Protein AF-0000000080328719 (afdb_homodimer)

Foldseek 3Di:
DPPPPPPPPPPPPPPPPPPPPPPPPPPPPDPPPPPPPDDDQQDDDPDQQPFALAPVADQVLAPDDFDKDADFDKKKDQALDDCVPCLVRPFAAQDRDPADRYLVCCVQPVTGHQKDKIAPDQLVCLVVLVSFKMWIFGDHMFTQSCVRPNQPDPCSVRRIGIRGNGGGSQGTQWMFTADSVVSHTPVVRIDGRPNHDDPD/DPPPPPPPPPPPPPPPPPPPPPPPPPPPPDPPPPDPPDDDQQDDDPDQQPFALAPVADQVLAPDDFDKDADFDKKKDQALDDCVPCLVRPFAAQDRDPADRYLVCCVQPVTGHQKDKIAPDQLVCLVVLVSFKMWIFGDHMFTQSCVRPNQPDPCSVRRIGIRGNGGGSQGTQWMFTADSVVSHTPVVRIDGRPNHDDPD

Structure (mmCIF, N/CA/C/O backbone):
data_AF-0000000080328719-model_v1
#
loop_
_entity.id
_entity.type
_entity.pdbx_description
1 polymer 'Pierisin-like domain-containing protein'
#
loop_
_atom_site.group_PDB
_atom_site.id
_atom_site.type_symbol
_atom_site.label_atom_id
_atom_site.label_alt_id
_atom_site.label_comp_id
_atom_site.label_asym_id
_atom_site.label_entity_id
_atom_site.label_seq_id
_atom_site.pdbx_PDB_ins_code
_atom_site.Cartn_x
_atom_site.Cartn_y
_atom_site.Cartn_z
_atom_site.occupancy
_atom_site.B_iso_or_equiv
_atom_site.auth_seq_id
_atom_site.auth_comp_id
_atom_site.auth_asym_id
_atom_site.auth_atom_id
_atom_site.pdbx_PDB_model_num
ATOM 1 N N . MET A 1 1 ? -5.559 103.562 -15.305 1 29.72 1 MET A N 1
ATOM 2 C CA . MET A 1 1 ? -4.992 102.688 -14.32 1 29.72 1 MET A CA 1
ATOM 3 C C . MET A 1 1 ? -5.652 101.312 -14.414 1 29.72 1 MET A C 1
ATOM 5 O O . MET A 1 1 ? -6.824 101.125 -14.078 1 29.72 1 MET A O 1
ATOM 9 N N . ILE A 1 2 ? -5.293 100.5 -15.5 1 38.38 2 ILE A N 1
ATOM 10 C CA . ILE A 1 2 ? -5.758 99.188 -15.977 1 38.38 2 ILE A CA 1
ATOM 11 C C . ILE A 1 2 ? -5.441 98.125 -14.938 1 38.38 2 ILE A C 1
ATOM 13 O O . ILE A 1 2 ? -4.273 97.875 -14.641 1 38.38 2 ILE A O 1
ATOM 17 N N . THR A 1 3 ? -6.273 98 -13.883 1 35.16 3 THR A N 1
ATOM 18 C CA . THR A 1 3 ? -6.141 97 -12.789 1 35.16 3 THR A CA 1
ATOM 19 C C . THR A 1 3 ? -6.219 95.625 -13.312 1 35.16 3 THR A C 1
ATOM 21 O O . THR A 1 3 ? -7.203 95.188 -13.953 1 35.16 3 THR A O 1
ATOM 24 N N . THR A 1 4 ? -5.074 95 -13.688 1 40.16 4 THR A N 1
ATOM 25 C CA . THR A 1 4 ? -4.906 93.625 -14.117 1 40.16 4 THR A CA 1
ATOM 26 C C . THR A 1 4 ? -5.312 92.625 -13 1 40.16 4 THR A C 1
ATOM 28 O O . THR A 1 4 ? -4.73 92.688 -11.914 1 40.16 4 THR A O 1
ATOM 31 N N . ARG A 1 5 ? -6.605 92.312 -12.883 1 33.25 5 ARG A N 1
ATOM 32 C CA . ARG A 1 5 ? -7.125 91.375 -11.914 1 33.25 5 ARG A CA 1
ATOM 33 C C . ARG A 1 5 ? -6.504 89.938 -12.125 1 33.25 5 ARG A C 1
ATOM 35 O O . ARG A 1 5 ? -6.574 89.438 -13.219 1 33.25 5 ARG A O 1
ATOM 42 N N . LEU A 1 6 ? -5.395 89.688 -11.492 1 35.66 6 LEU A N 1
ATOM 43 C CA . LEU A 1 6 ? -4.73 88.375 -11.445 1 35.66 6 LEU A CA 1
ATOM 44 C C . LEU A 1 6 ? -5.668 87.312 -10.906 1 35.66 6 LEU A C 1
ATOM 46 O O . LEU A 1 6 ? -6.156 87.438 -9.781 1 35.66 6 LEU A O 1
ATOM 50 N N . ARG A 1 7 ? -6.492 86.688 -11.789 1 34.19 7 ARG A N 1
ATOM 51 C CA . ARG A 1 7 ? -7.355 85.562 -11.422 1 34.19 7 ARG A CA 1
ATOM 52 C C . ARG A 1 7 ? -6.539 84.375 -10.922 1 34.19 7 ARG A C 1
ATOM 54 O O . ARG A 1 7 ? -5.641 83.875 -11.617 1 34.19 7 ARG A O 1
ATOM 61 N N . ARG A 1 8 ? -6.25 84.312 -9.633 1 33.56 8 ARG A N 1
ATOM 62 C CA . ARG A 1 8 ? -5.598 83.188 -8.938 1 33.56 8 ARG A CA 1
ATOM 63 C C . ARG A 1 8 ? -6.363 81.875 -9.133 1 33.56 8 ARG A C 1
ATOM 65 O O . ARG A 1 8 ? -7.551 81.812 -8.82 1 33.56 8 ARG A O 1
ATOM 72 N N . ARG A 1 9 ? -6.148 81.125 -10.242 1 33 9 ARG A N 1
ATOM 73 C CA . ARG A 1 9 ? -6.719 79.812 -10.492 1 33 9 ARG A CA 1
ATOM 74 C C . ARG A 1 9 ? -6.281 78.812 -9.422 1 33 9 ARG A C 1
ATOM 76 O O . ARG A 1 9 ? -5.086 78.688 -9.172 1 33 9 ARG A O 1
ATOM 83 N N . ALA A 1 10 ? -6.984 78.688 -8.312 1 34.84 10 ALA A N 1
ATOM 84 C CA . ALA A 1 10 ? -6.75 77.688 -7.266 1 34.84 10 ALA A CA 1
ATOM 85 C C . ALA A 1 10 ? -6.824 76.25 -7.828 1 34.84 10 ALA A C 1
ATOM 87 O O . ALA A 1 10 ? -7.785 75.938 -8.516 1 34.84 10 ALA A O 1
ATOM 88 N N . ALA A 1 11 ? -5.73 75.688 -8.312 1 35.22 11 ALA A N 1
ATOM 89 C CA . ALA A 1 11 ? -5.637 74.312 -8.766 1 35.22 11 ALA A CA 1
ATOM 90 C C . ALA A 1 11 ? -6.02 73.375 -7.652 1 35.22 11 ALA A C 1
ATOM 92 O O . ALA A 1 11 ? -5.473 73.438 -6.551 1 35.22 11 ALA A O 1
ATOM 93 N N . VAL A 1 12 ? -7.316 73 -7.5 1 37.88 12 VAL A N 1
ATOM 94 C CA . VAL A 1 12 ? -7.766 72 -6.531 1 37.88 12 VAL A CA 1
ATOM 95 C C . VAL A 1 12 ? -7.09 70.625 -6.816 1 37.88 12 VAL A C 1
ATOM 97 O O . VAL A 1 12 ? -7.156 70.125 -7.938 1 37.88 12 VAL A O 1
ATOM 100 N N . LEU A 1 13 ? -5.953 70.375 -6.176 1 35.75 13 LEU A N 1
ATOM 101 C CA . LEU A 1 13 ? -5.309 69.062 -6.207 1 35.75 13 LEU A CA 1
ATOM 102 C C . LEU A 1 13 ? -6.254 67.938 -5.707 1 35.75 13 LEU A C 1
ATOM 104 O O . LEU A 1 13 ? -6.781 68.062 -4.598 1 35.75 13 LEU A O 1
ATOM 108 N N . VAL A 1 14 ? -7.066 67.312 -6.598 1 38.84 14 VAL A N 1
ATOM 109 C CA . VAL A 1 14 ? -7.914 66.188 -6.254 1 38.84 14 VAL A CA 1
ATOM 110 C C . VAL A 1 14 ? -7.043 65 -5.832 1 38.84 14 VAL A C 1
ATOM 112 O O . VAL A 1 14 ? -6.125 64.625 -6.559 1 38.84 14 VAL A O 1
ATOM 115 N N . VAL A 1 15 ? -6.762 64.875 -4.535 1 39 15 VAL A N 1
ATOM 116 C CA . VAL A 1 15 ? -6.125 63.688 -3.973 1 39 15 VAL A CA 1
ATOM 117 C C . VAL A 1 15 ? -6.977 62.438 -4.266 1 39 15 VAL A C 1
ATOM 119 O O . VAL A 1 15 ? -8.156 62.406 -3.908 1 39 15 VAL A O 1
ATOM 122 N N . SER A 1 16 ? -6.73 61.75 -5.414 1 38.91 16 SER A N 1
ATOM 123 C CA . SER A 1 16 ? -7.348 60.469 -5.699 1 38.91 16 SER A CA 1
ATOM 124 C C . SER A 1 16 ? -7.027 59.438 -4.613 1 38.91 16 SER A C 1
ATOM 126 O O . SER A 1 16 ? -5.859 59.188 -4.328 1 38.91 16 SER A O 1
ATOM 128 N N . LEU A 1 17 ? -7.809 59.344 -3.523 1 38.78 17 LEU A N 1
ATOM 129 C CA . LEU A 1 17 ? -7.715 58.25 -2.559 1 38.78 17 LEU A CA 1
ATOM 130 C C . LEU A 1 17 ? -7.895 56.906 -3.242 1 38.78 17 LEU A C 1
ATOM 132 O O . LEU A 1 17 ? -8.945 56.625 -3.822 1 38.78 17 LEU A O 1
ATOM 136 N N . SER A 1 18 ? -6.848 56.344 -3.826 1 36.16 18 SER A N 1
ATOM 137 C CA . SER A 1 18 ? -6.883 54.969 -4.309 1 36.16 18 SER A CA 1
ATOM 138 C C . SER A 1 18 ? -7.27 54 -3.195 1 36.16 18 SER A C 1
ATOM 140 O O . SER A 1 18 ? -6.57 53.906 -2.188 1 36.16 18 SER A O 1
ATOM 142 N N . ALA A 1 19 ? -8.562 53.812 -2.93 1 40.66 19 ALA A N 1
ATOM 143 C CA . ALA A 1 19 ? -8.992 52.75 -2.047 1 40.66 19 ALA A CA 1
ATOM 144 C C . ALA A 1 19 ? -8.414 51.406 -2.5 1 40.66 19 ALA A C 1
ATOM 146 O O . ALA A 1 19 ? -8.617 50.969 -3.643 1 40.66 19 ALA A O 1
ATOM 147 N N . VAL A 1 20 ? -7.223 51.031 -1.985 1 39.91 20 VAL A N 1
ATOM 148 C CA . VAL A 1 20 ? -6.75 49.688 -2.141 1 39.91 20 VAL A CA 1
ATOM 149 C C . VAL A 1 20 ? -7.812 48.688 -1.641 1 39.91 20 VAL A C 1
ATOM 151 O O . VAL A 1 20 ? -8.18 48.719 -0.463 1 39.91 20 VAL A O 1
ATOM 154 N N . LEU A 1 21 ? -8.734 48.25 -2.492 1 42 21 LEU A N 1
ATOM 155 C CA . LEU A 1 21 ? -9.578 47.125 -2.205 1 42 21 LEU A CA 1
ATOM 156 C C . LEU A 1 21 ? -8.734 45.906 -1.809 1 42 21 LEU A C 1
ATOM 158 O O . LEU A 1 21 ? -7.891 45.438 -2.584 1 42 21 LEU A O 1
ATOM 162 N N . THR A 1 22 ? -8.508 45.75 -0.503 1 38.97 22 THR A N 1
ATOM 163 C CA . THR A 1 22 ? -8.008 44.469 -0.017 1 38.97 22 THR A CA 1
ATOM 164 C C . THR A 1 22 ? -8.938 43.344 -0.426 1 38.97 22 THR A C 1
ATOM 166 O O . THR A 1 22 ? -10.125 43.375 -0.092 1 38.97 22 THR A O 1
ATOM 169 N N . THR A 1 23 ? -8.812 42.812 -1.647 1 42.78 23 THR A N 1
ATOM 170 C CA . THR A 1 23 ? -9.469 41.531 -1.956 1 42.78 23 THR A CA 1
ATOM 171 C C . THR A 1 23 ? -9.203 40.531 -0.86 1 42.78 23 THR A C 1
ATOM 173 O O . THR A 1 23 ? -8.055 40.125 -0.635 1 42.78 23 THR A O 1
ATOM 176 N N . THR A 1 24 ? -10.016 40.531 0.175 1 41.34 24 THR A N 1
ATOM 177 C CA . THR A 1 24 ? -10 39.375 1.037 1 41.34 24 THR A CA 1
ATOM 178 C C . THR A 1 24 ? -10.125 38.094 0.211 1 41.34 24 THR A C 1
ATOM 180 O O . THR A 1 24 ? -11.062 37.938 -0.57 1 41.34 24 THR A O 1
ATOM 183 N N . ALA A 1 25 ? -9 37.531 -0.122 1 40.19 25 ALA A N 1
ATOM 184 C CA . ALA A 1 25 ? -9.086 36.156 -0.625 1 40.19 25 ALA A CA 1
ATOM 185 C C . ALA A 1 25 ? -9.961 35.281 0.276 1 40.19 25 ALA A C 1
ATOM 187 O O . ALA A 1 25 ? -9.625 35.062 1.438 1 40.19 25 ALA A O 1
ATOM 188 N N . ALA A 1 26 ? -11.305 35.344 0.063 1 39.25 26 ALA A N 1
ATOM 189 C CA . ALA A 1 26 ? -12.195 34.375 0.697 1 39.25 26 ALA A CA 1
ATOM 190 C C . ALA A 1 26 ? -11.602 32.969 0.672 1 39.25 26 ALA A C 1
ATOM 192 O O . ALA A 1 26 ? -11.281 32.438 -0.396 1 39.25 26 ALA A O 1
ATOM 193 N N . THR A 1 27 ? -10.977 32.531 1.721 1 39.94 27 THR A N 1
ATOM 194 C CA . THR A 1 27 ? -10.586 31.141 1.919 1 39.94 27 THR A CA 1
ATOM 195 C C . THR A 1 27 ? -11.742 30.203 1.588 1 39.94 27 THR A C 1
ATOM 197 O O . THR A 1 27 ? -12.844 30.375 2.107 1 39.94 27 THR A O 1
ATOM 200 N N . ALA A 1 28 ? -11.789 29.688 0.405 1 41.09 28 ALA A N 1
ATOM 201 C CA . ALA A 1 28 ? -12.773 28.656 0.058 1 41.09 28 ALA A CA 1
ATOM 202 C C . ALA A 1 28 ? -12.977 27.672 1.209 1 41.09 28 ALA A C 1
ATOM 204 O O . ALA A 1 28 ? -12.008 27.25 1.846 1 41.09 28 ALA A O 1
ATOM 205 N N . PRO A 1 29 ? -14.258 27.688 1.734 1 37.5 29 PRO A N 1
ATOM 206 C CA . PRO A 1 29 ? -14.586 26.75 2.807 1 37.5 29 PRO A CA 1
ATOM 207 C C . PRO A 1 29 ? -14.062 25.344 2.533 1 37.5 29 PRO A C 1
ATOM 209 O O . PRO A 1 29 ? -13.961 24.938 1.373 1 37.5 29 PRO A O 1
ATOM 212 N N . ALA A 1 30 ? -13.25 24.859 3.424 1 38.34 30 ALA A N 1
ATOM 213 C CA . ALA A 1 30 ? -12.758 23.484 3.41 1 38.34 30 ALA A CA 1
ATOM 214 C C . ALA A 1 30 ? -13.906 22.484 3.287 1 38.34 30 ALA A C 1
ATOM 216 O O . ALA A 1 30 ? -14.914 22.609 3.986 1 38.34 30 ALA A O 1
ATOM 217 N N . SER A 1 31 ? -14.203 21.891 2.082 1 38.28 31 SER A N 1
ATOM 218 C CA . SER A 1 31 ? -15.219 20.875 1.857 1 38.28 31 SER A CA 1
ATOM 219 C C . SER A 1 31 ? -15.234 19.859 2.99 1 38.28 31 SER A C 1
ATOM 221 O O . SER A 1 31 ? -14.188 19.375 3.416 1 38.28 31 SER A O 1
ATOM 223 N N . PRO A 1 32 ? -16.328 19.781 3.75 1 36.41 32 PRO A N 1
ATOM 224 C CA . PRO A 1 32 ? -16.484 18.797 4.832 1 36.41 32 PRO A CA 1
ATOM 225 C C . PRO A 1 32 ? -16.031 17.406 4.441 1 36.41 32 PRO A C 1
ATOM 227 O O . PRO A 1 32 ? -16.094 17.031 3.266 1 36.41 32 PRO A O 1
ATOM 230 N N . ALA A 1 33 ? -15.18 16.844 5.312 1 38.06 33 ALA A N 1
ATOM 231 C CA . ALA A 1 33 ? -14.781 15.461 5.082 1 38.06 33 ALA A CA 1
ATOM 232 C C . ALA A 1 33 ? -16 14.547 4.945 1 38.06 33 ALA A C 1
ATOM 234 O O . ALA A 1 33 ? -16.891 14.562 5.797 1 38.06 33 ALA A O 1
ATOM 235 N N . ALA A 1 34 ? -16.5 14.203 3.793 1 42 34 ALA A N 1
ATOM 236 C CA . ALA A 1 34 ? -17.609 13.297 3.52 1 42 34 ALA A CA 1
ATOM 237 C C . ALA A 1 34 ? -17.516 12.039 4.379 1 42 34 ALA A C 1
ATOM 239 O O . ALA A 1 34 ? -16.422 11.602 4.734 1 42 34 ALA A O 1
ATOM 240 N N . PRO A 1 35 ? -18.703 11.656 4.973 1 41.75 35 PRO A N 1
ATOM 241 C CA . PRO A 1 35 ? -18.734 10.43 5.773 1 41.75 35 PRO A CA 1
ATOM 242 C C . PRO A 1 35 ? -18.016 9.266 5.102 1 41.75 35 PRO A C 1
ATOM 244 O O . PRO A 1 35 ? -18.125 9.078 3.887 1 41.75 35 PRO A O 1
ATOM 247 N N . VAL A 1 36 ? -17.031 8.82 5.777 1 46.38 36 VAL A N 1
ATOM 248 C CA . VAL A 1 36 ? -16.172 7.738 5.273 1 46.38 36 VAL A CA 1
ATOM 249 C C . VAL A 1 36 ? -17.016 6.477 5.082 1 46.38 36 VAL A C 1
ATOM 251 O O . VAL A 1 36 ? -17.594 5.949 6.039 1 46.38 36 VAL A O 1
ATOM 254 N N . LYS A 1 37 ? -17.859 6.285 4.059 1 48.31 37 LYS A N 1
ATOM 255 C CA . LYS A 1 37 ? -18.531 5.023 3.768 1 48.31 37 LYS A CA 1
ATOM 256 C C . LYS A 1 37 ? -17.547 3.855 3.812 1 48.31 37 LYS A C 1
ATOM 258 O O . LYS A 1 37 ? -16.438 3.959 3.305 1 48.31 37 LYS A O 1
ATOM 263 N N . ALA A 1 38 ? -17.922 2.822 4.676 1 51 38 ALA A N 1
ATOM 264 C CA . ALA A 1 38 ? -17.188 1.56 4.73 1 51 38 ALA A CA 1
ATOM 265 C C . ALA A 1 38 ? -16.891 1.038 3.326 1 51 38 ALA A C 1
ATOM 267 O O . ALA A 1 38 ? -17.672 1.26 2.396 1 51 38 ALA A O 1
ATOM 268 N N . ALA A 1 39 ? -15.648 0.521 3.172 1 58.94 39 ALA A N 1
ATOM 269 C CA . ALA A 1 39 ? -15.305 -0.098 1.893 1 58.94 39 ALA A CA 1
ATOM 270 C C . ALA A 1 39 ? -16.312 -1.191 1.53 1 58.94 39 ALA A C 1
ATOM 272 O O . ALA A 1 39 ? -16.766 -1.931 2.402 1 58.94 39 ALA A O 1
ATOM 273 N N . PRO A 1 40 ? -16.859 -1.137 0.355 1 61.81 40 PRO A N 1
ATOM 274 C CA . PRO A 1 40 ? -17.828 -2.154 -0.082 1 61.81 40 PRO A CA 1
ATOM 275 C C . PRO A 1 40 ? -17.328 -3.578 0.169 1 61.81 40 PRO A C 1
ATOM 277 O O . PRO A 1 40 ? -16.125 -3.834 0.113 1 61.81 40 PRO A O 1
ATOM 280 N N . ALA A 1 41 ? -18.219 -4.449 0.538 1 81.62 41 ALA A N 1
ATOM 281 C CA . ALA A 1 41 ? -17.938 -5.863 0.785 1 81.62 41 ALA A CA 1
ATOM 282 C C . ALA A 1 41 ? -17.359 -6.535 -0.456 1 81.62 41 ALA A C 1
ATOM 284 O O . ALA A 1 41 ? -17.797 -6.262 -1.578 1 81.62 41 ALA A O 1
ATOM 285 N N . CYS A 1 42 ? -16.266 -7.312 -0.313 1 92.69 42 CYS A N 1
ATOM 286 C CA . CYS A 1 42 ? -15.633 -8.07 -1.382 1 92.69 42 CYS A CA 1
ATOM 287 C C . CYS A 1 42 ? -16.562 -9.172 -1.889 1 92.69 42 CYS A C 1
ATOM 289 O O . CYS A 1 42 ? -17.141 -9.914 -1.096 1 92.69 42 CYS A O 1
ATOM 291 N N . PRO A 1 43 ? -16.75 -9.273 -3.213 1 93.88 43 PRO A N 1
ATOM 292 C CA . PRO A 1 43 ? -17.531 -10.391 -3.744 1 93.88 43 PRO A CA 1
ATOM 293 C C . PRO A 1 43 ? -16.953 -11.758 -3.367 1 93.88 43 PRO A C 1
ATOM 295 O O . PRO A 1 43 ? -15.727 -11.914 -3.316 1 93.88 43 PRO A O 1
ATOM 298 N N . ARG A 1 44 ? -17.844 -12.703 -3.129 1 91.94 44 ARG A N 1
ATOM 299 C CA . ARG A 1 44 ? -17.422 -14.086 -2.902 1 91.94 44 ARG A CA 1
ATOM 300 C C . ARG A 1 44 ? -17.516 -14.906 -4.188 1 91.94 44 ARG A C 1
ATOM 302 O O . ARG A 1 44 ? -18.594 -15 -4.797 1 91.94 44 ARG A O 1
ATOM 309 N N . LEU A 1 45 ? -16.406 -15.406 -4.566 1 92.81 45 LEU A N 1
ATOM 310 C CA . LEU A 1 45 ? -16.391 -16.219 -5.777 1 92.81 45 LEU A CA 1
ATOM 311 C C . LEU A 1 45 ? -16.344 -17.703 -5.434 1 92.81 45 LEU A C 1
ATOM 313 O O . LEU A 1 45 ? -15.711 -18.094 -4.453 1 92.81 45 LEU A O 1
ATOM 317 N N . ASP A 1 46 ? -16.969 -18.531 -6.297 1 93.38 46 ASP A N 1
ATOM 318 C CA . ASP A 1 46 ? -17.062 -19.969 -6.062 1 93.38 46 ASP A CA 1
ATOM 319 C C . ASP A 1 46 ? -15.734 -20.672 -6.336 1 93.38 46 ASP A C 1
ATOM 321 O O . ASP A 1 46 ? -15.336 -21.562 -5.59 1 93.38 46 ASP A O 1
ATOM 325 N N . ASP A 1 47 ? -15.047 -20.266 -7.367 1 96.88 47 ASP A N 1
ATOM 326 C CA . ASP A 1 47 ? -13.781 -20.891 -7.754 1 96.88 47 ASP A CA 1
ATOM 327 C C . ASP A 1 47 ? -12.609 -20.266 -6.988 1 96.88 47 ASP A C 1
ATOM 329 O O . ASP A 1 47 ? -12.25 -19.109 -7.215 1 96.88 47 ASP A O 1
ATOM 333 N N . PRO A 1 48 ? -11.953 -21.047 -6.184 1 97.06 48 PRO A N 1
ATOM 334 C CA . PRO A 1 48 ? -10.867 -20.484 -5.387 1 97.06 48 PRO A CA 1
ATOM 335 C C . PRO A 1 48 ? -9.664 -20.078 -6.234 1 97.06 48 PRO A C 1
ATOM 337 O O . PRO A 1 48 ? -8.805 -19.328 -5.773 1 97.06 48 PRO A O 1
ATOM 340 N N . ILE A 1 49 ? -9.562 -20.656 -7.402 1 98.38 49 ILE A N 1
ATOM 341 C CA . ILE A 1 49 ? -8.43 -20.297 -8.25 1 98.38 49 ILE A CA 1
ATOM 342 C C . ILE A 1 49 ? -8.922 -19.5 -9.453 1 98.38 49 ILE A C 1
ATOM 344 O O . ILE A 1 49 ? -8.383 -19.625 -10.555 1 98.38 49 ILE A O 1
ATOM 348 N N . GLU A 1 50 ? -9.953 -18.688 -9.266 1 98.44 50 GLU A N 1
ATOM 349 C CA . GLU A 1 50 ? -10.453 -17.797 -10.312 1 98.44 50 GLU A CA 1
ATOM 350 C C . GLU A 1 50 ? -9.32 -16.953 -10.906 1 98.44 50 GLU A C 1
ATOM 352 O O . GLU A 1 50 ? -9.305 -16.688 -12.109 1 98.44 50 GLU A O 1
ATOM 357 N N . ALA A 1 51 ? -8.336 -16.625 -10.141 1 98.81 51 ALA A N 1
ATOM 358 C CA . ALA A 1 51 ? -7.277 -15.711 -10.539 1 98.81 51 ALA A CA 1
ATOM 359 C C . ALA A 1 51 ? -6.164 -16.438 -11.281 1 98.81 51 ALA A C 1
ATOM 361 O O . ALA A 1 51 ? -5.238 -15.812 -11.805 1 98.81 51 ALA A O 1
ATOM 362 N N . ALA A 1 52 ? -6.199 -17.719 -11.414 1 98.94 52 ALA A N 1
ATOM 363 C CA . ALA A 1 52 ? -5.062 -18.516 -11.875 1 98.94 52 ALA A CA 1
ATOM 364 C C . ALA A 1 52 ? -4.754 -18.234 -13.344 1 98.94 52 ALA A C 1
ATOM 366 O O . ALA A 1 52 ? -5.668 -18.094 -14.164 1 98.94 52 ALA A O 1
ATOM 367 N N . ALA A 1 53 ? -3.508 -18.141 -13.617 1 98.88 53 ALA A N 1
ATOM 368 C CA . ALA A 1 53 ? -3.029 -18.109 -15 1 98.88 53 ALA A CA 1
ATOM 369 C C . ALA A 1 53 ? -3.051 -19.516 -15.609 1 98.88 53 ALA A C 1
ATOM 371 O O . ALA A 1 53 ? -3.227 -19.656 -16.812 1 98.88 53 ALA A O 1
ATOM 372 N N . ASP A 1 54 ? -2.768 -20.469 -14.805 1 98.81 54 ASP A N 1
ATOM 373 C CA . ASP A 1 54 ? -2.789 -21.875 -15.18 1 98.81 54 ASP A CA 1
ATOM 374 C C . ASP A 1 54 ? -3.771 -22.672 -14.312 1 98.81 54 ASP A C 1
ATOM 376 O O . ASP A 1 54 ? -3.445 -23.047 -13.188 1 98.81 54 ASP A O 1
ATOM 380 N N . HIS A 1 55 ? -4.902 -23.078 -14.875 1 98.56 55 HIS A N 1
ATOM 381 C CA . HIS A 1 55 ? -5.992 -23.688 -14.117 1 98.56 55 HIS A CA 1
ATOM 382 C C . HIS A 1 55 ? -5.797 -25.188 -13.977 1 98.56 55 HIS A C 1
ATOM 384 O O . HIS A 1 55 ? -6.621 -25.875 -13.367 1 98.56 55 HIS A O 1
ATOM 390 N N . ARG A 1 56 ? -4.738 -25.734 -14.477 1 98.69 56 ARG A N 1
ATOM 391 C CA . ARG A 1 56 ? -4.473 -27.156 -14.383 1 98.69 56 ARG A CA 1
ATOM 392 C C . ARG A 1 56 ? -3.932 -27.531 -13.008 1 98.69 56 ARG A C 1
ATOM 394 O O . ARG A 1 56 ? -3.775 -28.719 -12.695 1 98.69 56 ARG A O 1
ATOM 401 N N . VAL A 1 57 ? -3.668 -26.484 -12.18 1 98.81 57 VAL A N 1
ATOM 402 C CA . VAL A 1 57 ? -3.15 -26.734 -10.836 1 98.81 57 VAL A CA 1
ATOM 403 C C . VAL A 1 57 ? -4.066 -27.703 -10.102 1 98.81 57 VAL A C 1
ATOM 405 O O . VAL A 1 57 ? -5.293 -27.625 -10.203 1 98.81 57 VAL A O 1
ATOM 408 N N . ASP A 1 58 ? -3.473 -28.641 -9.398 1 98.56 58 ASP A N 1
ATOM 409 C CA . ASP A 1 58 ? -4.219 -29.672 -8.68 1 98.56 58 ASP A CA 1
ATOM 410 C C . ASP A 1 58 ? -4.438 -29.281 -7.219 1 98.56 58 ASP A C 1
ATOM 412 O O . ASP A 1 58 ? -3.57 -29.516 -6.375 1 98.56 58 ASP A O 1
ATOM 416 N N . LEU A 1 59 ? -5.605 -28.844 -6.91 1 98.44 59 LEU A N 1
ATOM 417 C CA . LEU A 1 59 ? -5.895 -28.312 -5.582 1 98.44 59 LEU A CA 1
ATOM 418 C C . LEU A 1 59 ? -5.871 -29.422 -4.531 1 98.44 59 LEU A C 1
ATOM 420 O O . LEU A 1 59 ? -5.617 -29.156 -3.355 1 98.44 59 LEU A O 1
ATOM 424 N N . ASP A 1 60 ? -6.113 -30.672 -4.953 1 98.31 60 ASP A N 1
ATOM 425 C CA . ASP A 1 60 ? -6.176 -31.781 -4.016 1 98.31 60 ASP A CA 1
ATOM 426 C C . ASP A 1 60 ? -4.789 -32.125 -3.459 1 98.31 60 ASP A C 1
ATOM 428 O O . ASP A 1 60 ? -4.668 -32.781 -2.441 1 98.31 60 ASP A O 1
ATOM 432 N N . ARG A 1 61 ? -3.725 -31.562 -4.086 1 98.75 61 ARG A N 1
ATOM 433 C CA . ARG A 1 61 ? -2.355 -31.844 -3.668 1 98.75 61 ARG A CA 1
ATOM 434 C C . ARG A 1 61 ? -1.877 -30.828 -2.639 1 98.75 61 ARG A C 1
ATOM 436 O O . ARG A 1 61 ? -0.817 -31 -2.033 1 98.75 61 ARG A O 1
ATOM 443 N N . ILE A 1 62 ? -2.641 -29.766 -2.361 1 98.88 62 ILE A N 1
ATOM 444 C CA . ILE A 1 62 ? -2.213 -28.688 -1.478 1 98.88 62 ILE A CA 1
ATOM 445 C C . ILE A 1 62 ? -2.328 -29.141 -0.022 1 98.88 62 ILE A C 1
ATOM 447 O O . ILE A 1 62 ? -3.385 -29.609 0.408 1 98.88 62 ILE A O 1
ATOM 451 N N . THR A 1 63 ? -1.262 -29.062 0.764 1 98.75 63 THR A N 1
ATOM 452 C CA . THR A 1 63 ? -1.229 -29.312 2.201 1 98.75 63 THR A CA 1
ATOM 453 C C . THR A 1 63 ? -0.466 -28.203 2.922 1 98.75 63 THR A C 1
ATOM 455 O O . THR A 1 63 ? 0.478 -27.641 2.371 1 98.75 63 THR A O 1
ATOM 458 N N . PRO A 1 64 ? -0.765 -28 4.141 1 98.75 64 PRO A N 1
ATOM 459 C CA . PRO A 1 64 ? -2.018 -28.406 4.785 1 98.75 64 PRO A CA 1
ATOM 460 C C . PRO A 1 64 ? -3.246 -27.781 4.137 1 98.75 64 PRO A C 1
ATOM 462 O O . PRO A 1 64 ? -3.127 -27.094 3.115 1 98.75 64 PRO A O 1
ATOM 465 N N . GLU A 1 65 ? -4.473 -28.094 4.656 1 98.69 65 GLU A N 1
ATOM 466 C CA . GLU A 1 65 ? -5.668 -27.438 4.133 1 98.69 65 GLU A CA 1
ATOM 467 C C . GLU A 1 65 ? -5.508 -25.922 4.137 1 98.69 65 GLU A C 1
ATOM 469 O O . GLU A 1 65 ? -5.227 -25.328 5.176 1 98.69 65 GLU A O 1
ATOM 474 N N . PRO A 1 66 ? -5.68 -25.328 3.047 1 98.81 66 PRO A N 1
ATOM 475 C CA . PRO A 1 66 ? -5.406 -23.906 2.951 1 98.81 66 PRO A CA 1
ATOM 476 C C . PRO A 1 66 ? -6.516 -23.047 3.562 1 98.81 66 PRO A C 1
ATOM 478 O O . PRO A 1 66 ? -7.688 -23.422 3.514 1 98.81 66 PRO A O 1
ATOM 481 N N . VAL A 1 67 ? -6.117 -21.922 4.094 1 98.75 67 VAL A N 1
ATOM 482 C CA . VAL A 1 67 ? -7.059 -20.844 4.387 1 98.75 67 VAL A CA 1
ATOM 483 C C . VAL A 1 67 ? -7.082 -19.844 3.227 1 98.75 67 VAL A C 1
ATOM 485 O O . VAL A 1 67 ? -6.105 -19.141 2.992 1 98.75 67 VAL A O 1
ATOM 488 N N . TRP A 1 68 ? -8.188 -19.812 2.551 1 98.56 68 TRP A N 1
ATOM 489 C CA . TRP A 1 68 ? -8.336 -18.953 1.384 1 98.56 68 TRP A CA 1
ATOM 490 C C . TRP A 1 68 ? -8.672 -17.516 1.803 1 98.56 68 TRP A C 1
ATOM 492 O O . TRP A 1 68 ? -9.484 -17.312 2.709 1 98.56 68 TRP A O 1
ATOM 502 N N . ARG A 1 69 ? -8.016 -16.672 1.146 1 97.94 69 ARG A N 1
ATOM 503 C CA . ARG A 1 69 ? -8.32 -15.25 1.351 1 97.94 69 ARG A CA 1
ATOM 504 C C . ARG A 1 69 ? -9.719 -14.914 0.855 1 97.94 69 ARG A C 1
ATOM 506 O O . ARG A 1 69 ? -10.148 -15.391 -0.2 1 97.94 69 ARG A O 1
ATOM 513 N N . THR A 1 70 ? -10.445 -14.062 1.595 1 96.06 70 THR A N 1
ATOM 514 C CA . THR A 1 70 ? -11.797 -13.664 1.218 1 96.06 70 THR A CA 1
ATOM 515 C C . THR A 1 70 ? -11.867 -12.172 0.935 1 96.06 70 THR A C 1
ATOM 517 O O . THR A 1 70 ? -12.891 -11.664 0.466 1 96.06 70 THR A O 1
ATOM 520 N N . GLY A 1 71 ? -10.781 -11.469 1.228 1 95.44 71 GLY A N 1
ATOM 521 C CA . GLY A 1 71 ? -10.758 -10.039 0.975 1 95.44 71 GLY A CA 1
ATOM 522 C C . GLY A 1 71 ? -10.398 -9.695 -0.458 1 95.44 71 GLY A C 1
ATOM 523 O O . GLY A 1 71 ? -10.141 -10.586 -1.272 1 95.44 71 GLY A O 1
ATOM 524 N N . CYS A 1 72 ? -10.414 -8.453 -0.771 1 96.38 72 CYS A N 1
ATOM 525 C CA . CYS A 1 72 ? -10.156 -7.98 -2.129 1 96.38 72 CYS A CA 1
ATOM 526 C C . CYS A 1 72 ? -9.203 -6.797 -2.125 1 96.38 72 CYS A C 1
ATOM 528 O O . CYS A 1 72 ? -9.188 -6 -3.064 1 96.38 72 CYS A O 1
ATOM 530 N N . GLY A 1 73 ? -8.422 -6.641 -1.072 1 96.31 73 GLY A N 1
ATOM 531 C CA . GLY A 1 73 ? -7.406 -5.602 -1.032 1 96.31 73 GLY A CA 1
ATOM 532 C C . GLY A 1 73 ? -6.301 -5.812 -2.047 1 96.31 73 GLY A C 1
ATOM 533 O O . GLY A 1 73 ? -6.035 -6.945 -2.461 1 96.31 73 GLY A O 1
ATOM 534 N N . THR A 1 74 ? -5.672 -4.727 -2.383 1 98.06 74 THR A N 1
ATOM 535 C CA . THR A 1 74 ? -4.551 -4.789 -3.314 1 98.06 74 THR A CA 1
ATOM 536 C C . THR A 1 74 ? -3.402 -5.602 -2.723 1 98.06 74 THR A C 1
ATOM 538 O O . THR A 1 74 ? -3.086 -5.469 -1.539 1 98.06 74 THR A O 1
ATOM 541 N N . LEU A 1 75 ? -2.82 -6.438 -3.539 1 98.88 75 LEU A N 1
ATOM 542 C CA . LEU A 1 75 ? -1.611 -7.184 -3.205 1 98.88 75 LEU A CA 1
ATOM 543 C C . LEU A 1 75 ? -0.425 -6.695 -4.027 1 98.88 75 LEU A C 1
ATOM 545 O O . LEU A 1 75 ? -0.603 -5.988 -5.023 1 98.88 75 LEU A O 1
ATOM 549 N N . TYR A 1 76 ? 0.759 -7.117 -3.523 1 98.94 76 TYR A N 1
ATOM 550 C CA . TYR A 1 76 ? 1.982 -6.625 -4.148 1 98.94 76 TYR A CA 1
ATOM 551 C C . TYR A 1 76 ? 2.961 -7.766 -4.406 1 98.94 76 TYR A C 1
ATOM 553 O O . TYR A 1 76 ? 2.951 -8.773 -3.691 1 98.94 76 TYR A O 1
ATOM 561 N N . ARG A 1 77 ? 3.781 -7.586 -5.422 1 98.81 77 ARG A N 1
ATOM 562 C CA . ARG A 1 77 ? 4.836 -8.547 -5.727 1 98.81 77 ARG A CA 1
ATOM 563 C C . ARG A 1 77 ? 6.066 -7.848 -6.297 1 98.81 77 ARG A C 1
ATOM 565 O O . ARG A 1 77 ? 5.984 -7.184 -7.332 1 98.81 77 ARG A O 1
ATOM 572 N N . SER A 1 78 ? 7.105 -8.031 -5.613 1 98.44 78 SER A N 1
ATOM 573 C CA . SER A 1 78 ? 8.406 -7.656 -6.164 1 98.44 78 SER A CA 1
ATOM 574 C C . SER A 1 78 ? 8.914 -8.703 -7.145 1 98.44 78 SER A C 1
ATOM 576 O O . SER A 1 78 ? 8.867 -9.898 -6.863 1 98.44 78 SER A O 1
ATOM 578 N N . ASP A 1 79 ? 9.344 -8.25 -8.312 1 98.44 79 ASP A N 1
ATOM 579 C CA . ASP A 1 79 ? 9.742 -9.164 -9.375 1 98.44 79 ASP A CA 1
ATOM 580 C C . ASP A 1 79 ? 10.805 -8.539 -10.273 1 98.44 79 ASP A C 1
ATOM 582 O O . ASP A 1 79 ? 10.805 -7.324 -10.484 1 98.44 79 ASP A O 1
ATOM 586 N N . SER A 1 80 ? 11.672 -9.391 -10.789 1 98.31 80 SER A N 1
ATOM 587 C CA . SER A 1 80 ? 12.727 -8.867 -11.656 1 98.31 80 SER A CA 1
ATOM 588 C C . SER A 1 80 ? 12.266 -8.797 -13.109 1 98.31 80 SER A C 1
ATOM 590 O O . SER A 1 80 ? 12.898 -8.125 -13.93 1 98.31 80 SER A O 1
ATOM 592 N N . ARG A 1 81 ? 11.281 -9.555 -13.469 1 98.5 81 ARG A N 1
ATOM 593 C CA . ARG A 1 81 ? 10.789 -9.531 -14.844 1 98.5 81 ARG A CA 1
ATOM 594 C C . ARG A 1 81 ? 10.141 -8.188 -15.172 1 98.5 81 ARG A C 1
ATOM 596 O O . ARG A 1 81 ? 9.414 -7.625 -14.344 1 98.5 81 ARG A O 1
ATOM 603 N N . PRO A 1 82 ? 10.344 -7.707 -16.359 1 98.44 82 PRO A N 1
ATOM 604 C CA . PRO A 1 82 ? 9.781 -6.414 -16.75 1 98.44 82 PRO A CA 1
ATOM 605 C C . PRO A 1 82 ? 8.297 -6.504 -17.125 1 98.44 82 PRO A C 1
ATOM 607 O O . PRO A 1 82 ? 7.781 -7.598 -17.359 1 98.44 82 PRO A O 1
ATOM 610 N N . PRO A 1 83 ? 7.652 -5.352 -17.156 1 98.75 83 PRO A N 1
ATOM 611 C CA . PRO A 1 83 ? 6.223 -5.348 -17.469 1 98.75 83 PRO A CA 1
ATOM 612 C C . PRO A 1 83 ? 5.918 -5.949 -18.828 1 98.75 83 PRO A C 1
ATOM 614 O O . PRO A 1 83 ? 4.852 -6.543 -19.031 1 98.75 83 PRO A O 1
ATOM 617 N N . THR A 1 84 ? 6.844 -5.809 -19.797 1 98.56 84 THR A N 1
ATOM 618 C CA . THR A 1 84 ? 6.598 -6.383 -21.109 1 98.56 84 THR A CA 1
ATOM 619 C C . THR A 1 84 ? 6.348 -7.887 -21.016 1 98.56 84 THR A C 1
ATOM 621 O O . THR A 1 84 ? 5.531 -8.438 -21.75 1 98.56 84 THR A O 1
ATOM 624 N N . THR A 1 85 ? 6.949 -8.531 -20.094 1 98.69 85 THR A N 1
ATOM 625 C CA . THR A 1 85 ? 6.766 -9.969 -19.875 1 98.69 85 THR A CA 1
ATOM 626 C C . THR A 1 85 ? 5.531 -10.234 -19.031 1 98.69 85 THR A C 1
ATOM 628 O O . THR A 1 85 ? 4.648 -11 -19.422 1 98.69 85 THR A O 1
ATOM 631 N N . VAL A 1 86 ? 5.453 -9.586 -17.906 1 98.88 86 VAL A N 1
ATOM 632 C CA . VAL A 1 86 ? 4.438 -9.898 -16.906 1 98.88 86 VAL A CA 1
ATOM 633 C C . VAL A 1 86 ? 3.062 -9.484 -17.406 1 98.88 86 VAL A C 1
ATOM 635 O O . VAL A 1 86 ? 2.074 -10.195 -17.203 1 98.88 86 VAL A O 1
ATOM 638 N N . PHE A 1 87 ? 2.98 -8.359 -18.141 1 98.88 87 PHE A N 1
ATOM 639 C CA . PHE A 1 87 ? 1.688 -7.93 -18.656 1 98.88 87 PHE A CA 1
ATOM 640 C C . PHE A 1 87 ? 1.214 -8.859 -19.766 1 98.88 87 PHE A C 1
ATOM 642 O O . PHE A 1 87 ? 0.011 -9 -20 1 98.88 87 PHE A O 1
ATOM 649 N N . ALA A 1 88 ? 2.115 -9.469 -20.438 1 98.75 88 ALA A N 1
ATOM 650 C CA . ALA A 1 88 ? 1.745 -10.367 -21.516 1 98.75 88 ALA A CA 1
ATOM 651 C C . ALA A 1 88 ? 1.271 -11.711 -20.984 1 98.75 88 ALA A C 1
ATOM 653 O O . ALA A 1 88 ? 0.26 -12.25 -21.438 1 98.75 88 ALA A O 1
ATOM 654 N N . GLU A 1 89 ? 1.896 -12.242 -19.953 1 98.56 89 GLU A N 1
ATOM 655 C CA . GLU A 1 89 ? 1.708 -13.648 -19.609 1 98.56 89 GLU A CA 1
ATOM 656 C C . GLU A 1 89 ? 1.075 -13.812 -18.234 1 98.56 89 GLU A C 1
ATOM 658 O O . GLU A 1 89 ? 0.639 -14.906 -17.875 1 98.56 89 GLU A O 1
ATOM 663 N N . GLY A 1 90 ? 0.932 -12.703 -17.5 1 98.88 90 GLY A N 1
ATOM 664 C CA . GLY A 1 90 ? 0.652 -12.852 -16.078 1 98.88 90 GLY A CA 1
ATOM 665 C C . GLY A 1 90 ? 1.82 -13.414 -15.289 1 98.88 90 GLY A C 1
ATOM 666 O O . GLY A 1 90 ? 2.957 -13.414 -15.766 1 98.88 90 GLY A O 1
ATOM 667 N N . PHE A 1 91 ? 1.535 -13.797 -14.07 1 98.94 91 PHE A N 1
ATOM 668 C CA . PHE A 1 91 ? 2.527 -14.5 -13.266 1 98.94 91 PHE A CA 1
ATOM 669 C C . PHE A 1 91 ? 2.305 -16.016 -13.336 1 98.94 91 PHE A C 1
ATOM 671 O O . PHE A 1 91 ? 1.4 -16.547 -12.695 1 98.94 91 PHE A O 1
ATOM 678 N N . GLN A 1 92 ? 3.211 -16.625 -14.078 1 98.81 92 GLN A N 1
ATOM 679 C CA . GLN A 1 92 ? 3.123 -18.078 -14.227 1 98.81 92 GLN A CA 1
ATOM 680 C C . GLN A 1 92 ? 3.818 -18.797 -13.078 1 98.81 92 GLN A C 1
ATOM 682 O O . GLN A 1 92 ? 4.883 -18.359 -12.625 1 98.81 92 GLN A O 1
ATOM 687 N N . PRO A 1 93 ? 3.135 -19.875 -12.586 1 98.75 93 PRO A N 1
ATOM 688 C CA . PRO A 1 93 ? 3.865 -20.672 -11.609 1 98.75 93 PRO A CA 1
ATOM 689 C C . PRO A 1 93 ? 5.062 -21.406 -12.227 1 98.75 93 PRO A C 1
ATOM 691 O O . PRO A 1 93 ? 5.066 -21.688 -13.422 1 98.75 93 PRO A O 1
ATOM 694 N N . ARG A 1 94 ? 5.996 -21.719 -11.375 1 98.5 94 ARG A N 1
ATOM 695 C CA . ARG A 1 94 ? 7.215 -22.344 -11.875 1 98.5 94 ARG A CA 1
ATOM 696 C C . ARG A 1 94 ? 6.973 -23.812 -12.188 1 98.5 94 ARG A C 1
ATOM 698 O O . ARG A 1 94 ? 7.609 -24.375 -13.086 1 98.5 94 ARG A O 1
ATOM 705 N N . ASP A 1 95 ? 6.105 -24.469 -11.383 1 98.75 95 ASP A N 1
ATOM 706 C CA . ASP A 1 95 ? 5.906 -25.891 -11.609 1 98.75 95 ASP A CA 1
ATOM 707 C C . ASP A 1 95 ? 4.578 -26.359 -11.031 1 98.75 95 ASP A C 1
ATOM 709 O O . ASP A 1 95 ? 4.477 -26.609 -9.828 1 98.75 95 ASP A O 1
ATOM 713 N N . ILE A 1 96 ? 3.613 -26.641 -11.906 1 98.38 96 ILE A N 1
ATOM 714 C CA . ILE A 1 96 ? 2.316 -27.094 -11.422 1 98.38 96 ILE A CA 1
ATOM 715 C C . ILE A 1 96 ? 2.27 -28.625 -11.445 1 98.38 96 ILE A C 1
ATOM 717 O O . ILE A 1 96 ? 1.372 -29.234 -10.852 1 98.38 96 ILE A O 1
ATOM 721 N N . THR A 1 97 ? 3.172 -29.234 -12.141 1 98.31 97 THR A N 1
ATOM 722 C CA . THR A 1 97 ? 3.107 -30.672 -12.375 1 98.31 97 THR A CA 1
ATOM 723 C C . THR A 1 97 ? 3.855 -31.438 -11.281 1 98.31 97 THR A C 1
ATOM 725 O O . THR A 1 97 ? 3.268 -32.25 -10.578 1 98.31 97 THR A O 1
ATOM 728 N N . THR A 1 98 ? 5.145 -31.125 -11.016 1 98.19 98 THR A N 1
ATOM 729 C CA . THR A 1 98 ? 5.961 -31.875 -10.062 1 98.19 98 THR A CA 1
ATOM 730 C C . THR A 1 98 ? 6.402 -30.969 -8.914 1 98.19 98 THR A C 1
ATOM 732 O O . THR A 1 98 ? 7.195 -31.391 -8.062 1 98.19 98 THR A O 1
ATOM 735 N N . GLY A 1 99 ? 5.855 -29.781 -8.875 1 98.62 99 GLY A N 1
ATOM 736 C CA . GLY A 1 99 ? 6.301 -28.812 -7.891 1 98.62 99 GLY A CA 1
ATOM 737 C C . GLY A 1 99 ? 5.863 -29.141 -6.477 1 98.62 99 GLY A C 1
ATOM 738 O O . GLY A 1 99 ? 5.148 -30.125 -6.254 1 98.62 99 GLY A O 1
ATOM 739 N N . GLN A 1 100 ? 6.406 -28.328 -5.484 1 98.81 100 GLN A N 1
ATOM 740 C CA . GLN A 1 100 ? 6.129 -28.469 -4.059 1 98.81 100 GLN A CA 1
ATOM 741 C C . GLN A 1 100 ? 4.766 -27.891 -3.699 1 98.81 100 GLN A C 1
ATOM 743 O O . GLN A 1 100 ? 4.59 -26.672 -3.672 1 98.81 100 GLN A O 1
ATOM 748 N N . TYR A 1 101 ? 3.84 -28.781 -3.342 1 98.88 101 TYR A N 1
ATOM 749 C CA . TYR A 1 101 ? 2.473 -28.344 -3.072 1 98.88 101 TYR A CA 1
ATOM 750 C C . TYR A 1 101 ? 2.266 -28.094 -1.584 1 98.88 101 TYR A C 1
ATOM 752 O O . TYR A 1 101 ? 1.272 -27.484 -1.187 1 98.88 101 TYR A O 1
ATOM 760 N N . ASP A 1 102 ? 3.164 -28.625 -0.734 1 98.94 102 ASP A N 1
ATOM 761 C CA . ASP A 1 102 ? 3.09 -28.312 0.688 1 98.94 102 ASP A CA 1
ATOM 762 C C . ASP A 1 102 ? 3.451 -26.844 0.942 1 98.94 102 ASP A C 1
ATOM 764 O O . ASP A 1 102 ? 4.57 -26.422 0.654 1 98.94 102 ASP A O 1
ATOM 768 N N . ILE A 1 103 ? 2.574 -26.141 1.499 1 98.88 103 ILE A N 1
ATOM 769 C CA . ILE A 1 103 ? 2.697 -24.688 1.62 1 98.88 103 ILE A CA 1
ATOM 770 C C . ILE A 1 103 ? 3.865 -24.344 2.541 1 98.88 103 ILE A C 1
ATOM 772 O O . ILE A 1 103 ? 4.637 -23.422 2.258 1 98.88 103 ILE A O 1
ATOM 776 N N . GLU A 1 104 ? 3.988 -25.016 3.631 1 98.62 104 GLU A N 1
ATOM 777 C CA . GLU A 1 104 ? 5.078 -24.703 4.551 1 98.62 104 GLU A CA 1
ATOM 778 C C . GLU A 1 104 ? 6.438 -24.938 3.895 1 98.62 104 GLU A C 1
ATOM 780 O O . GLU A 1 104 ? 7.336 -24.109 3.998 1 98.62 104 GLU A O 1
ATOM 785 N N . LYS A 1 105 ? 6.602 -26.062 3.203 1 98.44 105 LYS A N 1
ATOM 786 C CA . LYS A 1 105 ? 7.867 -26.359 2.539 1 98.44 105 LYS A CA 1
ATOM 787 C C . LYS A 1 105 ? 8.156 -25.359 1.426 1 98.44 105 LYS A C 1
ATOM 789 O O . LYS A 1 105 ? 9.297 -24.906 1.277 1 98.44 105 LYS A O 1
ATOM 794 N N . TYR A 1 106 ? 7.145 -25.047 0.704 1 98.19 106 TYR A N 1
ATOM 795 C CA . TYR A 1 106 ? 7.285 -24.031 -0.324 1 98.19 106 TYR A CA 1
ATOM 796 C C . TYR A 1 106 ? 7.758 -22.703 0.279 1 98.19 106 TYR A C 1
ATOM 798 O O . TYR A 1 106 ? 8.688 -22.078 -0.238 1 98.19 106 TYR A O 1
ATOM 806 N N . VAL A 1 107 ? 7.176 -22.297 1.333 1 98.31 107 VAL A N 1
ATOM 807 C CA . VAL A 1 107 ? 7.465 -21 1.95 1 98.31 107 VAL A CA 1
ATOM 808 C C . VAL A 1 107 ? 8.883 -21 2.514 1 98.31 107 VAL A C 1
ATOM 810 O O . VAL A 1 107 ? 9.625 -20.031 2.342 1 98.31 107 VAL A O 1
ATOM 813 N N . LEU A 1 108 ? 9.281 -22.047 3.072 1 97.31 108 LEU A N 1
ATOM 814 C CA . LEU A 1 108 ? 10.555 -22.109 3.785 1 97.31 108 LEU A CA 1
ATOM 815 C C . LEU A 1 108 ? 11.719 -22.281 2.812 1 97.31 108 LEU A C 1
ATOM 817 O O . LEU A 1 108 ? 12.812 -21.766 3.053 1 97.31 108 LEU A O 1
ATOM 821 N N . VAL A 1 109 ? 11.523 -22.906 1.651 1 94.88 109 VAL A N 1
ATOM 822 C CA . VAL A 1 109 ? 12.625 -23.281 0.777 1 94.88 109 VAL A CA 1
ATOM 823 C C . VAL A 1 109 ? 12.531 -22.516 -0.538 1 94.88 109 VAL A C 1
ATOM 825 O O . VAL A 1 109 ? 13.555 -22.203 -1.156 1 94.88 109 VAL A O 1
ATOM 828 N N . ASN A 1 110 ? 11.312 -22.188 -0.913 1 93.06 110 ASN A N 1
ATOM 829 C CA . ASN A 1 110 ? 11.016 -21.484 -2.162 1 93.06 110 ASN A CA 1
ATOM 830 C C . ASN A 1 110 ? 11.508 -22.281 -3.371 1 93.06 110 ASN A C 1
ATOM 832 O O . ASN A 1 110 ? 12.078 -21.703 -4.301 1 93.06 110 ASN A O 1
ATOM 836 N N . GLN A 1 111 ? 11.367 -23.594 -3.283 1 96.62 111 GLN A N 1
ATOM 837 C CA . GLN A 1 111 ? 11.609 -24.453 -4.441 1 96.62 111 GLN A CA 1
ATOM 838 C C . GLN A 1 111 ? 10.492 -24.328 -5.465 1 96.62 111 GLN A C 1
ATOM 840 O O . GLN A 1 111 ? 9.422 -23.781 -5.164 1 96.62 111 GLN A O 1
ATOM 845 N N . PRO A 1 112 ? 10.773 -24.734 -6.758 1 98.44 112 PRO A N 1
ATOM 846 C CA . PRO A 1 112 ? 9.695 -24.656 -7.754 1 98.44 112 PRO A CA 1
ATOM 847 C C . PRO A 1 112 ? 8.375 -25.234 -7.242 1 98.44 112 PRO A C 1
ATOM 849 O O . PRO A 1 112 ? 8.367 -26.297 -6.605 1 98.44 112 PRO A O 1
ATOM 852 N N . SER A 1 113 ? 7.305 -24.594 -7.504 1 98.88 113 SER A N 1
ATOM 853 C CA . SER A 1 113 ? 5.992 -24.891 -6.941 1 98.88 113 SER A CA 1
ATOM 854 C C . SER A 1 113 ? 4.875 -24.328 -7.816 1 98.88 113 SER A C 1
ATOM 856 O O . SER A 1 113 ? 5.137 -23.641 -8.805 1 98.88 113 SER A O 1
ATOM 858 N N . PRO A 1 114 ? 3.613 -24.703 -7.48 1 98.88 114 PRO A N 1
ATOM 859 C CA . PRO A 1 114 ? 2.482 -24.156 -8.227 1 98.88 114 PRO A CA 1
ATOM 860 C C . PRO A 1 114 ? 2.094 -22.75 -7.762 1 98.88 114 PRO A C 1
ATOM 862 O O . PRO A 1 114 ? 1.161 -22.156 -8.305 1 98.88 114 PRO A O 1
ATOM 865 N N . TYR A 1 115 ? 2.867 -22.156 -6.77 1 98.94 115 TYR A N 1
ATOM 866 C CA . TYR A 1 115 ? 2.436 -20.922 -6.117 1 98.94 115 TYR A CA 1
ATOM 867 C C . TYR A 1 115 ? 3.191 -19.719 -6.672 1 98.94 115 TYR A C 1
ATOM 869 O O . TYR A 1 115 ? 4.398 -19.797 -6.914 1 98.94 115 TYR A O 1
ATOM 877 N N . VAL A 1 116 ? 2.486 -18.688 -6.949 1 98.88 116 VAL A N 1
ATOM 878 C CA . VAL A 1 116 ? 3.057 -17.344 -7.09 1 98.88 116 VAL A CA 1
ATOM 879 C C . VAL A 1 116 ? 2.793 -16.531 -5.828 1 98.88 116 VAL A C 1
ATOM 881 O O . VAL A 1 116 ? 1.656 -16.453 -5.355 1 98.88 116 VAL A O 1
ATOM 884 N N . SER A 1 117 ? 3.869 -15.984 -5.309 1 98.75 117 SER A N 1
ATOM 885 C CA . SER A 1 117 ? 3.801 -15.258 -4.043 1 98.75 117 SER A CA 1
ATOM 886 C C . SER A 1 117 ? 3.412 -13.797 -4.266 1 98.75 117 SER A C 1
ATOM 888 O O . SER A 1 117 ? 3.891 -13.156 -5.203 1 98.75 117 SER A O 1
ATOM 890 N N . THR A 1 118 ? 2.527 -13.273 -3.453 1 98.88 118 THR A N 1
ATOM 891 C CA . THR A 1 118 ? 2.248 -11.859 -3.244 1 98.88 118 THR A CA 1
ATOM 892 C C . THR A 1 118 ? 2.252 -11.516 -1.756 1 98.88 118 THR A C 1
ATOM 894 O O . THR A 1 118 ? 2.574 -12.367 -0.921 1 98.88 118 THR A O 1
ATOM 897 N N . THR A 1 119 ? 1.981 -10.242 -1.431 1 98.88 119 THR A N 1
ATOM 898 C CA . THR A 1 119 ? 1.996 -9.797 -0.042 1 98.88 119 THR A CA 1
ATOM 899 C C . THR A 1 119 ? 0.967 -8.695 0.18 1 98.88 119 THR A C 1
ATOM 901 O O . THR A 1 119 ? 0.667 -7.922 -0.735 1 98.88 119 THR A O 1
ATOM 904 N N . TYR A 1 120 ? 0.469 -8.648 1.382 1 98.25 120 TYR A N 1
ATOM 905 C CA . TYR A 1 120 ? -0.371 -7.535 1.8 1 98.25 120 TYR A CA 1
ATOM 906 C C . TYR A 1 120 ? 0.457 -6.266 1.979 1 98.25 120 TYR A C 1
ATOM 908 O O . TYR A 1 120 ? -0.088 -5.16 2.016 1 98.25 120 TYR A O 1
ATOM 916 N N . ASP A 1 121 ? 1.763 -6.406 2.115 1 97.38 121 ASP A N 1
ATOM 917 C CA . ASP A 1 121 ? 2.645 -5.309 2.494 1 97.38 121 ASP A CA 1
ATOM 918 C C . ASP A 1 121 ? 3.186 -4.59 1.261 1 97.38 121 ASP A C 1
ATOM 920 O O . ASP A 1 121 ? 4.07 -5.102 0.575 1 97.38 121 ASP A O 1
ATOM 924 N N . HIS A 1 122 ? 2.721 -3.373 1.055 1 97.94 122 HIS A N 1
ATOM 925 C CA . HIS A 1 122 ? 3.229 -2.576 -0.056 1 97.94 122 HIS A CA 1
ATOM 926 C C . HIS A 1 122 ? 4.738 -2.383 0.049 1 97.94 122 HIS A C 1
ATOM 928 O O . HIS A 1 122 ? 5.441 -2.373 -0.965 1 97.94 122 HIS A O 1
ATOM 934 N N . ASP A 1 123 ? 5.277 -2.258 1.177 1 96.94 123 ASP A N 1
ATOM 935 C CA . ASP A 1 123 ? 6.66 -1.83 1.37 1 96.94 123 ASP A CA 1
ATOM 936 C C . ASP A 1 123 ? 7.609 -3.025 1.354 1 96.94 123 ASP A C 1
ATOM 938 O O . ASP A 1 123 ? 8.828 -2.857 1.452 1 96.94 123 ASP A O 1
ATOM 942 N N . LEU A 1 124 ? 7.09 -4.223 1.192 1 97 124 LEU A N 1
ATOM 943 C CA . LEU A 1 124 ? 7.98 -5.375 1.186 1 97 124 LEU A CA 1
ATOM 944 C C . LEU A 1 124 ? 9.016 -5.258 0.071 1 97 124 LEU A C 1
ATOM 946 O O . LEU A 1 124 ? 10.148 -5.73 0.214 1 97 124 LEU A O 1
ATOM 950 N N . TYR A 1 125 ? 8.688 -4.586 -1.028 1 97.44 125 TYR A N 1
ATOM 951 C CA . TYR A 1 125 ? 9.617 -4.438 -2.141 1 97.44 125 TYR A CA 1
ATOM 952 C C . TYR A 1 125 ? 10.906 -3.756 -1.691 1 97.44 125 TYR A C 1
ATOM 954 O O . TYR A 1 125 ? 11.961 -3.934 -2.305 1 97.44 125 TYR A O 1
ATOM 962 N N . LYS A 1 126 ? 10.844 -3.004 -0.658 1 95.5 126 LYS A N 1
ATOM 963 C CA . LYS A 1 126 ? 12.016 -2.291 -0.166 1 95.5 126 LYS A CA 1
ATOM 964 C C . LYS A 1 126 ? 13.094 -3.266 0.303 1 95.5 126 LYS A C 1
ATOM 966 O O . LYS A 1 126 ? 14.281 -2.93 0.315 1 95.5 126 LYS A O 1
ATOM 971 N N . THR A 1 127 ? 12.695 -4.434 0.787 1 92.75 127 THR A N 1
ATOM 972 C CA . THR A 1 127 ? 13.625 -5.496 1.145 1 92.75 127 THR A CA 1
ATOM 973 C C . THR A 1 127 ? 14.227 -6.137 -0.106 1 92.75 127 THR A C 1
ATOM 975 O O . THR A 1 127 ? 15.375 -6.586 -0.094 1 92.75 127 THR A O 1
ATOM 978 N N . TRP A 1 128 ? 13.453 -6.105 -1.182 1 92.62 128 TRP A N 1
ATOM 979 C CA . TRP A 1 128 ? 13.836 -6.754 -2.432 1 92.62 128 TRP A CA 1
ATOM 980 C C . TRP A 1 128 ? 14.078 -5.723 -3.527 1 92.62 128 TRP A C 1
ATOM 982 O O . TRP A 1 128 ? 13.758 -5.953 -4.695 1 92.62 128 TRP A O 1
ATOM 992 N N . TYR A 1 129 ? 14.578 -4.629 -3.125 1 91.75 129 TYR A N 1
ATOM 993 C CA . TYR A 1 129 ? 14.68 -3.488 -4.027 1 91.75 129 TYR A CA 1
ATOM 994 C C . TYR A 1 129 ? 15.516 -3.834 -5.254 1 91.75 129 TYR A C 1
ATOM 996 O O . TYR A 1 129 ? 15.328 -3.26 -6.328 1 91.75 129 TYR A O 1
ATOM 1004 N N . LYS A 1 130 ? 16.359 -4.777 -5.23 1 94.62 130 LYS A N 1
ATOM 1005 C CA . LYS A 1 130 ? 17.234 -5.145 -6.348 1 94.62 130 LYS A CA 1
ATOM 1006 C C . LYS A 1 130 ? 16.438 -5.828 -7.457 1 94.62 130 LYS A C 1
ATOM 1008 O O . LYS A 1 130 ? 16.906 -5.91 -8.602 1 94.62 130 LYS A O 1
ATOM 1013 N N . SER A 1 131 ? 15.219 -6.367 -7.129 1 95.19 131 SER A N 1
ATOM 1014 C CA . SER A 1 131 ? 14.375 -6.977 -8.148 1 95.19 131 SER A CA 1
ATOM 1015 C C . SER A 1 131 ? 13.953 -5.961 -9.203 1 95.19 131 SER A C 1
ATOM 1017 O O . SER A 1 131 ? 13.766 -6.312 -10.367 1 95.19 131 SER A O 1
ATOM 1019 N N . GLY A 1 132 ? 13.695 -4.77 -8.789 1 97.44 132 GLY A N 1
ATOM 1020 C CA . GLY A 1 132 ? 13.602 -3.668 -9.734 1 97.44 132 GLY A CA 1
ATOM 1021 C C . GLY A 1 132 ? 12.164 -3.26 -10.023 1 97.44 132 GLY A C 1
ATOM 1022 O O . GLY A 1 132 ? 11.914 -2.146 -10.484 1 97.44 132 GLY A O 1
ATOM 1023 N N . TRP A 1 133 ? 11.203 -4.234 -9.766 1 98.69 133 TRP A N 1
ATOM 1024 C CA . TRP A 1 133 ? 9.812 -3.898 -10.07 1 98.69 133 TRP A CA 1
ATOM 1025 C C . TRP A 1 133 ? 8.898 -4.258 -8.906 1 98.69 133 TRP A C 1
ATOM 1027 O O . TRP A 1 133 ? 9.047 -5.32 -8.297 1 98.69 133 TRP A O 1
ATOM 1037 N N . ASN A 1 134 ? 8.008 -3.363 -8.555 1 98.88 134 ASN A N 1
ATOM 1038 C CA . ASN A 1 134 ? 6.918 -3.646 -7.625 1 98.88 134 ASN A CA 1
ATOM 1039 C C . ASN A 1 134 ? 5.57 -3.67 -8.336 1 98.88 134 ASN A C 1
ATOM 1041 O O . ASN A 1 134 ? 5.086 -2.633 -8.797 1 98.88 134 ASN A O 1
ATOM 1045 N N . TYR A 1 135 ? 4.977 -4.867 -8.422 1 98.94 135 TYR A N 1
ATOM 1046 C CA . TYR A 1 135 ? 3.707 -5.055 -9.117 1 98.94 135 TYR A CA 1
ATOM 1047 C C . TYR A 1 135 ? 2.533 -4.93 -8.156 1 98.94 135 TYR A C 1
ATOM 1049 O O . TYR A 1 135 ? 2.617 -5.367 -7.004 1 98.94 135 TYR A O 1
ATOM 1057 N N . TYR A 1 136 ? 1.513 -4.324 -8.641 1 98.94 136 TYR A N 1
ATOM 1058 C CA . TYR A 1 136 ? 0.228 -4.195 -7.965 1 98.94 136 TYR A CA 1
ATOM 1059 C C . TYR A 1 136 ? -0.785 -5.188 -8.516 1 98.94 136 TYR A C 1
ATOM 1061 O O . TYR A 1 136 ? -0.999 -5.258 -9.734 1 98.94 136 TYR A O 1
ATOM 1069 N N . VAL A 1 137 ? -1.414 -5.941 -7.633 1 98.94 137 VAL A N 1
ATOM 1070 C CA . VAL A 1 137 ? -2.281 -7.047 -8.023 1 98.94 137 VAL A CA 1
ATOM 1071 C C . VAL A 1 137 ? -3.641 -6.906 -7.348 1 98.94 137 VAL A C 1
ATOM 1073 O O . VAL A 1 137 ? -3.717 -6.719 -6.129 1 98.94 137 VAL A O 1
ATOM 1076 N N . ASP A 1 138 ? -4.676 -6.91 -8.125 1 98.31 138 ASP A N 1
ATOM 1077 C CA . ASP A 1 138 ? -6.055 -6.98 -7.656 1 98.31 138 ASP A CA 1
ATOM 1078 C C . ASP A 1 138 ? -6.727 -8.273 -8.102 1 98.31 138 ASP A C 1
ATOM 1080 O O . ASP A 1 138 ? -7.41 -8.305 -9.125 1 98.31 138 ASP A O 1
ATOM 1084 N N . ALA A 1 139 ? -6.527 -9.297 -7.289 1 98.56 139 ALA A N 1
ATOM 1085 C CA . ALA A 1 139 ? -7 -10.633 -7.637 1 98.56 139 ALA A CA 1
ATOM 1086 C C . ALA A 1 139 ? -7.863 -11.227 -6.523 1 98.56 139 ALA A C 1
ATOM 1088 O O . ALA A 1 139 ? -7.582 -11.023 -5.34 1 98.56 139 ALA A O 1
ATOM 1089 N N . PRO A 1 140 ? -8.93 -11.938 -6.922 1 98.38 140 PRO A N 1
ATOM 1090 C CA . PRO A 1 140 ? -9.68 -12.68 -5.902 1 98.38 140 PRO A CA 1
ATOM 1091 C C . PRO A 1 140 ? -8.914 -13.891 -5.383 1 98.38 140 PRO A C 1
ATOM 1093 O O . PRO A 1 140 ? -8.078 -14.453 -6.098 1 98.38 140 PRO A O 1
ATOM 1096 N N . GLY A 1 141 ? -9.211 -14.234 -4.195 1 98.06 141 GLY A N 1
ATOM 1097 C CA . GLY A 1 141 ? -8.672 -15.453 -3.617 1 98.06 141 GLY A CA 1
ATOM 1098 C C . GLY A 1 141 ? -7.203 -15.352 -3.26 1 98.06 141 GLY A C 1
ATOM 1099 O O . GLY A 1 141 ? -6.746 -14.297 -2.805 1 98.06 141 GLY A O 1
ATOM 1100 N N . GLY A 1 142 ? -6.52 -16.531 -3.381 1 98.81 142 GLY A N 1
ATOM 1101 C CA . GLY A 1 142 ? -5.184 -16.734 -2.84 1 98.81 142 GLY A CA 1
ATOM 1102 C C . GLY A 1 142 ? -5.184 -17.359 -1.458 1 98.81 142 GLY A C 1
ATOM 1103 O O . GLY A 1 142 ? -6.199 -17.312 -0.756 1 98.81 142 GLY A O 1
ATOM 1104 N N . ILE A 1 143 ? -4.105 -17.922 -1.164 1 98.94 143 ILE A N 1
ATOM 1105 C CA . ILE A 1 143 ? -3.949 -18.578 0.128 1 98.94 143 ILE A CA 1
ATOM 1106 C C . ILE A 1 143 ? -3.258 -17.641 1.11 1 98.94 143 ILE A C 1
ATOM 1108 O O . ILE A 1 143 ? -2.162 -17.141 0.838 1 98.94 143 ILE A O 1
ATOM 1112 N N . ASP A 1 144 ? -3.949 -17.391 2.234 1 98.88 144 ASP A N 1
ATOM 1113 C CA . ASP A 1 144 ? -3.307 -16.672 3.338 1 98.88 144 ASP A CA 1
ATOM 1114 C C . ASP A 1 144 ? -2.293 -17.578 4.047 1 98.88 144 ASP A C 1
ATOM 1116 O O . ASP A 1 144 ? -2.672 -18.469 4.812 1 98.88 144 ASP A O 1
ATOM 1120 N N . VAL A 1 145 ? -1.021 -17.297 3.865 1 98.94 145 VAL A N 1
ATOM 1121 C CA . VAL A 1 145 ? 0.021 -18.234 4.281 1 98.94 145 VAL A CA 1
ATOM 1122 C C . VAL A 1 145 ? 0.079 -18.297 5.805 1 98.94 145 VAL A C 1
ATOM 1124 O O . VAL A 1 145 ? 0.101 -19.391 6.383 1 98.94 145 VAL A O 1
ATOM 1127 N N . ASN A 1 146 ? 0.128 -17.141 6.512 1 98.88 146 ASN A N 1
ATOM 1128 C CA . ASN A 1 146 ? 0.207 -17.156 7.969 1 98.88 146 ASN A CA 1
ATOM 1129 C C . ASN A 1 146 ? -1.013 -17.828 8.594 1 98.88 146 ASN A C 1
ATOM 1131 O O . ASN A 1 146 ? -0.893 -18.516 9.602 1 98.88 146 ASN A O 1
ATOM 1135 N N . ARG A 1 147 ? -2.189 -17.641 7.988 1 98.88 147 ARG A N 1
ATOM 1136 C CA . ARG A 1 147 ? -3.381 -18.281 8.531 1 98.88 147 ARG A CA 1
ATOM 1137 C C . ARG A 1 147 ? -3.365 -19.781 8.25 1 98.88 147 ARG A C 1
ATOM 1139 O O . ARG A 1 147 ? -4.078 -20.547 8.906 1 98.88 147 ARG A O 1
ATOM 1146 N N . THR A 1 148 ? -2.654 -20.219 7.297 1 98.88 148 THR A N 1
ATOM 1147 C CA . THR A 1 148 ? -2.611 -21.625 6.906 1 98.88 148 THR A CA 1
ATOM 1148 C C . THR A 1 148 ? -1.562 -22.375 7.715 1 98.88 148 THR A C 1
ATOM 1150 O O . THR A 1 148 ? -1.83 -23.469 8.219 1 98.88 148 THR A O 1
ATOM 1153 N N . ILE A 1 149 ? -0.376 -21.812 7.914 1 98.81 149 ILE A N 1
ATOM 1154 C CA . ILE A 1 149 ? 0.71 -22.594 8.5 1 98.81 149 ILE A CA 1
ATOM 1155 C C . ILE A 1 149 ? 1.166 -21.953 9.805 1 98.81 149 ILE A C 1
ATOM 1157 O O . ILE A 1 149 ? 2.137 -22.406 10.422 1 98.81 149 ILE A O 1
ATOM 1161 N N . GLY A 1 150 ? 0.532 -20.875 10.227 1 98.56 150 GLY A N 1
ATOM 1162 C CA . GLY A 1 150 ? 0.938 -20.156 11.414 1 98.56 150 GLY A CA 1
ATOM 1163 C C . GLY A 1 150 ? 1.847 -18.984 11.117 1 98.56 150 GLY A C 1
ATOM 1164 O O . GLY A 1 150 ? 2.318 -18.828 9.992 1 98.56 150 GLY A O 1
ATOM 1165 N N . ASP A 1 151 ? 2.057 -18.156 12.125 1 98.25 151 ASP A N 1
ATOM 1166 C CA . ASP A 1 151 ? 2.812 -16.922 11.938 1 98.25 151 ASP A CA 1
ATOM 1167 C C . ASP A 1 151 ? 4.102 -16.938 12.758 1 98.25 151 ASP A C 1
ATOM 1169 O O . ASP A 1 151 ? 4.602 -15.883 13.156 1 98.25 151 ASP A O 1
ATOM 1173 N N . THR A 1 152 ? 4.648 -18.062 13.016 1 98 152 THR A N 1
ATOM 1174 C CA . THR A 1 152 ? 5.867 -18.172 13.805 1 98 152 THR A CA 1
ATOM 1175 C C . THR A 1 152 ? 7.043 -18.594 12.93 1 98 152 THR A C 1
ATOM 1177 O O . THR A 1 152 ? 8.172 -18.703 13.414 1 98 152 THR A O 1
ATOM 1180 N N . HIS A 1 153 ? 6.863 -18.797 11.719 1 97.25 153 HIS A N 1
ATOM 1181 C CA . HIS A 1 153 ? 7.934 -19.234 10.836 1 97.25 153 HIS A CA 1
ATOM 1182 C C . HIS A 1 153 ? 8.781 -18.047 10.383 1 97.25 153 HIS A C 1
ATOM 1184 O O . HIS A 1 153 ? 8.375 -16.891 10.531 1 97.25 153 HIS A O 1
ATOM 1190 N N . ARG A 1 154 ? 9.906 -18.344 9.82 1 96.44 154 ARG A N 1
ATOM 1191 C CA . ARG A 1 154 ? 10.969 -17.391 9.492 1 96.44 154 ARG A CA 1
ATOM 1192 C C . ARG A 1 154 ? 10.445 -16.266 8.625 1 96.44 154 ARG A C 1
ATOM 1194 O O . ARG A 1 154 ? 10.914 -15.125 8.719 1 96.44 154 ARG A O 1
ATOM 1201 N N . TRP A 1 155 ? 9.438 -16.5 7.797 1 97.12 155 TRP A N 1
ATOM 1202 C CA . TRP A 1 155 ? 9.023 -15.531 6.789 1 97.12 155 TRP A CA 1
ATOM 1203 C C . TRP A 1 155 ? 7.629 -14.992 7.098 1 97.12 155 TRP A C 1
ATOM 1205 O O . TRP A 1 155 ? 6.941 -14.484 6.211 1 97.12 155 TRP A O 1
ATOM 1215 N N . ALA A 1 156 ? 7.234 -15.086 8.375 1 98.19 156 ALA A N 1
ATOM 1216 C CA . ALA A 1 156 ? 5.875 -14.703 8.75 1 98.19 156 ALA A CA 1
ATOM 1217 C C . ALA A 1 156 ? 5.652 -13.211 8.531 1 98.19 156 ALA A C 1
ATOM 1219 O O . ALA A 1 156 ? 4.539 -12.781 8.211 1 98.19 156 ALA A O 1
ATOM 1220 N N . ASP A 1 157 ? 6.75 -12.438 8.602 1 96.25 157 ASP A N 1
ATOM 1221 C CA . ASP A 1 157 ? 6.629 -10.992 8.508 1 96.25 157 ASP A CA 1
ATOM 1222 C C . ASP A 1 157 ? 6.32 -10.562 7.074 1 96.25 157 ASP A C 1
ATOM 1224 O O . ASP A 1 157 ? 5.93 -9.414 6.832 1 96.25 157 ASP A O 1
ATOM 1228 N N . GLN A 1 158 ? 6.422 -11.406 6.105 1 97.38 158 GLN A N 1
ATOM 1229 C CA . GLN A 1 158 ? 6.156 -11.062 4.711 1 97.38 158 GLN A CA 1
ATOM 1230 C C . GLN A 1 158 ? 4.656 -11.016 4.438 1 97.38 158 GLN A C 1
ATOM 1232 O O . GLN A 1 158 ? 4.227 -10.508 3.396 1 97.38 158 GLN A O 1
ATOM 1237 N N . VAL A 1 159 ? 3.877 -11.547 5.34 1 98.31 159 VAL A N 1
ATOM 1238 C CA . VAL A 1 159 ? 2.422 -11.578 5.246 1 98.31 159 VAL A CA 1
ATOM 1239 C C . VAL A 1 159 ? 2.004 -11.969 3.832 1 98.31 159 VAL A C 1
ATOM 1241 O O . VAL A 1 159 ? 1.211 -11.273 3.193 1 98.31 159 VAL A O 1
ATOM 1244 N N . GLU A 1 160 ? 2.385 -13.156 3.467 1 98.69 160 GLU A N 1
ATOM 1245 C CA . GLU A 1 160 ? 2.307 -13.648 2.096 1 98.69 160 GLU A CA 1
ATOM 1246 C C . GLU A 1 160 ? 0.905 -14.164 1.774 1 98.69 160 GLU A C 1
ATOM 1248 O O . GLU A 1 160 ? 0.26 -14.789 2.615 1 98.69 160 GLU A O 1
ATOM 1253 N N . VAL A 1 161 ? 0.476 -13.859 0.613 1 98.94 161 VAL A N 1
ATOM 1254 C CA . VAL A 1 161 ? -0.631 -14.531 -0.063 1 98.94 161 VAL A CA 1
ATOM 1255 C C . VAL A 1 161 ? -0.107 -15.305 -1.271 1 98.94 161 VAL A C 1
ATOM 1257 O O . VAL A 1 161 ? 0.518 -14.727 -2.164 1 98.94 161 VAL A O 1
ATOM 1260 N N . ALA A 1 162 ? -0.341 -16.578 -1.298 1 98.94 162 ALA A N 1
ATOM 1261 C CA . ALA A 1 162 ? 0.16 -17.438 -2.361 1 98.94 162 ALA A CA 1
ATOM 1262 C C . ALA A 1 162 ? -0.961 -17.844 -3.316 1 98.94 162 ALA A C 1
ATOM 1264 O O . ALA A 1 162 ? -2.043 -18.234 -2.879 1 98.94 162 ALA A O 1
ATOM 1265 N N . PHE A 1 163 ? -0.695 -17.797 -4.566 1 98.94 163 PHE A N 1
ATOM 1266 C CA . PHE A 1 163 ? -1.708 -18.094 -5.57 1 98.94 163 PHE A CA 1
ATOM 1267 C C . PHE A 1 163 ? -1.373 -19.391 -6.301 1 98.94 163 PHE A C 1
ATOM 1269 O O . PHE A 1 163 ? -0.51 -19.406 -7.18 1 98.94 163 PHE A O 1
ATOM 1276 N N . PRO A 1 164 ? -2.045 -20.5 -5.945 1 98.94 164 PRO A N 1
ATOM 1277 C CA . PRO A 1 164 ? -1.863 -21.703 -6.773 1 98.94 164 PRO A CA 1
ATOM 1278 C C . PRO A 1 164 ? -2.322 -21.484 -8.219 1 98.94 164 PRO A C 1
ATOM 1280 O O . PRO A 1 164 ? -3.398 -20.938 -8.453 1 98.94 164 PRO A O 1
ATOM 1283 N N . GLY A 1 165 ? -1.474 -21.906 -9.117 1 98.88 165 GLY A N 1
ATOM 1284 C CA . GLY A 1 165 ? -1.775 -21.703 -10.523 1 98.88 165 GLY A CA 1
ATOM 1285 C C . GLY A 1 165 ? -1.354 -20.344 -11.039 1 98.88 165 GLY A C 1
ATOM 1286 O O . GLY A 1 165 ? -1.558 -20.016 -12.211 1 98.88 165 GLY A O 1
ATOM 1287 N N . GLY A 1 166 ? -0.762 -19.531 -10.195 1 98.94 166 GLY A N 1
ATOM 1288 C CA . GLY A 1 166 ? -0.319 -18.219 -10.609 1 98.94 166 GLY A CA 1
ATOM 1289 C C . GLY A 1 166 ? -1.447 -17.203 -10.68 1 98.94 166 GLY A C 1
ATOM 1290 O O . GLY A 1 166 ? -2.459 -17.344 -9.992 1 98.94 166 GLY A O 1
ATOM 1291 N N . ILE A 1 167 ? -1.133 -16.125 -11.422 1 99 167 ILE A N 1
ATOM 1292 C CA . ILE A 1 167 ? -2.066 -15 -11.531 1 99 167 ILE A CA 1
ATOM 1293 C C . ILE A 1 167 ? -2.223 -14.594 -12.992 1 99 167 ILE A C 1
ATOM 1295 O O . ILE A 1 167 ? -1.246 -14.227 -13.648 1 99 167 ILE A O 1
ATOM 1299 N N . ALA A 1 168 ? -3.451 -14.617 -13.453 1 98.94 168 ALA A N 1
ATOM 1300 C CA . ALA A 1 168 ? -3.734 -14.18 -14.812 1 98.94 168 ALA A CA 1
ATOM 1301 C C . ALA A 1 168 ? -3.459 -12.688 -14.984 1 98.94 168 ALA A C 1
ATOM 1303 O O . ALA A 1 168 ? -3.635 -11.906 -14.039 1 98.94 168 ALA A O 1
ATOM 1304 N N . ARG A 1 169 ? -3.064 -12.281 -16.188 1 98.88 169 ARG A N 1
ATOM 1305 C CA . ARG A 1 169 ? -2.615 -10.922 -16.469 1 98.88 169 ARG A CA 1
ATOM 1306 C C . ARG A 1 169 ? -3.719 -9.906 -16.188 1 98.88 169 ARG A C 1
ATOM 1308 O O . ARG A 1 169 ? -3.443 -8.773 -15.797 1 98.88 169 ARG A O 1
ATOM 1315 N N . ARG A 1 170 ? -5 -10.281 -16.312 1 98.81 170 ARG A N 1
ATOM 1316 C CA . ARG A 1 170 ? -6.098 -9.336 -16.156 1 98.81 170 ARG A CA 1
ATOM 1317 C C . ARG A 1 170 ? -6.203 -8.836 -14.727 1 98.81 170 ARG A C 1
ATOM 1319 O O . ARG A 1 170 ? -6.879 -7.844 -14.453 1 98.81 170 ARG A O 1
ATOM 1326 N N . TYR A 1 171 ? -5.547 -9.531 -13.766 1 98.81 171 TYR A N 1
ATOM 1327 C CA . TYR A 1 171 ? -5.66 -9.172 -12.352 1 98.81 171 TYR A CA 1
ATOM 1328 C C . TYR A 1 171 ? -4.469 -8.32 -11.914 1 98.81 171 TYR A C 1
ATOM 1330 O O . TYR A 1 171 ? -4.355 -7.965 -10.734 1 98.81 171 TYR A O 1
ATOM 1338 N N . ILE A 1 172 ? -3.557 -8.031 -12.805 1 98.94 172 ILE A N 1
ATOM 1339 C CA . ILE A 1 172 ? -2.42 -7.156 -12.531 1 98.94 172 ILE A CA 1
ATOM 1340 C C . ILE A 1 172 ? -2.771 -5.719 -12.906 1 98.94 172 ILE A C 1
ATOM 1342 O O . ILE A 1 172 ? -3.014 -5.422 -14.078 1 98.94 172 ILE A O 1
ATOM 1346 N N . ILE A 1 173 ? -2.773 -4.895 -11.938 1 98.75 173 ILE A N 1
ATOM 1347 C CA . ILE A 1 173 ? -3.158 -3.504 -12.156 1 98.75 173 ILE A CA 1
ATOM 1348 C C . ILE A 1 173 ? -2.068 -2.785 -12.953 1 98.75 173 ILE A C 1
ATOM 1350 O O . ILE A 1 173 ? -2.359 -2.086 -13.93 1 98.75 173 ILE A O 1
ATOM 1354 N N . GLY A 1 174 ? -0.894 -2.949 -12.531 1 98.88 174 GLY A N 1
ATOM 1355 C CA . GLY A 1 174 ? 0.264 -2.27 -13.094 1 98.88 174 GLY A CA 1
ATOM 1356 C C . GLY A 1 174 ? 1.53 -2.486 -12.281 1 98.88 174 GLY A C 1
ATOM 1357 O O . GLY A 1 174 ? 1.651 -3.479 -11.562 1 98.88 174 GLY A O 1
ATOM 1358 N N . VAL A 1 175 ? 2.479 -1.524 -12.492 1 98.94 175 VAL A N 1
ATOM 1359 C CA . VAL A 1 175 ? 3.793 -1.734 -11.891 1 98.94 175 VAL A CA 1
ATOM 1360 C C . VAL A 1 175 ? 4.512 -0.396 -11.742 1 98.94 175 VAL A C 1
ATOM 1362 O O . VAL A 1 175 ? 4.266 0.539 -12.508 1 98.94 175 VAL A O 1
ATOM 1365 N N . CYS A 1 176 ? 5.336 -0.332 -10.719 1 98.88 176 CYS A N 1
ATOM 1366 C CA . CYS A 1 176 ? 6.293 0.763 -10.586 1 98.88 176 CYS A CA 1
ATOM 1367 C C . CYS A 1 176 ? 7.723 0.238 -10.547 1 98.88 176 CYS A C 1
ATOM 1369 O O . CYS A 1 176 ? 8.008 -0.754 -9.875 1 98.88 176 CYS A O 1
ATOM 1371 N N . PRO A 1 177 ? 8.602 0.878 -11.367 1 98.88 177 PRO A N 1
ATOM 1372 C CA . PRO A 1 177 ? 10.016 0.587 -11.141 1 98.88 177 PRO A CA 1
ATOM 1373 C C . PRO A 1 177 ? 10.508 1.088 -9.781 1 98.88 177 PRO A C 1
ATOM 1375 O O . PRO A 1 177 ? 9.922 2.014 -9.211 1 98.88 177 PRO A O 1
ATOM 1378 N N . VAL A 1 178 ? 11.516 0.45 -9.258 1 98.25 178 VAL A N 1
ATOM 1379 C CA . VAL A 1 178 ? 12.062 0.787 -7.949 1 98.25 178 VAL A CA 1
ATOM 1380 C C . VAL A 1 178 ? 13.422 1.459 -8.117 1 98.25 178 VAL A C 1
ATOM 1382 O O . VAL A 1 178 ? 14.273 0.978 -8.867 1 98.25 178 VAL A O 1
ATOM 1385 N N . ASP A 1 179 ? 13.594 2.555 -7.465 1 96.94 179 ASP A N 1
ATOM 1386 C CA . ASP A 1 179 ? 14.891 3.209 -7.414 1 96.94 179 ASP A CA 1
ATOM 1387 C C . ASP A 1 179 ? 15.859 2.441 -6.516 1 96.94 179 ASP A C 1
ATOM 1389 O O . ASP A 1 179 ? 15.648 2.355 -5.305 1 96.94 179 ASP A O 1
ATOM 1393 N N . LYS A 1 180 ? 16.906 1.979 -7.07 1 94.38 180 LYS A N 1
ATOM 1394 C CA . LYS A 1 180 ? 17.797 1.104 -6.324 1 94.38 180 LYS A CA 1
ATOM 1395 C C . LYS A 1 180 ? 18.656 1.903 -5.348 1 94.38 180 LYS A C 1
ATOM 1397 O O . LYS A 1 180 ? 19.266 1.337 -4.434 1 94.38 180 LYS A O 1
ATOM 1402 N N . THR A 1 181 ? 18.734 3.205 -5.52 1 92.75 181 THR A N 1
ATOM 1403 C CA . THR A 1 181 ? 19.5 4.062 -4.625 1 92.75 181 THR A CA 1
ATOM 1404 C C . THR A 1 181 ? 18.672 4.48 -3.422 1 92.75 181 THR A C 1
ATOM 1406 O O . THR A 1 181 ? 19.078 4.289 -2.275 1 92.75 181 THR A O 1
ATOM 1409 N N . THR A 1 182 ? 17.438 4.945 -3.684 1 91.69 182 THR A N 1
ATOM 1410 C CA . THR A 1 182 ? 16.609 5.48 -2.611 1 91.69 182 THR A CA 1
ATOM 1411 C C . THR A 1 182 ? 15.68 4.406 -2.055 1 91.69 182 THR A C 1
ATOM 1413 O O . THR A 1 182 ? 15.078 4.586 -0.996 1 91.69 182 THR A O 1
ATOM 1416 N N . LYS A 1 183 ? 15.477 3.324 -2.82 1 93.31 183 LYS A N 1
ATOM 1417 C CA . LYS A 1 183 ? 14.664 2.174 -2.434 1 93.31 183 LYS A CA 1
ATOM 1418 C C . LYS A 1 183 ? 13.188 2.551 -2.34 1 93.31 183 LYS A C 1
ATOM 1420 O O . LYS A 1 183 ? 12.469 2.053 -1.474 1 93.31 183 LYS A O 1
ATOM 1425 N N . VAL A 1 184 ? 12.797 3.518 -3.062 1 96.19 184 VAL A N 1
ATOM 1426 C CA . VAL A 1 184 ? 11.375 3.822 -3.223 1 96.19 184 VAL A CA 1
ATOM 1427 C C . VAL A 1 184 ? 10.977 3.66 -4.688 1 96.19 184 VAL A C 1
ATOM 1429 O O . VAL A 1 184 ? 11.836 3.584 -5.566 1 96.19 184 VAL A O 1
ATOM 1432 N N . GLU A 1 185 ? 9.703 3.623 -4.887 1 98.38 185 GLU A N 1
ATOM 1433 C CA . GLU A 1 185 ? 9.188 3.531 -6.25 1 98.38 185 GLU A CA 1
ATOM 1434 C C . GLU A 1 185 ? 9.453 4.816 -7.027 1 98.38 185 GLU A C 1
ATOM 1436 O O . GLU A 1 185 ? 9.336 5.914 -6.48 1 98.38 185 GLU A O 1
ATOM 1441 N N . ILE A 1 186 ? 9.891 4.641 -8.266 1 98.62 186 ILE A N 1
ATOM 1442 C CA . ILE A 1 186 ? 9.906 5.746 -9.211 1 98.62 186 ILE A CA 1
ATOM 1443 C C . ILE A 1 186 ? 8.508 5.945 -9.797 1 98.62 186 ILE A C 1
ATOM 1445 O O . ILE A 1 186 ? 8.172 5.352 -10.828 1 98.62 186 ILE A O 1
ATOM 1449 N N . MET A 1 187 ? 7.754 6.801 -9.164 1 98.81 187 MET A N 1
ATOM 1450 C CA . MET A 1 187 ? 6.32 6.84 -9.445 1 98.81 187 MET A CA 1
ATOM 1451 C C . MET A 1 187 ? 6.059 7.332 -10.859 1 98.81 187 MET A C 1
ATOM 1453 O O . MET A 1 187 ? 5.129 6.863 -11.523 1 98.81 187 MET A O 1
ATOM 1457 N N . SER A 1 188 ? 6.883 8.289 -11.336 1 98.81 188 SER A N 1
ATOM 1458 C CA . SER A 1 188 ? 6.703 8.789 -12.695 1 98.81 188 SER A CA 1
ATOM 1459 C C . SER A 1 188 ? 6.98 7.695 -13.719 1 98.81 188 SER A C 1
ATOM 1461 O O . SER A 1 188 ? 6.652 7.848 -14.898 1 98.81 188 SER A O 1
ATOM 1463 N N . GLY A 1 189 ? 7.578 6.609 -13.312 1 98.88 189 GLY A N 1
ATOM 1464 C CA . GLY A 1 189 ? 7.887 5.496 -14.195 1 98.88 189 GLY A CA 1
ATOM 1465 C C . GLY A 1 189 ? 6.875 4.371 -14.117 1 98.88 189 GLY A C 1
ATOM 1466 O O . GLY A 1 189 ? 7 3.365 -14.82 1 98.88 189 GLY A O 1
ATOM 1467 N N . CYS A 1 190 ? 5.855 4.5 -13.344 1 98.94 190 CYS A N 1
ATOM 1468 C CA . CYS A 1 190 ? 4.855 3.449 -13.211 1 98.94 190 CYS A CA 1
ATOM 1469 C C . CYS A 1 190 ? 4.102 3.244 -14.516 1 98.94 190 CYS A C 1
ATOM 1471 O O . CYS A 1 190 ? 3.994 4.164 -15.328 1 98.94 190 CYS A O 1
ATOM 1473 N N . GLU A 1 191 ? 3.607 2.014 -14.688 1 98.94 191 GLU A N 1
ATOM 1474 C CA . GLU A 1 191 ? 2.893 1.633 -15.906 1 98.94 191 GLU A CA 1
ATOM 1475 C C . GLU A 1 191 ? 1.586 0.917 -15.57 1 98.94 191 GLU A C 1
ATOM 1477 O O . GLU A 1 191 ? 1.544 0.077 -14.672 1 98.94 191 GLU A O 1
ATOM 1482 N N . SER A 1 192 ? 0.613 1.339 -16.328 1 98.81 192 SER A N 1
ATOM 1483 C CA . SER A 1 192 ? -0.641 0.596 -16.25 1 98.81 192 SER A CA 1
ATOM 1484 C C . SER A 1 192 ? -0.604 -0.638 -17.156 1 98.81 192 SER A C 1
ATOM 1486 O O . SER A 1 192 ? -0.075 -0.587 -18.266 1 98.81 192 SER A O 1
ATOM 1488 N N . ASN A 1 193 ? -1.16 -1.727 -16.625 1 98.88 193 ASN A N 1
ATOM 1489 C CA . ASN A 1 193 ? -1.375 -2.9 -17.469 1 98.88 193 ASN A CA 1
ATOM 1490 C C . ASN A 1 193 ? -2.574 -2.715 -18.391 1 98.88 193 ASN A C 1
ATOM 1492 O O . ASN A 1 193 ? -3.711 -2.617 -17.938 1 98.88 193 ASN A O 1
ATOM 1496 N N . PRO A 1 194 ? -2.342 -2.723 -19.672 1 98.44 194 PRO A N 1
ATOM 1497 C CA . PRO A 1 194 ? -3.471 -2.498 -20.578 1 98.44 194 PRO A CA 1
ATOM 1498 C C . PRO A 1 194 ? -4.465 -3.656 -20.578 1 98.44 194 PRO A C 1
ATOM 1500 O O . PRO A 1 194 ? -5.57 -3.523 -21.109 1 98.44 194 PRO A O 1
ATOM 1503 N N . HIS A 1 195 ? -4.141 -4.758 -19.984 1 98.62 195 HIS A N 1
ATOM 1504 C CA . HIS A 1 195 ? -4.992 -5.941 -20 1 98.62 195 HIS A CA 1
ATOM 1505 C C . HIS A 1 195 ? -5.773 -6.078 -18.688 1 98.62 195 HIS A C 1
ATOM 1507 O O . HIS A 1 195 ? -6.535 -7.031 -18.516 1 98.62 195 HIS A O 1
ATOM 1513 N N . PHE A 1 196 ? -5.566 -5.148 -17.797 1 98.5 196 PHE A N 1
ATOM 1514 C CA . PHE A 1 196 ? -6.258 -5.195 -16.516 1 98.5 196 PHE A CA 1
ATOM 1515 C C . PHE A 1 196 ? -7.766 -5.109 -16.703 1 98.5 196 PHE A C 1
ATOM 1517 O O . PHE A 1 196 ? -8.25 -4.258 -17.453 1 98.5 196 PHE A O 1
ATOM 1524 N N . VAL A 1 197 ? -8.477 -5.945 -16.016 1 97.75 197 VAL A N 1
ATOM 1525 C CA . VAL A 1 197 ? -9.938 -5.926 -15.977 1 97.75 197 VAL A CA 1
ATOM 1526 C C . VAL A 1 197 ? -10.414 -6.043 -14.531 1 97.75 197 VAL A C 1
ATOM 1528 O O . VAL A 1 197 ? -10.203 -7.074 -13.883 1 97.75 197 VAL A O 1
ATOM 1531 N N . PRO A 1 198 ? -11.07 -4.984 -14.039 1 95.75 198 PRO A N 1
ATOM 1532 C CA . PRO A 1 198 ? -11.555 -5.062 -12.656 1 95.75 198 PRO A CA 1
ATOM 1533 C C . PRO A 1 198 ? -12.531 -6.215 -12.445 1 95.75 198 PRO A C 1
ATOM 1535 O O . PRO A 1 198 ? -13.352 -6.512 -13.32 1 95.75 198 PRO A O 1
ATOM 1538 N N . TRP A 1 199 ? -12.492 -6.832 -11.281 1 95.44 199 TRP A N 1
ATOM 1539 C CA . TRP A 1 199 ? -13.398 -7.938 -10.992 1 95.44 199 TRP A CA 1
ATOM 1540 C C . TRP A 1 199 ? -14.398 -7.551 -9.906 1 95.44 199 TRP A C 1
ATOM 1542 O O . TRP A 1 199 ? -15.312 -8.32 -9.602 1 95.44 199 TRP A O 1
ATOM 1552 N N . HIS A 1 200 ? -14.258 -6.418 -9.438 1 90.75 200 HIS A N 1
ATOM 1553 C CA . HIS A 1 200 ? -15.18 -5.863 -8.453 1 90.75 200 HIS A CA 1
ATOM 1554 C C . HIS A 1 200 ? -15.18 -4.34 -8.5 1 90.75 200 HIS A C 1
ATOM 1556 O O . HIS A 1 200 ? -14.281 -3.73 -9.078 1 90.75 200 HIS A O 1
ATOM 1562 N N . MET B 1 1 ? 29.719 -48.75 -87.438 1 30.3 1 MET B N 1
ATOM 1563 C CA . MET B 1 1 ? 28.578 -48.625 -86.5 1 30.3 1 MET B CA 1
ATOM 1564 C C . MET B 1 1 ? 29.016 -48.125 -85.125 1 30.3 1 MET B C 1
ATOM 1566 O O . MET B 1 1 ? 29.719 -48.875 -84.438 1 30.3 1 MET B O 1
ATOM 1570 N N . ILE B 1 2 ? 29.297 -46.781 -85 1 37.81 2 ILE B N 1
ATOM 1571 C CA . ILE B 1 2 ? 29.859 -45.969 -83.938 1 37.81 2 ILE B CA 1
ATOM 1572 C C . ILE B 1 2 ? 28.922 -46 -82.75 1 37.81 2 ILE B C 1
ATOM 1574 O O . ILE B 1 2 ? 27.766 -45.562 -82.812 1 37.81 2 ILE B O 1
ATOM 1578 N N . THR B 1 3 ? 28.984 -47.062 -81.875 1 36.31 3 THR B N 1
ATOM 1579 C CA . THR B 1 3 ? 28.156 -47.281 -80.688 1 36.31 3 THR B CA 1
ATOM 1580 C C . THR B 1 3 ? 28.406 -46.188 -79.688 1 36.31 3 THR B C 1
ATOM 1582 O O . THR B 1 3 ? 29.531 -46.031 -79.188 1 36.31 3 THR B O 1
ATOM 1585 N N . THR B 1 4 ? 27.734 -45.031 -79.812 1 40.12 4 THR B N 1
ATOM 1586 C CA . THR B 1 4 ? 27.812 -43.938 -78.875 1 40.12 4 THR B CA 1
ATOM 1587 C C . THR B 1 4 ? 27.344 -44.375 -77.438 1 40.12 4 THR B C 1
ATOM 1589 O O . THR B 1 4 ? 26.234 -44.844 -77.312 1 40.12 4 THR B O 1
ATOM 1592 N N . ARG B 1 5 ? 28.25 -44.844 -76.625 1 34 5 ARG B N 1
ATOM 1593 C CA . ARG B 1 5 ? 28.047 -45.25 -75.25 1 34 5 ARG B CA 1
ATOM 1594 C C . ARG B 1 5 ? 27.516 -44.094 -74.375 1 34 5 ARG B C 1
ATOM 1596 O O . ARG B 1 5 ? 28.125 -43.031 -74.312 1 34 5 ARG B O 1
ATOM 1603 N N . LEU B 1 6 ? 26.219 -43.875 -74.375 1 35.75 6 LEU B N 1
ATOM 1604 C CA . LEU B 1 6 ? 25.547 -42.875 -73.5 1 35.75 6 LEU B CA 1
ATOM 1605 C C . LEU B 1 6 ? 25.859 -43.125 -72.062 1 35.75 6 LEU B C 1
ATOM 1607 O O . LEU B 1 6 ? 25.625 -44.188 -71.5 1 35.75 6 LEU B O 1
ATOM 1611 N N . ARG B 1 7 ? 26.922 -42.438 -71.5 1 34.78 7 ARG B N 1
ATOM 1612 C CA . ARG B 1 7 ? 27.328 -42.469 -70.125 1 34.78 7 ARG B CA 1
ATOM 1613 C C . ARG B 1 7 ? 26.234 -41.906 -69.188 1 34.78 7 ARG B C 1
ATOM 1615 O O . ARG B 1 7 ? 25.766 -40.781 -69.375 1 34.78 7 ARG B O 1
ATOM 1622 N N . ARG B 1 8 ? 25.266 -42.719 -68.688 1 33.06 8 ARG B N 1
ATOM 1623 C CA . ARG B 1 8 ? 24.203 -42.406 -67.75 1 33.06 8 ARG B CA 1
ATOM 1624 C C . ARG B 1 8 ? 24.797 -41.875 -66.438 1 33.06 8 ARG B C 1
ATOM 1626 O O . ARG B 1 8 ? 25.578 -42.594 -65.812 1 33.06 8 ARG B O 1
ATOM 1633 N N . ARG B 1 9 ? 25.141 -40.562 -66.312 1 32.91 9 ARG B N 1
ATOM 1634 C CA . ARG B 1 9 ? 25.609 -39.938 -65.125 1 32.91 9 ARG B CA 1
ATOM 1635 C C . ARG B 1 9 ? 24.562 -40.062 -64 1 32.91 9 ARG B C 1
ATOM 1637 O O . ARG B 1 9 ? 23.406 -39.688 -64.188 1 32.91 9 ARG B O 1
ATOM 1644 N N . ALA B 1 10 ? 24.578 -41.062 -63.156 1 35.97 10 ALA B N 1
ATOM 1645 C CA . ALA B 1 10 ? 23.734 -41.281 -61.969 1 35.97 10 ALA B CA 1
ATOM 1646 C C . ALA B 1 10 ? 23.875 -40.125 -60.969 1 35.97 10 ALA B C 1
ATOM 1648 O O . ALA B 1 10 ? 24.984 -39.75 -60.562 1 35.97 10 ALA B O 1
ATOM 1649 N N . ALA B 1 11 ? 23.094 -39.031 -61.094 1 35.44 11 ALA B N 1
ATOM 1650 C CA . ALA B 1 11 ? 23.094 -37.906 -60.125 1 35.44 11 ALA B CA 1
ATOM 1651 C C . ALA B 1 11 ? 22.703 -38.406 -58.719 1 35.44 11 ALA B C 1
ATOM 1653 O O . ALA B 1 11 ? 21.672 -39.031 -58.562 1 35.44 11 ALA B O 1
ATOM 1654 N N . VAL B 1 12 ? 23.656 -38.75 -57.844 1 37.22 12 VAL B N 1
ATOM 1655 C CA . VAL B 1 12 ? 23.422 -39.125 -56.438 1 37.22 12 VAL B CA 1
ATOM 1656 C C . VAL B 1 12 ? 22.766 -37.969 -55.688 1 37.22 12 VAL B C 1
ATOM 1658 O O . VAL B 1 12 ? 23.281 -36.844 -55.688 1 37.22 12 VAL B O 1
ATOM 1661 N N . LEU B 1 13 ? 21.406 -37.938 -55.625 1 35.53 13 LEU B N 1
ATOM 1662 C CA . LEU B 1 13 ? 20.672 -36.969 -54.781 1 35.53 13 LEU B CA 1
ATOM 1663 C C . LEU B 1 13 ? 21.078 -37.125 -53.312 1 35.53 13 LEU B C 1
ATOM 1665 O O . LEU B 1 13 ? 20.969 -38.219 -52.75 1 35.53 13 LEU B O 1
ATOM 1669 N N . VAL B 1 14 ? 22.125 -36.406 -52.844 1 38.97 14 VAL B N 1
ATOM 1670 C CA . VAL B 1 14 ? 22.5 -36.344 -51.438 1 38.97 14 VAL B CA 1
ATOM 1671 C C . VAL B 1 14 ? 21.375 -35.75 -50.625 1 38.97 14 VAL B C 1
ATOM 1673 O O . VAL B 1 14 ? 20.875 -34.656 -50.938 1 38.97 14 VAL B O 1
ATOM 1676 N N . VAL B 1 15 ? 20.469 -36.562 -50.062 1 38.69 15 VAL B N 1
ATOM 1677 C CA . VAL B 1 15 ? 19.469 -36.156 -49.125 1 38.69 15 VAL B CA 1
ATOM 1678 C C . VAL B 1 15 ? 20.141 -35.531 -47.906 1 38.69 15 VAL B C 1
ATOM 1680 O O . VAL B 1 15 ? 20.969 -36.156 -47.25 1 38.69 15 VAL B O 1
ATOM 1683 N N . SER B 1 16 ? 20.375 -34.156 -47.906 1 39.44 16 SER B N 1
ATOM 1684 C CA . SER B 1 16 ? 20.859 -33.438 -46.719 1 39.44 16 SER B CA 1
ATOM 1685 C C . SER B 1 16 ? 19.906 -33.594 -45.562 1 39.44 16 SER B C 1
ATOM 1687 O O . SER B 1 16 ? 18.719 -33.312 -45.656 1 39.44 16 SER B O 1
ATOM 1689 N N . LEU B 1 17 ? 20.078 -34.625 -44.688 1 39.38 17 LEU B N 1
ATOM 1690 C CA . LEU B 1 17 ? 19.375 -34.75 -43.406 1 39.38 17 LEU B CA 1
ATOM 1691 C C . LEU B 1 17 ? 19.594 -33.5 -42.562 1 39.38 17 LEU B C 1
ATOM 1693 O O . LEU B 1 17 ? 20.734 -33.219 -42.156 1 39.38 17 LEU B O 1
ATOM 1697 N N . SER B 1 18 ? 18.844 -32.438 -42.781 1 37.06 18 SER B N 1
ATOM 1698 C CA . SER B 1 18 ? 18.875 -31.297 -41.875 1 37.06 18 SER B CA 1
ATOM 1699 C C . SER B 1 18 ? 18.547 -31.703 -40.438 1 37.06 18 SER B C 1
ATOM 1701 O O . SER B 1 18 ? 17.469 -32.25 -40.188 1 37.06 18 SER B O 1
ATOM 1703 N N . ALA B 1 19 ? 19.562 -32.125 -39.656 1 40.75 19 ALA B N 1
ATOM 1704 C CA . ALA B 1 19 ? 19.375 -32.344 -38.219 1 40.75 19 ALA B CA 1
ATOM 1705 C C . ALA B 1 19 ? 18.781 -31.078 -37.562 1 40.75 19 ALA B C 1
ATOM 1707 O O . ALA B 1 19 ? 19.328 -29.984 -37.688 1 40.75 19 ALA B O 1
ATOM 1708 N N . VAL B 1 20 ? 17.438 -31.047 -37.438 1 40.22 20 VAL B N 1
ATOM 1709 C CA . VAL B 1 20 ? 16.781 -30.047 -36.625 1 40.22 20 VAL B CA 1
ATOM 1710 C C . VAL B 1 20 ? 17.375 -30.078 -35.188 1 40.22 20 VAL B C 1
ATOM 1712 O O . VAL B 1 20 ? 17.25 -31.078 -34.5 1 40.22 20 VAL B O 1
ATOM 1715 N N . LEU B 1 21 ? 18.484 -29.375 -34.969 1 42.34 21 LEU B N 1
ATOM 1716 C CA . LEU B 1 21 ? 18.922 -29.109 -33.594 1 42.34 21 LEU B CA 1
ATOM 1717 C C . LEU B 1 21 ? 17.781 -28.484 -32.781 1 42.34 21 LEU B C 1
ATOM 17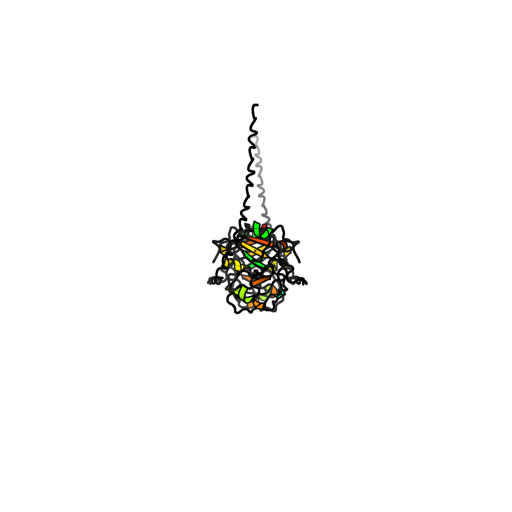19 O O . LEU B 1 21 ? 17.281 -27.422 -33.125 1 42.34 21 LEU B O 1
ATOM 1723 N N . THR B 1 22 ? 17.016 -29.359 -32.125 1 38.88 22 THR B N 1
ATOM 1724 C CA . THR B 1 22 ? 16.125 -28.859 -31.094 1 38.88 22 THR B CA 1
ATOM 1725 C C . THR B 1 22 ? 16.906 -28.078 -30.031 1 38.88 22 THR B C 1
ATOM 1727 O O . THR B 1 22 ? 17.828 -28.609 -29.422 1 38.88 22 THR B O 1
ATOM 1730 N N . THR B 1 23 ? 17.188 -26.781 -30.281 1 43.28 23 THR B N 1
ATOM 1731 C CA . THR B 1 23 ? 17.672 -25.938 -29.188 1 43.28 23 THR B CA 1
ATOM 1732 C C . THR B 1 23 ? 16.797 -26.094 -27.953 1 43.28 23 THR B C 1
ATOM 1734 O O . THR B 1 23 ? 15.602 -25.781 -27.984 1 43.28 23 THR B O 1
ATOM 1737 N N . THR B 1 24 ? 17.109 -27.078 -27.125 1 41.25 24 THR B N 1
ATOM 1738 C CA . THR B 1 24 ? 16.531 -27.031 -25.797 1 41.25 24 THR B CA 1
ATOM 1739 C C . THR B 1 24 ? 16.703 -25.656 -25.172 1 41.25 24 THR B C 1
ATOM 1741 O O . THR B 1 24 ? 17.812 -25.141 -25.078 1 41.25 24 THR B O 1
ATOM 1744 N N . ALA B 1 25 ? 15.703 -24.859 -25.328 1 40.25 25 ALA B N 1
ATOM 1745 C CA . ALA B 1 25 ? 15.703 -23.656 -24.5 1 40.25 25 ALA B CA 1
ATOM 1746 C C . ALA B 1 25 ? 15.984 -24 -23.047 1 40.25 25 ALA B C 1
ATOM 1748 O O . ALA B 1 25 ? 15.195 -24.688 -22.391 1 40.25 25 ALA B O 1
ATOM 1749 N N . ALA B 1 26 ? 17.297 -24.125 -22.672 1 39.03 26 ALA B N 1
ATOM 1750 C CA . ALA B 1 26 ? 17.672 -24.188 -21.266 1 39.03 26 ALA B CA 1
ATOM 1751 C C . ALA B 1 26 ? 16.875 -23.188 -20.422 1 39.03 26 ALA B C 1
ATOM 1753 O O . ALA B 1 26 ? 16.906 -21.984 -20.672 1 39.03 26 ALA B O 1
ATOM 1754 N N . THR B 1 27 ? 15.812 -23.609 -19.812 1 39.88 27 THR B N 1
ATOM 1755 C CA . THR B 1 27 ? 15.117 -22.828 -18.797 1 39.88 27 THR B CA 1
ATOM 1756 C C . THR B 1 27 ? 16.109 -22.25 -17.797 1 39.88 27 THR B C 1
ATOM 1758 O O . THR B 1 27 ? 16.938 -22.984 -17.219 1 39.88 27 THR B O 1
ATOM 1761 N N . ALA B 1 28 ? 16.516 -21.047 -17.953 1 41.34 28 ALA B N 1
ATOM 1762 C CA . ALA B 1 28 ? 17.359 -20.359 -16.969 1 41.34 28 ALA B CA 1
ATOM 1763 C C . ALA B 1 28 ? 16.891 -20.688 -15.547 1 41.34 28 ALA B C 1
ATOM 1765 O O . ALA B 1 28 ? 15.695 -20.719 -15.266 1 41.34 28 ALA B O 1
ATOM 1766 N N . PRO B 1 29 ? 17.844 -21.344 -14.789 1 37.75 29 PRO B N 1
ATOM 1767 C CA . PRO B 1 29 ? 17.547 -21.672 -13.398 1 37.75 29 PRO B CA 1
ATOM 1768 C C . PRO B 1 29 ? 16.922 -20.516 -12.641 1 37.75 29 PRO B C 1
ATOM 1770 O O . PRO B 1 29 ? 17.203 -19.344 -12.945 1 37.75 29 PRO B O 1
ATOM 1773 N N . ALA B 1 30 ? 15.742 -20.734 -12.102 1 38.16 30 ALA B N 1
ATOM 1774 C CA . ALA B 1 30 ? 15.039 -19.797 -11.234 1 38.16 30 ALA B CA 1
ATOM 1775 C C . ALA B 1 30 ? 15.938 -19.328 -10.086 1 38.16 30 ALA B C 1
ATOM 1777 O O . ALA B 1 30 ? 16.594 -20.156 -9.438 1 38.16 30 ALA B O 1
ATOM 1778 N N . SER B 1 31 ? 16.562 -18.109 -10.164 1 38.56 31 SER B N 1
ATOM 1779 C CA . SER B 1 31 ? 17.391 -17.531 -9.102 1 38.56 31 SER B CA 1
ATOM 1780 C C . SER B 1 31 ? 16.766 -17.781 -7.727 1 38.56 31 SER B C 1
ATOM 1782 O O . SER B 1 31 ? 15.57 -17.594 -7.539 1 38.56 31 SER B O 1
ATOM 1784 N N . PRO B 1 32 ? 17.453 -18.516 -6.863 1 37.38 32 PRO B N 1
ATOM 1785 C CA . PRO B 1 32 ? 16.984 -18.781 -5.5 1 37.38 32 PRO B CA 1
ATOM 1786 C C . PRO B 1 32 ? 16.469 -17.531 -4.801 1 37.38 32 PRO B C 1
ATOM 1788 O O . PRO B 1 32 ? 16.922 -16.422 -5.09 1 37.38 32 PRO B O 1
ATOM 1791 N N . ALA B 1 33 ? 15.266 -17.703 -4.219 1 38 33 ALA B N 1
ATOM 1792 C CA . ALA B 1 33 ? 14.727 -16.594 -3.438 1 38 33 ALA B CA 1
ATOM 1793 C C . ALA B 1 33 ? 15.719 -16.141 -2.369 1 38 33 ALA B C 1
ATOM 1795 O O . ALA B 1 33 ? 16.234 -16.953 -1.599 1 38 33 ALA B O 1
ATOM 1796 N N . ALA B 1 34 ? 16.531 -15.133 -2.514 1 41.78 34 ALA B N 1
ATOM 1797 C CA . ALA B 1 34 ? 17.469 -14.562 -1.555 1 41.78 34 ALA B CA 1
ATOM 1798 C C . ALA B 1 34 ? 16.828 -14.406 -0.18 1 41.78 34 ALA B C 1
ATOM 1800 O O . ALA B 1 34 ? 15.625 -14.188 -0.075 1 41.78 34 ALA B O 1
ATOM 1801 N N . PRO B 1 35 ? 17.609 -14.844 0.872 1 41.19 35 PRO B N 1
ATOM 1802 C CA . PRO B 1 35 ? 17.125 -14.695 2.242 1 41.19 35 PRO B CA 1
ATOM 1803 C C . PRO B 1 35 ? 16.531 -13.312 2.508 1 41.19 35 PRO B C 1
ATOM 1805 O O . PRO B 1 35 ? 17.047 -12.305 2.021 1 41.19 35 PRO B O 1
ATOM 1808 N N . VAL B 1 36 ? 15.273 -13.328 2.846 1 45.19 36 VAL B N 1
ATOM 1809 C CA . VAL B 1 36 ? 14.5 -12.109 3.086 1 45.19 36 VAL B CA 1
ATOM 1810 C C . VAL B 1 36 ? 15.117 -11.328 4.242 1 45.19 36 VAL B C 1
ATOM 1812 O O . VAL B 1 36 ? 15.188 -11.828 5.371 1 45.19 36 VAL B O 1
ATOM 1815 N N . LYS B 1 37 ? 16.188 -10.57 4.191 1 48.06 37 LYS B N 1
ATOM 1816 C CA . LYS B 1 37 ? 16.703 -9.68 5.23 1 48.06 37 LYS B CA 1
ATOM 1817 C C . LYS B 1 37 ? 15.594 -8.781 5.777 1 48.06 37 LYS B C 1
ATOM 1819 O O . LYS B 1 37 ? 14.773 -8.266 5.02 1 48.06 37 LYS B O 1
ATOM 1824 N N . ALA B 1 38 ? 15.547 -8.828 7.195 1 51.53 38 ALA B N 1
ATOM 1825 C CA . ALA B 1 38 ? 14.617 -7.953 7.902 1 51.53 38 ALA B CA 1
ATOM 1826 C C . ALA B 1 38 ? 14.734 -6.512 7.41 1 51.53 38 ALA B C 1
ATOM 1828 O O . ALA B 1 38 ? 15.82 -6.066 7.035 1 51.53 38 ALA B O 1
ATOM 1829 N N . ALA B 1 39 ? 13.539 -5.922 7.129 1 57.44 39 ALA B N 1
ATOM 1830 C CA . ALA B 1 39 ? 13.594 -4.504 6.789 1 57.44 39 ALA B CA 1
ATOM 1831 C C . ALA B 1 39 ? 14.43 -3.727 7.797 1 57.44 39 ALA B C 1
ATOM 1833 O O . ALA B 1 39 ? 14.391 -4.008 9 1 57.44 39 ALA B O 1
ATOM 1834 N N . PRO B 1 40 ? 15.398 -2.938 7.344 1 61.53 40 PRO B N 1
ATOM 1835 C CA . PRO B 1 40 ? 16.25 -2.148 8.242 1 61.53 40 PRO B CA 1
ATOM 1836 C C . PRO B 1 40 ? 15.438 -1.369 9.281 1 61.53 40 PRO B C 1
ATOM 1838 O O . PRO B 1 40 ? 14.312 -0.946 9 1 61.53 40 PRO B O 1
ATOM 1841 N N . ALA B 1 41 ? 15.922 -1.267 10.492 1 81.56 41 ALA B N 1
ATOM 1842 C CA . ALA B 1 41 ? 15.328 -0.525 11.602 1 81.56 41 ALA B CA 1
ATOM 1843 C C . ALA B 1 41 ? 15.133 0.945 11.242 1 81.56 41 ALA B C 1
ATOM 1845 O O . ALA B 1 41 ? 15.992 1.548 10.594 1 81.56 41 ALA B O 1
ATOM 1846 N N . CYS B 1 42 ? 13.945 1.523 11.477 1 92.69 42 CYS B N 1
ATOM 1847 C CA . CYS B 1 42 ? 13.617 2.928 11.258 1 92.69 42 CYS B CA 1
ATOM 1848 C C . CYS B 1 42 ? 14.43 3.83 12.172 1 92.69 42 CYS B C 1
ATOM 1850 O O . CYS B 1 42 ? 14.523 3.582 13.375 1 92.69 42 CYS B O 1
ATOM 1852 N N . PRO B 1 43 ? 15.086 4.867 11.609 1 93.75 43 PRO B N 1
ATOM 1853 C CA . PRO B 1 43 ? 15.789 5.82 12.469 1 93.75 43 PRO B CA 1
ATOM 1854 C C . PRO B 1 43 ? 14.867 6.488 13.484 1 93.75 43 PRO B C 1
ATOM 1856 O O . PRO B 1 43 ? 13.703 6.777 13.172 1 93.75 43 PRO B O 1
ATOM 1859 N N . ARG B 1 44 ? 15.398 6.738 14.664 1 91.75 44 ARG B N 1
ATOM 1860 C CA . ARG B 1 44 ? 14.68 7.5 15.68 1 91.75 44 ARG B CA 1
ATOM 1861 C C . ARG B 1 44 ? 15.094 8.969 15.648 1 91.75 44 ARG B C 1
ATOM 1863 O O . ARG B 1 44 ? 16.266 9.289 15.82 1 91.75 44 ARG B O 1
ATOM 1870 N N . LEU B 1 45 ? 14.141 9.773 15.398 1 92.62 45 LEU B N 1
ATOM 1871 C CA . LEU B 1 45 ? 14.43 11.203 15.367 1 92.62 45 LEU B CA 1
ATOM 1872 C C . LEU B 1 45 ? 13.977 11.875 16.656 1 92.62 45 LEU B C 1
ATOM 1874 O O . LEU B 1 45 ? 12.961 11.492 17.234 1 92.62 45 LEU B O 1
ATOM 1878 N N . ASP B 1 46 ? 14.695 12.93 17.062 1 93.12 46 ASP B N 1
ATOM 1879 C CA . ASP B 1 46 ? 14.438 13.633 18.328 1 93.12 46 ASP B CA 1
ATOM 1880 C C . ASP B 1 46 ? 13.203 14.516 18.203 1 93.12 46 ASP B C 1
ATOM 1882 O O . ASP B 1 46 ? 12.391 14.586 19.141 1 93.12 46 ASP B O 1
ATOM 1886 N N . ASP B 1 47 ? 13.031 15.18 17.094 1 96.88 47 ASP B N 1
ATOM 1887 C CA . ASP B 1 47 ? 11.914 16.094 16.891 1 96.88 47 ASP B CA 1
ATOM 1888 C C . ASP B 1 47 ? 10.68 15.359 16.391 1 96.88 47 ASP B C 1
ATOM 1890 O O . ASP B 1 47 ? 10.656 14.883 15.258 1 96.88 47 ASP B O 1
ATOM 1894 N N . PRO B 1 48 ? 9.633 15.352 17.156 1 97 48 PRO B N 1
ATOM 1895 C CA . PRO B 1 48 ? 8.453 14.594 16.75 1 97 48 PRO B CA 1
ATOM 1896 C C . PRO B 1 48 ? 7.75 15.211 15.539 1 97 48 PRO B C 1
ATOM 1898 O O . PRO B 1 48 ? 6.941 14.547 14.883 1 97 48 PRO B O 1
ATOM 1901 N N . ILE B 1 49 ? 8 16.469 15.328 1 98.38 49 ILE B N 1
ATOM 1902 C CA . ILE B 1 49 ? 7.355 17.109 14.188 1 98.38 49 ILE B CA 1
ATOM 1903 C C . ILE B 1 49 ? 8.398 17.422 13.117 1 98.38 49 ILE B C 1
ATOM 1905 O O . ILE B 1 49 ? 8.297 18.438 12.422 1 98.38 49 ILE B O 1
ATOM 1909 N N . GLU B 1 50 ? 9.414 16.609 12.992 1 98.38 50 GLU B N 1
ATOM 1910 C CA . GLU B 1 50 ? 10.43 16.75 11.945 1 98.38 50 GLU B CA 1
ATOM 1911 C C . GLU B 1 50 ? 9.781 16.875 10.57 1 98.38 50 GLU B C 1
ATOM 1913 O O . GLU B 1 50 ? 10.273 17.625 9.727 1 98.38 50 GLU B O 1
ATOM 1918 N N . ALA B 1 51 ? 8.664 16.266 10.359 1 98.81 51 ALA B N 1
ATOM 1919 C CA . ALA B 1 51 ? 8.023 16.203 9.047 1 98.81 51 ALA B CA 1
ATOM 1920 C C . ALA B 1 51 ? 7.156 17.422 8.789 1 98.81 51 ALA B C 1
ATOM 1922 O O . ALA B 1 51 ? 6.637 17.609 7.684 1 98.81 51 ALA B O 1
ATOM 1923 N N . ALA B 1 52 ? 7.008 18.328 9.695 1 98.94 52 ALA B N 1
ATOM 1924 C CA . ALA B 1 52 ? 6.004 19.375 9.625 1 98.94 52 ALA B CA 1
ATOM 1925 C C . ALA B 1 52 ? 6.328 20.375 8.508 1 98.94 52 ALA B C 1
ATOM 1927 O O . ALA B 1 52 ? 7.488 20.734 8.312 1 98.94 52 ALA B O 1
ATOM 1928 N N . ALA B 1 53 ? 5.312 20.75 7.82 1 98.88 53 ALA B N 1
ATOM 1929 C CA . ALA B 1 53 ? 5.398 21.875 6.891 1 98.88 53 ALA B CA 1
ATOM 1930 C C . ALA B 1 53 ? 5.387 23.203 7.637 1 98.88 53 ALA B C 1
ATOM 1932 O O . ALA B 1 53 ? 5.973 24.188 7.172 1 98.88 53 ALA B O 1
ATOM 1933 N N . ASP B 1 54 ? 4.656 23.25 8.688 1 98.75 54 ASP B N 1
ATOM 1934 C CA . ASP B 1 54 ? 4.551 24.406 9.57 1 98.75 54 ASP B CA 1
ATOM 1935 C C . ASP B 1 54 ? 4.973 24.047 10.992 1 98.75 54 ASP B C 1
ATOM 1937 O O . ASP B 1 54 ? 4.184 23.5 11.758 1 98.75 54 ASP B O 1
ATOM 1941 N N . HIS B 1 55 ? 6.129 24.531 11.43 1 98.56 55 HIS B N 1
ATOM 1942 C CA . HIS B 1 55 ? 6.723 24.125 12.703 1 98.56 55 HIS B CA 1
ATOM 1943 C C . HIS B 1 55 ? 6.215 25 13.844 1 98.56 55 HIS B C 1
ATOM 1945 O O . HIS B 1 55 ? 6.602 24.797 15 1 98.56 55 HIS B O 1
ATOM 1951 N N . ARG B 1 56 ? 5.332 25.906 13.602 1 98.69 56 ARG B N 1
ATOM 1952 C CA . ARG B 1 56 ? 4.793 26.781 14.633 1 98.69 56 ARG B CA 1
ATOM 1953 C C . ARG B 1 56 ? 3.713 26.078 15.445 1 98.69 56 ARG B C 1
ATOM 1955 O O . ARG B 1 56 ? 3.229 26.609 16.453 1 98.69 56 ARG B O 1
ATOM 1962 N N . VAL B 1 57 ? 3.363 24.828 14.992 1 98.81 57 VAL B N 1
ATOM 1963 C CA . VAL B 1 57 ? 2.34 24.062 15.695 1 98.81 57 VAL B CA 1
ATOM 1964 C C . VAL B 1 57 ? 2.707 23.953 17.172 1 98.81 57 VAL B C 1
ATOM 1966 O O . VAL B 1 57 ? 3.873 23.734 17.516 1 98.81 57 VAL B O 1
ATOM 1969 N N . ASP B 1 58 ? 1.722 24.109 18.031 1 98.56 58 ASP B N 1
ATOM 1970 C CA . ASP B 1 58 ? 1.935 24.062 19.469 1 98.56 58 ASP B CA 1
ATOM 1971 C C . ASP B 1 58 ? 1.652 22.672 20.031 1 98.56 58 ASP B C 1
ATOM 1973 O O . ASP B 1 58 ? 0.503 22.344 20.328 1 98.56 58 ASP B O 1
ATOM 1977 N N . LEU B 1 59 ? 2.684 21.938 20.312 1 98.44 59 LEU B N 1
ATOM 1978 C CA . LEU B 1 59 ? 2.547 20.547 20.703 1 98.44 59 LEU B CA 1
ATOM 1979 C C . LEU B 1 59 ? 1.922 20.438 22.094 1 98.44 59 LEU B C 1
ATOM 1981 O O . LEU B 1 59 ? 1.294 19.438 22.422 1 98.44 59 LEU B O 1
ATOM 1985 N N . ASP B 1 60 ? 2.062 21.5 22.906 1 98.31 60 ASP B N 1
ATOM 1986 C CA . ASP B 1 60 ? 1.554 21.469 24.281 1 98.31 60 ASP B CA 1
ATOM 1987 C C . ASP B 1 60 ? 0.027 21.5 24.297 1 98.31 60 ASP B C 1
ATOM 1989 O O . ASP B 1 60 ? -0.594 21.172 25.312 1 98.31 60 ASP B O 1
ATOM 1993 N N . ARG B 1 61 ? -0.592 21.828 23.156 1 98.69 61 ARG B N 1
ATOM 1994 C CA . ARG B 1 61 ? -2.045 21.953 23.078 1 98.69 61 ARG B CA 1
ATOM 1995 C C . ARG B 1 61 ? -2.678 20.625 22.672 1 98.69 61 ARG B C 1
ATOM 1997 O O . ARG B 1 61 ? -3.898 20.469 22.719 1 98.69 61 ARG B O 1
ATOM 2004 N N . ILE B 1 62 ? -1.897 19.609 22.297 1 98.88 62 ILE B N 1
ATOM 2005 C CA . ILE B 1 62 ? -2.416 18.344 21.781 1 98.88 62 ILE B CA 1
ATOM 2006 C C . ILE B 1 62 ? -2.943 17.5 22.938 1 98.88 62 ILE B C 1
ATOM 2008 O O . ILE B 1 62 ? -2.234 17.266 23.922 1 98.88 62 ILE B O 1
ATOM 2012 N N . THR B 1 63 ? -4.191 17.062 22.906 1 98.75 63 THR B N 1
ATOM 2013 C CA . THR B 1 63 ? -4.809 16.125 23.844 1 98.75 63 THR B CA 1
ATOM 2014 C C . THR B 1 63 ? -5.559 15.031 23.094 1 98.75 63 THR B C 1
ATOM 2016 O O . THR B 1 63 ? -6.102 15.266 22.016 1 98.75 63 THR B O 1
ATOM 2019 N N . PRO B 1 64 ? -5.707 13.93 23.703 1 98.75 64 PRO B N 1
ATOM 2020 C CA . PRO B 1 64 ? -4.891 13.461 24.828 1 98.75 64 PRO B CA 1
ATOM 2021 C C . PRO B 1 64 ? -3.414 13.328 24.469 1 98.75 64 PRO B C 1
ATOM 2023 O O . PRO B 1 64 ? -3.008 13.695 23.359 1 98.75 64 PRO B O 1
ATOM 2026 N N . GLU B 1 65 ? -2.568 12.906 25.453 1 98.69 65 GLU B N 1
ATOM 2027 C CA . GLU B 1 65 ? -1.164 12.672 25.125 1 98.69 65 GLU B CA 1
ATOM 2028 C C . GLU B 1 65 ? -1.022 11.75 23.922 1 98.69 65 GLU B C 1
ATOM 2030 O O . GLU B 1 65 ? -1.555 10.641 23.906 1 98.69 65 GLU B O 1
ATOM 2035 N N . PRO B 1 66 ? -0.341 12.172 22.969 1 98.75 66 PRO B N 1
ATOM 2036 C CA . PRO B 1 66 ? -0.285 11.398 21.719 1 98.75 66 PRO B CA 1
ATOM 2037 C C . PRO B 1 66 ? 0.655 10.203 21.812 1 98.75 66 PRO B C 1
ATOM 2039 O O . PRO B 1 66 ? 1.668 10.258 22.516 1 98.75 66 PRO B O 1
ATOM 2042 N N . VAL B 1 67 ? 0.312 9.172 21.094 1 98.75 67 VAL B N 1
ATOM 2043 C CA . VAL B 1 67 ? 1.257 8.102 20.781 1 98.75 67 VAL B CA 1
ATOM 2044 C C . VAL B 1 67 ? 1.902 8.359 19.422 1 98.75 67 VAL B C 1
ATOM 2046 O O . VAL B 1 67 ? 1.239 8.273 18.391 1 98.75 67 VAL B O 1
ATOM 2049 N N . TRP B 1 68 ? 3.162 8.641 19.453 1 98.62 68 TRP B N 1
ATOM 2050 C CA . TRP B 1 68 ? 3.9 8.961 18.234 1 98.62 68 TRP B CA 1
ATOM 2051 C C . TRP B 1 68 ? 4.316 7.695 17.5 1 98.62 68 TRP B C 1
ATOM 2053 O O . TRP B 1 68 ? 4.75 6.723 18.125 1 98.62 68 TRP B O 1
ATOM 2063 N N . ARG B 1 69 ? 4.137 7.781 16.25 1 97.94 69 ARG B N 1
ATOM 2064 C CA . ARG B 1 69 ? 4.598 6.688 15.398 1 97.94 69 ARG B CA 1
ATOM 2065 C C . ARG B 1 69 ? 6.117 6.594 15.406 1 97.94 69 ARG B C 1
ATOM 2067 O O . ARG B 1 69 ? 6.809 7.613 15.367 1 97.94 69 ARG B O 1
ATOM 2074 N N . THR B 1 70 ? 6.656 5.367 15.43 1 96 70 THR B N 1
ATOM 2075 C CA . THR B 1 70 ? 8.102 5.16 15.438 1 96 70 THR B CA 1
ATOM 2076 C C . THR B 1 70 ? 8.547 4.43 14.172 1 96 70 THR B C 1
ATOM 2078 O O . THR B 1 70 ? 9.75 4.293 13.922 1 96 70 THR B O 1
ATOM 2081 N N . GLY B 1 71 ? 7.594 3.975 13.391 1 95.38 71 GLY B N 1
ATOM 2082 C CA . GLY B 1 71 ? 7.934 3.277 12.164 1 95.38 71 GLY B CA 1
ATOM 2083 C C . GLY B 1 71 ? 8.203 4.215 11 1 95.38 71 GLY B C 1
ATOM 2084 O O . GLY B 1 71 ? 8.109 5.438 11.148 1 95.38 71 GLY B O 1
ATOM 2085 N N . CYS B 1 72 ? 8.57 3.672 9.898 1 96.38 72 CYS B N 1
ATOM 2086 C CA . CYS B 1 72 ? 8.938 4.457 8.727 1 96.38 72 CYS B CA 1
ATOM 2087 C C . CYS B 1 72 ? 8.289 3.893 7.465 1 96.38 72 CYS B C 1
ATOM 2089 O O . CYS B 1 72 ? 8.773 4.113 6.355 1 96.38 72 CYS B O 1
ATOM 2091 N N . GLY B 1 73 ? 7.219 3.131 7.617 1 96.38 73 GLY B N 1
ATOM 2092 C CA . GLY B 1 73 ? 6.477 2.643 6.465 1 96.38 73 GLY B CA 1
ATOM 2093 C C . GLY B 1 73 ? 5.812 3.748 5.668 1 96.38 73 GLY B C 1
ATOM 2094 O O . GLY B 1 73 ? 5.512 4.816 6.207 1 96.38 73 GLY B O 1
ATOM 2095 N N . THR B 1 74 ? 5.566 3.447 4.434 1 98.12 74 THR B N 1
ATOM 2096 C CA . THR B 1 74 ? 4.887 4.402 3.562 1 98.12 74 THR B CA 1
ATOM 2097 C C . THR B 1 74 ? 3.471 4.676 4.059 1 98.12 74 THR B C 1
ATOM 2099 O O . THR B 1 74 ? 2.762 3.752 4.469 1 98.12 74 THR B O 1
ATOM 2102 N N . LEU B 1 75 ? 3.094 5.922 4.035 1 98.88 75 LEU B N 1
ATOM 2103 C CA . LEU B 1 75 ? 1.731 6.359 4.324 1 98.88 75 LEU B CA 1
ATOM 2104 C C . LEU B 1 75 ? 1.058 6.898 3.066 1 98.88 75 LEU B C 1
ATOM 2106 O O . LEU B 1 75 ? 1.727 7.18 2.07 1 98.88 75 LEU B O 1
ATOM 2110 N N . TYR B 1 76 ? -0.292 7.004 3.213 1 98.94 76 TYR B N 1
ATOM 2111 C CA . TYR B 1 76 ? -1.074 7.402 2.047 1 98.94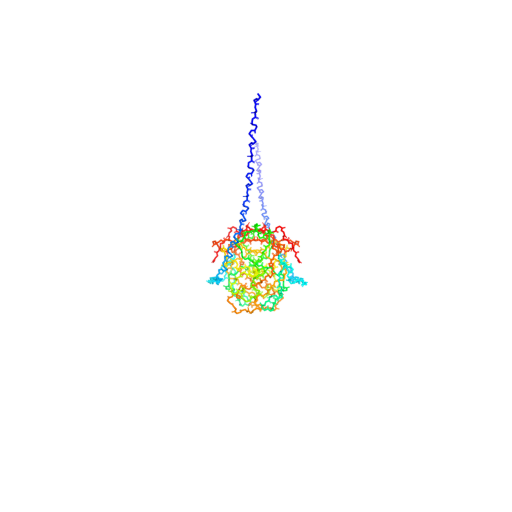 76 TYR B CA 1
ATOM 2112 C C . TYR B 1 76 ? -2.08 8.484 2.408 1 98.94 76 TYR B C 1
ATOM 2114 O O . TYR B 1 76 ? -2.531 8.57 3.553 1 98.94 76 TYR B O 1
ATOM 2122 N N . ARG B 1 77 ? -2.398 9.305 1.42 1 98.81 77 ARG B N 1
ATOM 2123 C CA . ARG B 1 77 ? -3.424 10.328 1.592 1 98.81 77 ARG B CA 1
ATOM 2124 C C . ARG B 1 77 ? -4.191 10.555 0.295 1 98.81 77 ARG B C 1
ATOM 2126 O O . ARG B 1 77 ? -3.605 10.922 -0.725 1 98.81 77 ARG B O 1
ATOM 2133 N N . SER B 1 78 ? -5.43 10.336 0.401 1 98.44 78 SER B N 1
ATOM 2134 C CA . SER B 1 78 ? -6.332 10.758 -0.666 1 98.44 78 SER B CA 1
ATOM 2135 C C . SER B 1 78 ? -6.621 12.258 -0.583 1 98.44 78 SER B C 1
ATOM 2137 O O . SER B 1 78 ? -6.906 12.781 0.497 1 98.44 78 SER B O 1
ATOM 2139 N N . ASP B 1 79 ? -6.492 12.945 -1.711 1 98.44 79 ASP B N 1
ATOM 2140 C CA . ASP B 1 79 ? -6.625 14.398 -1.731 1 98.44 79 ASP B CA 1
ATOM 2141 C C . ASP B 1 79 ? -7.137 14.883 -3.086 1 98.44 79 ASP B C 1
ATOM 2143 O O . ASP B 1 79 ? -6.828 14.289 -4.121 1 98.44 79 ASP B O 1
ATOM 2147 N N . SER B 1 80 ? -7.891 15.969 -3.035 1 98.31 80 SER B N 1
ATOM 2148 C CA . SER B 1 80 ? -8.43 16.5 -4.285 1 98.31 80 SER B CA 1
ATOM 2149 C C . SER B 1 80 ? -7.449 17.469 -4.941 1 98.31 80 SER B C 1
ATOM 2151 O O . SER B 1 80 ? -7.59 17.797 -6.121 1 98.31 80 SER B O 1
ATOM 2153 N N . ARG B 1 81 ? -6.57 18.047 -4.184 1 98.56 81 ARG B N 1
ATOM 2154 C CA . ARG B 1 81 ? -5.609 18.984 -4.746 1 98.56 81 ARG B CA 1
ATOM 2155 C C . ARG B 1 81 ? -4.641 18.281 -5.691 1 98.56 81 ARG B C 1
ATOM 2157 O O . ARG B 1 81 ? -4.184 17.172 -5.406 1 98.56 81 ARG B O 1
ATOM 2164 N N . PRO B 1 82 ? -4.289 18.906 -6.766 1 98.44 82 PRO B N 1
ATOM 2165 C CA . PRO B 1 82 ? -3.385 18.297 -7.742 1 98.44 82 PRO B CA 1
ATOM 2166 C C . PRO B 1 82 ? -1.921 18.359 -7.312 1 98.44 82 PRO B C 1
ATOM 2168 O O . PRO B 1 82 ? -1.567 19.125 -6.418 1 98.44 82 PRO B O 1
ATOM 2171 N N . PRO B 1 83 ? -1.103 17.531 -7.961 1 98.75 83 PRO B N 1
ATOM 2172 C CA . PRO B 1 83 ? 0.315 17.5 -7.59 1 98.75 83 PRO B CA 1
ATOM 2173 C C . PRO B 1 83 ? 0.995 18.859 -7.75 1 98.75 83 PRO B C 1
ATOM 2175 O O . PRO B 1 83 ? 1.924 19.188 -7.008 1 98.75 83 PRO B O 1
ATOM 2178 N N . THR B 1 84 ? 0.539 19.672 -8.719 1 98.56 84 THR B N 1
ATOM 2179 C CA . THR B 1 84 ? 1.147 21 -8.891 1 98.56 84 THR B CA 1
ATOM 2180 C C . THR B 1 84 ? 1.056 21.812 -7.602 1 98.56 84 THR B C 1
ATOM 2182 O O . THR B 1 84 ? 1.972 22.562 -7.27 1 98.56 84 THR B O 1
ATOM 2185 N N . THR B 1 85 ? 0.041 21.625 -6.852 1 98.69 85 THR B N 1
ATOM 2186 C CA . THR B 1 85 ? -0.141 22.328 -5.586 1 98.69 85 THR B CA 1
ATOM 2187 C C . THR B 1 85 ? 0.608 21.609 -4.461 1 98.69 85 THR B C 1
ATOM 2189 O O . THR B 1 85 ? 1.418 22.234 -3.764 1 98.69 85 THR B O 1
ATOM 2192 N N . VAL B 1 86 ? 0.385 20.344 -4.324 1 98.88 86 VAL B N 1
ATOM 2193 C CA . VAL B 1 86 ? 0.87 19.594 -3.168 1 98.88 86 VAL B CA 1
ATOM 2194 C C . VAL B 1 86 ? 2.391 19.469 -3.232 1 98.88 86 VAL B C 1
ATOM 2196 O O . VAL B 1 86 ? 3.07 19.562 -2.209 1 98.88 86 VAL B O 1
ATOM 2199 N N . PHE B 1 87 ? 2.953 19.297 -4.445 1 98.88 87 PHE B N 1
ATOM 2200 C CA . PHE B 1 87 ? 4.402 19.188 -4.559 1 98.88 87 PHE B CA 1
ATOM 2201 C C . PHE B 1 87 ? 5.078 20.516 -4.27 1 98.88 87 PHE B C 1
ATOM 2203 O O . PHE B 1 87 ? 6.23 20.562 -3.834 1 98.88 87 PHE B O 1
ATOM 2210 N N . ALA B 1 88 ? 4.398 21.578 -4.488 1 98.75 88 ALA B N 1
ATOM 2211 C CA . ALA B 1 88 ? 4.977 22.891 -4.242 1 98.75 88 ALA B CA 1
ATOM 2212 C C . ALA B 1 88 ? 4.953 23.234 -2.754 1 98.75 88 ALA B C 1
ATOM 2214 O O . ALA B 1 88 ? 5.941 23.734 -2.207 1 98.75 88 ALA B O 1
ATOM 2215 N N . GLU B 1 89 ? 3.902 22.906 -2.055 1 98.56 89 GLU B N 1
ATOM 2216 C CA . GLU B 1 89 ? 3.686 23.484 -0.738 1 98.56 89 GLU B CA 1
ATOM 2217 C C . GLU B 1 89 ? 3.713 22.422 0.355 1 98.56 89 GLU B C 1
ATOM 2219 O O . GLU B 1 89 ? 3.775 22.75 1.543 1 98.56 89 GLU B O 1
ATOM 2224 N N . GLY B 1 90 ? 3.754 21.141 -0.035 1 98.88 90 GLY B N 1
ATOM 2225 C CA . GLY B 1 90 ? 3.447 20.094 0.938 1 98.88 90 GLY B CA 1
ATOM 2226 C C . GLY B 1 90 ? 1.986 20.078 1.344 1 98.88 90 GLY B C 1
ATOM 2227 O O . GLY B 1 90 ? 1.136 20.641 0.658 1 98.88 90 GLY B O 1
ATOM 2228 N N . PHE B 1 91 ? 1.717 19.328 2.387 1 98.94 91 PHE B N 1
ATOM 2229 C CA . PHE B 1 91 ? 0.383 19.344 2.977 1 98.94 91 PHE B CA 1
ATOM 2230 C C . PHE B 1 91 ? 0.327 20.297 4.164 1 98.94 91 PHE B C 1
ATOM 2232 O O . PHE B 1 91 ? 0.811 19.984 5.25 1 98.94 91 PHE B O 1
ATOM 2239 N N . GLN B 1 92 ? -0.339 21.422 3.898 1 98.81 92 GLN B N 1
ATOM 2240 C CA . GLN B 1 92 ? -0.472 22.422 4.949 1 98.81 92 GLN B CA 1
ATOM 2241 C C . GLN B 1 92 ? -1.671 22.125 5.844 1 98.81 92 GLN B C 1
ATOM 2243 O O . GLN B 1 92 ? -2.727 21.703 5.363 1 98.81 92 GLN B O 1
ATOM 2248 N N . PRO B 1 93 ? -1.437 22.297 7.184 1 98.75 93 PRO B N 1
ATOM 2249 C CA . PRO B 1 93 ? -2.617 22.188 8.047 1 98.75 93 PRO B CA 1
ATOM 2250 C C . PRO B 1 93 ? -3.607 23.328 7.82 1 98.75 93 PRO B C 1
ATOM 2252 O O . PRO B 1 93 ? -3.215 24.422 7.402 1 98.75 93 PRO B O 1
ATOM 2255 N N . ARG B 1 94 ? -4.836 23.047 8.148 1 98.5 94 ARG B N 1
ATOM 2256 C CA . ARG B 1 94 ? -5.871 24.047 7.91 1 98.5 94 ARG B CA 1
ATOM 2257 C C . ARG B 1 94 ? -5.812 25.156 8.953 1 98.5 94 ARG B C 1
ATOM 2259 O O . ARG B 1 94 ? -6.16 26.312 8.664 1 98.5 94 ARG B O 1
ATOM 2266 N N . ASP B 1 95 ? -5.445 24.781 10.188 1 98.75 95 ASP B N 1
ATOM 2267 C CA . ASP B 1 95 ? -5.445 25.812 11.227 1 98.75 95 ASP B CA 1
ATOM 2268 C C . ASP B 1 95 ? -4.547 25.422 12.398 1 98.75 95 ASP B C 1
ATOM 2270 O O . ASP B 1 95 ? -4.953 24.641 13.266 1 98.75 95 ASP B O 1
ATOM 2274 N N . ILE B 1 96 ? -3.387 26.062 12.5 1 98.38 96 ILE B N 1
ATOM 2275 C CA . ILE B 1 96 ? -2.48 25.734 13.594 1 98.38 96 ILE B CA 1
ATOM 2276 C C . ILE B 1 96 ? -2.715 26.703 14.758 1 98.38 96 ILE B C 1
ATOM 2278 O O . ILE B 1 96 ? -2.24 26.453 15.867 1 98.38 96 ILE B O 1
ATOM 2282 N N . THR B 1 97 ? -3.377 27.781 14.516 1 98.31 97 THR B N 1
ATOM 2283 C CA . THR B 1 97 ? -3.496 28.844 15.508 1 98.31 97 THR B CA 1
ATOM 2284 C C . THR B 1 97 ? -4.727 28.641 16.391 1 98.31 97 THR B C 1
ATOM 2286 O O . THR B 1 97 ? -4.613 28.5 17.609 1 98.31 97 THR B O 1
ATOM 2289 N N . THR B 1 98 ? -5.938 28.484 15.797 1 98.25 98 THR B N 1
ATOM 2290 C CA . THR B 1 98 ? -7.176 28.375 16.562 1 98.25 98 THR B CA 1
ATOM 2291 C C . THR B 1 98 ? -7.844 27.031 16.328 1 98.25 98 THR B C 1
ATOM 2293 O O . THR B 1 98 ? -8.961 26.797 16.797 1 98.25 98 THR B O 1
ATOM 2296 N N . GLY B 1 99 ? -7.145 26.141 15.656 1 98.62 99 GLY B N 1
ATOM 2297 C CA . GLY B 1 99 ? -7.738 24.875 15.266 1 98.62 99 GLY B CA 1
ATOM 2298 C C . GLY B 1 99 ? -7.934 23.922 16.422 1 98.62 99 GLY B C 1
ATOM 2299 O O . GLY B 1 99 ? -7.559 24.234 17.562 1 98.62 99 GLY B O 1
ATOM 2300 N N . GLN B 1 100 ? -8.656 22.781 16.141 1 98.81 100 GLN B N 1
ATOM 2301 C CA . GLN B 1 100 ? -8.969 21.734 17.109 1 98.81 100 GLN B CA 1
ATOM 2302 C C . GLN B 1 100 ? -7.762 20.844 17.375 1 98.81 100 GLN B C 1
ATOM 2304 O O . GLN B 1 100 ? -7.391 20.031 16.547 1 98.81 100 GLN B O 1
ATOM 2309 N N . TYR B 1 101 ? -7.223 20.953 18.594 1 98.88 101 TYR B N 1
ATOM 2310 C CA . TYR B 1 101 ? -6.008 20.219 18.922 1 98.88 101 TYR B CA 1
ATOM 2311 C C . TYR B 1 101 ? -6.332 18.891 19.594 1 98.88 101 TYR B C 1
ATOM 2313 O O . TYR B 1 101 ? -5.469 18.016 19.719 1 98.88 101 TYR B O 1
ATOM 2321 N N . ASP B 1 102 ? -7.562 18.75 20.109 1 98.94 102 ASP B N 1
ATOM 2322 C CA . ASP B 1 102 ? -7.977 17.453 20.641 1 98.94 102 ASP B CA 1
ATOM 2323 C C . ASP B 1 102 ? -8.125 16.422 19.531 1 98.94 102 ASP B C 1
ATOM 2325 O O . ASP B 1 102 ? -8.953 16.578 18.641 1 98.94 102 ASP B O 1
ATOM 2329 N N . ILE B 1 103 ? -7.402 15.391 19.625 1 98.88 103 ILE B N 1
ATOM 2330 C CA . ILE B 1 103 ? -7.289 14.414 18.547 1 98.88 103 ILE B CA 1
ATOM 2331 C C . ILE B 1 103 ? -8.633 13.719 18.328 1 98.88 103 ILE B C 1
ATOM 2333 O O . ILE B 1 103 ? -9.055 13.508 17.188 1 98.88 103 ILE B O 1
ATOM 2337 N N . GLU B 1 104 ? -9.273 13.344 19.359 1 98.69 104 GLU B N 1
ATOM 2338 C CA . GLU B 1 104 ? -10.555 12.656 19.203 1 98.69 104 GLU B CA 1
ATOM 2339 C C . GLU B 1 104 ? -11.586 13.555 18.531 1 98.69 104 GLU B C 1
ATOM 2341 O O . GLU B 1 104 ? -12.281 13.117 17.609 1 98.69 104 GLU B O 1
ATOM 2346 N N . LYS B 1 105 ? -11.688 14.797 18.969 1 98.5 105 LYS B N 1
ATOM 2347 C CA . LYS B 1 105 ? -12.648 15.727 18.359 1 98.5 105 LYS B CA 1
ATOM 2348 C C . LYS B 1 105 ? -12.305 15.992 16.906 1 98.5 105 LYS B C 1
ATOM 2350 O O . LYS B 1 105 ? 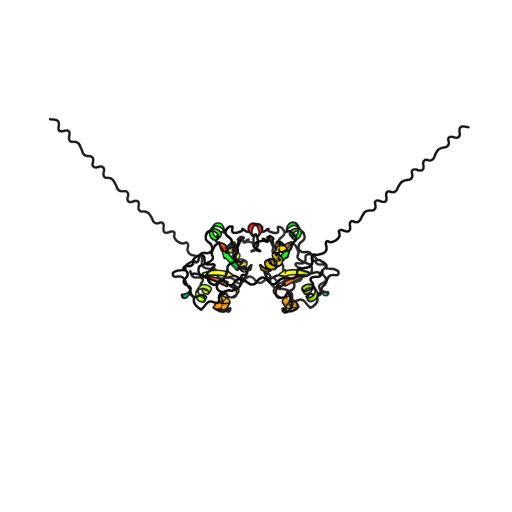-13.195 16.016 16.047 1 98.5 105 LYS B O 1
ATOM 2355 N N . TYR B 1 106 ? -11.055 16.172 16.656 1 98.25 106 TYR B N 1
ATOM 2356 C CA . TYR B 1 106 ? -10.602 16.328 15.281 1 98.25 106 TYR B CA 1
ATOM 2357 C C . TYR B 1 106 ? -11.016 15.141 14.422 1 98.25 106 TYR B C 1
ATOM 2359 O O . TYR B 1 106 ? -11.547 15.312 13.32 1 98.25 106 TYR B O 1
ATOM 2367 N N . VAL B 1 107 ? -10.797 13.969 14.891 1 98.31 107 VAL B N 1
ATOM 2368 C CA . VAL B 1 107 ? -11.047 12.75 14.133 1 98.31 107 VAL B CA 1
ATOM 2369 C C . VAL B 1 107 ? -12.547 12.578 13.891 1 98.31 107 VAL B C 1
ATOM 2371 O O . VAL B 1 107 ? -12.969 12.242 12.789 1 98.31 107 VAL B O 1
ATOM 2374 N N . LEU B 1 108 ? -13.312 12.891 14.844 1 97.38 108 LEU B N 1
ATOM 2375 C CA . LEU B 1 108 ? -14.742 12.617 14.781 1 97.38 108 LEU B CA 1
ATOM 2376 C C . LEU B 1 108 ? -15.461 13.672 13.945 1 97.38 108 LEU B C 1
ATOM 2378 O O . LEU B 1 108 ? -16.453 13.367 13.266 1 97.38 108 LEU B O 1
ATOM 2382 N N . VAL B 1 109 ? -14.977 14.922 13.883 1 95.19 109 VAL B N 1
ATOM 2383 C CA . VAL B 1 109 ? -15.719 16.031 13.289 1 95.19 109 VAL B CA 1
ATOM 2384 C C . VAL B 1 109 ? -14.992 16.531 12.039 1 95.19 109 VAL B C 1
ATOM 2386 O O . VAL B 1 109 ? -15.625 16.969 11.086 1 95.19 109 VAL B O 1
ATOM 2389 N N . ASN B 1 110 ? -13.68 16.375 12.062 1 93.69 110 ASN B N 1
ATOM 2390 C CA . ASN B 1 110 ? -12.805 16.844 10.992 1 93.69 110 ASN B CA 1
ATOM 2391 C C . ASN B 1 110 ? -12.945 18.344 10.766 1 93.69 110 ASN B C 1
ATOM 2393 O O . ASN B 1 110 ? -12.992 18.812 9.625 1 93.69 110 ASN B O 1
ATOM 2397 N N . GLN B 1 111 ? -13.102 19.094 11.852 1 96.81 111 GLN B N 1
ATOM 2398 C CA . GLN B 1 111 ? -13.047 20.547 11.789 1 96.81 111 GLN B CA 1
ATOM 2399 C C . GLN B 1 111 ? -11.617 21.031 11.57 1 96.81 111 GLN B C 1
ATOM 2401 O O . GLN B 1 111 ? -10.664 20.266 11.719 1 96.81 111 GLN B O 1
ATOM 2406 N N . PRO B 1 112 ? -11.453 22.328 11.094 1 98.5 112 PRO B N 1
ATOM 2407 C CA . PRO B 1 112 ? -10.094 22.828 10.914 1 98.5 112 PRO B CA 1
ATOM 2408 C C . PRO B 1 112 ? -9.195 22.562 12.117 1 98.5 112 PRO B C 1
ATOM 2410 O O . PRO B 1 112 ? -9.625 22.734 13.266 1 98.5 112 PRO B O 1
ATOM 2413 N N . SER B 1 113 ? -8.008 22.141 11.891 1 98.88 113 SER B N 1
ATOM 2414 C CA . SER B 1 113 ? -7.086 21.656 12.914 1 98.88 113 SER B CA 1
ATOM 2415 C C . SER B 1 113 ? -5.641 21.766 12.445 1 98.88 113 SER B C 1
ATOM 2417 O O . SER B 1 113 ? -5.379 22.141 11.305 1 98.88 113 SER B O 1
ATOM 2419 N N . PRO B 1 114 ? -4.703 21.516 13.383 1 98.88 114 PRO B N 1
ATOM 2420 C CA . PRO B 1 114 ? -3.291 21.531 12.992 1 98.88 114 PRO B CA 1
ATOM 2421 C C . PRO B 1 114 ? -2.854 20.234 12.32 1 98.88 114 PRO B C 1
ATOM 2423 O O . PRO B 1 114 ? -1.692 20.094 11.922 1 98.88 114 PRO B O 1
ATOM 2426 N N . TYR B 1 115 ? -3.807 19.234 12.102 1 98.94 115 TYR B N 1
ATOM 2427 C CA . TYR B 1 115 ? -3.43 17.891 11.672 1 98.94 115 TYR B CA 1
ATOM 2428 C C . TYR B 1 115 ? -3.68 17.719 10.18 1 98.94 115 TYR B C 1
ATOM 2430 O O . TYR B 1 115 ? -4.695 18.172 9.656 1 98.94 115 TYR B O 1
ATOM 2438 N N . VAL B 1 116 ? -2.744 17.141 9.516 1 98.88 116 VAL B N 1
ATOM 2439 C CA . VAL B 1 116 ? -2.953 16.516 8.211 1 98.88 116 VAL B CA 1
ATOM 2440 C C . VAL B 1 116 ? -3.037 15.008 8.367 1 98.88 116 VAL B C 1
ATOM 2442 O O . VAL B 1 116 ? -2.172 14.391 8.992 1 98.88 116 VAL B O 1
ATOM 2445 N N . SER B 1 117 ? -4.102 14.469 7.816 1 98.81 117 SER B N 1
ATOM 2446 C CA . SER B 1 117 ? -4.379 13.039 7.961 1 98.81 117 SER B CA 1
ATOM 2447 C C . SER B 1 117 ? -3.67 12.227 6.883 1 98.81 117 SER B C 1
ATOM 2449 O O . SER B 1 117 ? -3.635 12.625 5.719 1 98.81 117 SER B O 1
ATOM 2451 N N . THR B 1 118 ? -3.07 11.117 7.254 1 98.88 118 THR B N 1
ATOM 2452 C CA . THR B 1 118 ? -2.629 10.023 6.398 1 98.88 118 THR B CA 1
ATOM 2453 C C . THR B 1 118 ? -3.129 8.68 6.93 1 98.88 118 THR B C 1
ATOM 2455 O O . THR B 1 118 ? -3.902 8.641 7.891 1 98.88 118 THR B O 1
ATOM 2458 N N . THR B 1 119 ? -2.76 7.59 6.246 1 98.88 119 THR B N 1
ATOM 2459 C CA . THR B 1 119 ? -3.215 6.258 6.637 1 98.88 119 THR B CA 1
ATOM 2460 C C . THR B 1 119 ? -2.158 5.207 6.305 1 98.88 119 THR B C 1
ATOM 2462 O O . THR B 1 119 ? -1.4 5.363 5.348 1 98.88 119 THR B O 1
ATOM 2465 N N . TYR B 1 120 ? -2.156 4.176 7.102 1 98.25 120 TYR B N 1
ATOM 2466 C CA . TYR B 1 120 ? -1.342 3.006 6.797 1 98.25 120 TYR B CA 1
ATOM 2467 C C . TYR B 1 120 ? -1.923 2.23 5.621 1 98.25 120 TYR B C 1
ATOM 2469 O O . TYR B 1 120 ? -1.236 1.407 5.012 1 98.25 120 TYR B O 1
ATOM 2477 N N . ASP B 1 121 ? -3.18 2.463 5.293 1 97.38 121 ASP B N 1
ATOM 2478 C CA . ASP B 1 121 ? -3.912 1.652 4.324 1 97.38 121 ASP B CA 1
ATOM 2479 C C . ASP B 1 121 ? -3.807 2.244 2.92 1 97.38 121 ASP B C 1
ATOM 2481 O O . ASP B 1 121 ? -4.449 3.25 2.615 1 97.38 121 ASP B O 1
ATOM 2485 N N . HIS B 1 122 ? -3.084 1.553 2.061 1 97.94 122 HIS B N 1
ATOM 2486 C CA . HIS B 1 122 ? -2.979 1.997 0.675 1 97.94 122 HIS B CA 1
ATOM 2487 C C . HIS B 1 122 ? -4.352 2.078 0.016 1 97.94 122 HIS B C 1
ATOM 2489 O O . HIS B 1 122 ? -4.605 2.977 -0.789 1 97.94 122 HIS B O 1
ATOM 2495 N N . ASP B 1 123 ? -5.242 1.251 0.317 1 96.94 123 ASP B N 1
ATOM 2496 C CA . ASP B 1 123 ? -6.488 1.095 -0.424 1 96.94 123 ASP B CA 1
ATOM 2497 C C . ASP B 1 123 ? -7.57 2.031 0.114 1 96.94 123 ASP B C 1
ATOM 2499 O O . ASP B 1 123 ? -8.68 2.08 -0.421 1 96.94 123 ASP B O 1
ATOM 2503 N N . LEU B 1 124 ? -7.258 2.801 1.134 1 97 124 LEU B N 1
ATOM 2504 C CA . LEU B 1 124 ? -8.281 3.689 1.673 1 97 124 LEU B CA 1
ATOM 2505 C C . LEU B 1 124 ? -8.781 4.656 0.604 1 97 124 LEU B C 1
ATOM 2507 O O . LEU B 1 124 ? -9.945 5.051 0.613 1 97 124 LEU B O 1
ATOM 2511 N N . TYR B 1 125 ? -7.945 5.016 -0.359 1 97.44 125 TYR B N 1
ATOM 2512 C CA . TYR B 1 125 ? -8.344 5.941 -1.409 1 97.44 125 TYR B CA 1
ATOM 2513 C C . TYR B 1 125 ? -9.555 5.414 -2.172 1 97.44 125 TYR B C 1
ATOM 2515 O O . TYR B 1 125 ? -10.312 6.188 -2.756 1 97.44 125 TYR B O 1
ATOM 2523 N N . LYS B 1 126 ? -9.75 4.148 -2.168 1 95.44 126 LYS B N 1
ATOM 2524 C CA . LYS B 1 126 ? -10.867 3.551 -2.893 1 95.44 126 LYS B CA 1
ATOM 2525 C C . LYS B 1 126 ? -12.203 3.998 -2.307 1 95.44 126 LYS B C 1
ATOM 2527 O O . LYS B 1 126 ? -13.219 3.994 -3 1 95.44 126 LYS B O 1
ATOM 2532 N N . THR B 1 127 ? -12.242 4.285 -1.021 1 92.81 127 THR B N 1
ATOM 2533 C CA . THR B 1 127 ? -13.422 4.852 -0.374 1 92.81 127 THR B CA 1
ATOM 2534 C C . THR B 1 127 ? -13.609 6.312 -0.777 1 92.81 127 THR B C 1
ATOM 2536 O O . THR B 1 127 ? -14.742 6.797 -0.867 1 92.81 127 THR B O 1
ATOM 2539 N N . TRP B 1 128 ? -12.5 6.973 -1.088 1 92.81 128 TRP B N 1
ATOM 2540 C CA . TRP B 1 128 ? -12.492 8.398 -1.407 1 92.81 128 TRP B CA 1
ATOM 2541 C C . TR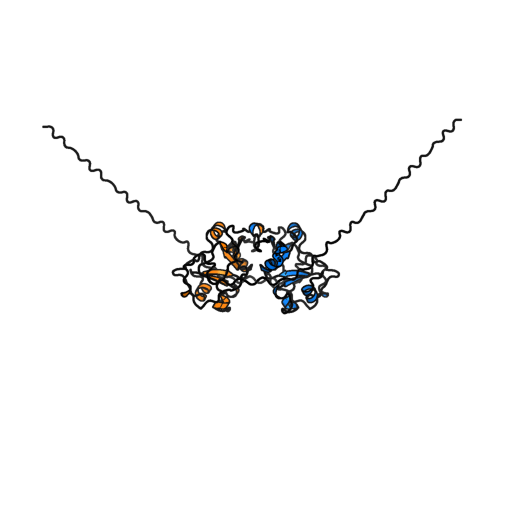P B 1 128 ? -12.109 8.625 -2.865 1 92.81 128 TRP B C 1
ATOM 2543 O O . TRP B 1 128 ? -11.414 9.594 -3.184 1 92.81 128 TRP B O 1
ATOM 2553 N N . TYR B 1 129 ? -12.508 7.723 -3.666 1 91.81 129 TYR B N 1
ATOM 2554 C CA . TYR B 1 129 ? -12.039 7.715 -5.047 1 91.81 129 TYR B CA 1
ATOM 2555 C C . TYR B 1 129 ? -12.406 9.016 -5.754 1 91.81 129 TYR B C 1
ATOM 2557 O O . TYR B 1 129 ? -11.719 9.438 -6.691 1 91.81 129 TYR B O 1
ATOM 2565 N N . LYS B 1 130 ? -13.375 9.758 -5.355 1 94.62 130 LYS B N 1
ATOM 2566 C CA . LYS B 1 130 ? -13.805 10.992 -5.996 1 94.62 130 LYS B CA 1
ATOM 2567 C C . LYS B 1 130 ? -12.797 12.117 -5.77 1 94.62 130 LYS B C 1
ATOM 2569 O O . LYS B 1 130 ? -12.805 13.117 -6.488 1 94.62 130 LYS B O 1
ATOM 2574 N N . SER B 1 131 ? -11.922 11.969 -4.73 1 95.19 131 SER B N 1
ATOM 2575 C CA . SER B 1 131 ? -10.883 12.969 -4.488 1 95.19 131 SER B CA 1
ATOM 2576 C C . SER B 1 131 ? -9.914 13.055 -5.66 1 95.19 131 SER B C 1
ATOM 2578 O O . SER B 1 131 ? -9.367 14.125 -5.945 1 95.19 131 SER B O 1
ATOM 2580 N N . GLY B 1 132 ? -9.617 11.953 -6.242 1 97.44 132 GLY B N 1
ATOM 2581 C CA . GLY B 1 132 ? -8.969 11.969 -7.543 1 97.44 132 GLY B CA 1
ATOM 2582 C C . GLY B 1 132 ? -7.48 11.664 -7.469 1 97.44 132 GLY B C 1
ATOM 2583 O O . GLY B 1 132 ? -6.871 11.281 -8.469 1 97.44 132 GLY B O 1
ATOM 2584 N N . TRP B 1 133 ? -6.883 11.883 -6.223 1 98.69 133 TRP B N 1
ATOM 2585 C CA . TRP B 1 133 ? -5.445 11.648 -6.117 1 98.69 133 TRP B CA 1
ATOM 2586 C C . TRP B 1 133 ? -5.121 10.82 -4.883 1 98.69 133 TRP B C 1
ATOM 2588 O O . TRP B 1 133 ? -5.68 11.047 -3.807 1 98.69 133 TRP B O 1
ATOM 2598 N N . ASN B 1 134 ? -4.262 9.82 -5.039 1 98.88 134 ASN B N 1
ATOM 2599 C CA . ASN B 1 134 ? -3.676 9.094 -3.92 1 98.88 134 ASN B CA 1
ATOM 2600 C C . ASN B 1 134 ? -2.188 9.398 -3.773 1 98.88 134 ASN B C 1
ATOM 2602 O O . ASN B 1 134 ? -1.383 9.008 -4.621 1 98.88 134 ASN B O 1
ATOM 2606 N N . TYR B 1 135 ? -1.847 10.109 -2.684 1 98.94 135 TYR B N 1
ATOM 2607 C CA . TYR B 1 135 ? -0.469 10.523 -2.434 1 98.94 135 TYR B CA 1
ATOM 2608 C C . TYR B 1 135 ? 0.255 9.492 -1.573 1 98.94 135 TYR B C 1
ATOM 2610 O O . TYR B 1 135 ? -0.336 8.906 -0.662 1 98.94 135 TYR B O 1
ATOM 2618 N N . TYR B 1 136 ? 1.477 9.297 -1.903 1 98.94 136 TYR B N 1
ATOM 2619 C CA . TYR B 1 136 ? 2.412 8.461 -1.158 1 98.94 136 TYR B CA 1
ATOM 2620 C C . TYR B 1 136 ? 3.355 9.312 -0.318 1 98.94 136 TYR B C 1
ATOM 2622 O O . TYR B 1 136 ? 3.994 10.234 -0.832 1 98.94 136 TYR B O 1
ATOM 2630 N N . VAL B 1 137 ? 3.445 8.992 0.963 1 98.94 137 VAL B N 1
ATOM 2631 C CA . VAL B 1 137 ? 4.172 9.82 1.921 1 98.94 137 VAL B CA 1
ATOM 2632 C C . VAL B 1 137 ? 5.18 8.961 2.686 1 98.94 137 VAL B C 1
ATOM 2634 O O . VAL B 1 137 ? 4.828 7.906 3.215 1 98.94 137 VAL B O 1
ATOM 2637 N N . ASP B 1 138 ? 6.418 9.367 2.664 1 98.31 138 ASP B N 1
ATOM 2638 C CA . ASP B 1 138 ? 7.48 8.789 3.484 1 98.31 138 ASP B CA 1
ATOM 2639 C C . ASP B 1 138 ? 8.016 9.812 4.484 1 98.31 138 ASP B C 1
ATOM 2641 O O . ASP B 1 138 ? 9.016 10.484 4.219 1 98.31 138 ASP B O 1
ATOM 2645 N N . ALA B 1 139 ? 7.336 9.875 5.625 1 98.56 139 ALA B N 1
ATOM 2646 C CA . ALA B 1 139 ? 7.645 10.883 6.629 1 98.56 139 ALA B CA 1
ATOM 2647 C C . ALA B 1 139 ? 7.898 10.25 7.992 1 98.56 139 ALA B C 1
ATOM 2649 O O . ALA B 1 139 ? 7.234 9.281 8.367 1 98.56 139 ALA B O 1
ATOM 2650 N N . PRO B 1 140 ? 8.891 10.789 8.727 1 98.38 140 PRO B N 1
ATOM 2651 C CA . PRO B 1 140 ? 9.039 10.344 10.109 1 98.38 140 PRO B CA 1
ATOM 2652 C C . PRO B 1 140 ? 7.922 10.852 11.016 1 98.38 140 PRO B C 1
ATOM 2654 O O . PRO B 1 140 ? 7.332 11.898 10.75 1 98.38 140 PRO B O 1
ATOM 2657 N N . GLY B 1 141 ? 7.68 10.102 12.023 1 98.12 141 GLY B N 1
ATOM 2658 C CA . GLY B 1 141 ? 6.746 10.523 13.055 1 98.12 141 GLY B CA 1
ATOM 2659 C C . GLY B 1 141 ? 5.297 10.461 12.609 1 98.12 141 GLY B C 1
ATOM 2660 O O . GLY B 1 141 ? 4.902 9.547 11.883 1 98.12 141 GLY B O 1
ATOM 2661 N N . GLY B 1 142 ? 4.496 11.414 13.172 1 98.81 142 GLY B N 1
ATOM 2662 C CA . GLY B 1 142 ? 3.045 11.375 13.109 1 98.81 142 GLY B CA 1
ATOM 2663 C C . GLY B 1 142 ? 2.41 10.711 14.312 1 98.81 142 GLY B C 1
ATOM 2664 O O . GLY B 1 142 ? 3.072 9.969 15.039 1 98.81 142 GLY B O 1
ATOM 2665 N N . ILE B 1 143 ? 1.21 11.047 14.5 1 98.94 143 ILE B N 1
ATOM 2666 C CA . ILE B 1 143 ? 0.463 10.5 15.633 1 98.94 143 ILE B CA 1
ATOM 2667 C C . ILE B 1 143 ? -0.357 9.297 15.172 1 98.94 143 ILE B C 1
ATOM 2669 O O . ILE B 1 143 ? -1.158 9.398 14.242 1 98.94 143 ILE B O 1
ATOM 2673 N N . ASP B 1 144 ? -0.11 8.156 15.836 1 98.88 144 ASP B N 1
ATOM 2674 C CA . ASP B 1 144 ? -0.974 7 15.648 1 98.88 144 ASP B CA 1
ATOM 2675 C C . ASP B 1 144 ? -2.328 7.203 16.312 1 98.88 144 ASP B C 1
ATOM 2677 O O . ASP B 1 144 ? -2.439 7.105 17.547 1 98.88 144 ASP B O 1
ATOM 2681 N N . VAL B 1 145 ? -3.367 7.414 15.547 1 98.94 145 VAL B N 1
ATOM 2682 C CA . VAL B 1 145 ? -4.645 7.871 16.078 1 98.94 145 VAL B CA 1
ATOM 2683 C C . VAL B 1 145 ? -5.281 6.766 16.922 1 98.94 145 VAL B C 1
ATOM 2685 O O . VAL B 1 145 ? -5.723 7.008 18.047 1 98.94 145 VAL B O 1
ATOM 2688 N N . ASN B 1 146 ? -5.367 5.527 16.391 1 98.88 146 ASN B N 1
ATOM 2689 C CA . ASN B 1 146 ? -5.988 4.438 17.141 1 98.88 146 ASN B CA 1
ATOM 2690 C C . ASN B 1 146 ? -5.242 4.148 18.438 1 98.88 146 ASN B C 1
ATOM 2692 O O . ASN B 1 146 ? -5.863 3.842 19.469 1 98.88 146 ASN B O 1
ATOM 2696 N N . ARG B 1 147 ? -3.918 4.273 18.422 1 98.88 147 ARG B N 1
ATOM 2697 C CA . ARG B 1 147 ? -3.16 4.039 19.641 1 98.88 147 ARG B CA 1
ATOM 2698 C C . ARG B 1 147 ? -3.35 5.188 20.625 1 98.88 147 ARG B C 1
ATOM 2700 O O . ARG B 1 147 ? -3.086 5.035 21.828 1 98.88 147 ARG B O 1
ATOM 2707 N N . THR B 1 148 ? -3.727 6.32 20.188 1 98.94 148 THR B N 1
ATOM 2708 C CA . THR B 1 148 ? -3.881 7.504 21.031 1 98.94 148 THR B CA 1
ATOM 2709 C C . THR B 1 148 ? -5.277 7.555 21.641 1 98.94 148 THR B C 1
ATOM 2711 O O . THR B 1 148 ? -5.43 7.797 22.844 1 98.94 148 THR B O 1
ATOM 2714 N N . ILE B 1 149 ? -6.32 7.27 20.875 1 98.88 149 ILE B N 1
ATOM 2715 C CA . ILE B 1 149 ? -7.672 7.52 21.359 1 98.88 149 ILE B CA 1
ATOM 2716 C C . ILE B 1 149 ? -8.461 6.211 21.391 1 98.88 149 ILE B C 1
ATOM 2718 O O . ILE B 1 149 ? -9.656 6.203 21.688 1 98.88 149 ILE B O 1
ATOM 2722 N N . GLY B 1 150 ? -7.844 5.105 21.047 1 98.56 150 GLY B N 1
ATOM 2723 C CA . GLY B 1 150 ? -8.523 3.824 20.969 1 98.56 150 GLY B CA 1
ATOM 2724 C C . GLY B 1 150 ? -9.016 3.486 19.578 1 98.56 150 GLY B C 1
ATOM 2725 O O . GLY B 1 150 ? -8.977 4.328 18.672 1 98.56 150 GLY B O 1
ATOM 2726 N N . ASP B 1 151 ? -9.438 2.242 19.406 1 98.19 151 ASP B N 1
ATOM 2727 C CA . ASP B 1 151 ? -9.812 1.75 18.094 1 98.19 151 ASP B CA 1
ATOM 2728 C C . ASP B 1 151 ? -11.289 1.381 18.047 1 98.19 151 ASP B C 1
ATOM 2730 O O . ASP B 1 151 ? -11.695 0.515 17.266 1 98.19 151 ASP B O 1
ATOM 2734 N N . THR B 1 152 ? -12.094 1.991 18.828 1 98 152 THR B N 1
ATOM 2735 C CA . THR B 1 152 ? -13.523 1.686 18.859 1 98 152 THR B CA 1
ATOM 2736 C C . THR B 1 152 ? -14.336 2.832 18.266 1 98 152 THR B C 1
ATOM 2738 O O . THR B 1 152 ? -15.562 2.748 18.188 1 98 152 THR B O 1
ATOM 2741 N N . HIS B 1 153 ? -13.766 3.854 17.875 1 97.25 153 HIS B N 1
ATOM 2742 C CA . HIS B 1 153 ? -14.484 4.996 17.328 1 97.25 153 HIS B CA 1
ATOM 2743 C C . HIS B 1 153 ? -14.859 4.758 15.867 1 97.25 153 HIS B C 1
ATOM 2745 O O . HIS B 1 153 ? -14.336 3.846 15.227 1 97.25 153 HIS B O 1
ATOM 2751 N N . ARG B 1 154 ? -15.711 5.57 15.359 1 96.44 154 ARG B N 1
ATOM 2752 C CA . ARG B 1 154 ? -16.375 5.43 14.07 1 96.44 154 ARG B CA 1
ATOM 2753 C C . ARG B 1 154 ? -15.367 5.289 12.938 1 96.44 154 ARG B C 1
ATOM 2755 O O . ARG B 1 154 ? -15.625 4.602 11.953 1 96.44 154 ARG B O 1
ATOM 2762 N N . TRP B 1 155 ? -14.188 5.871 13.07 1 97.19 155 TRP B N 1
ATOM 2763 C CA . TRP B 1 155 ? -13.242 5.957 11.953 1 97.19 155 TRP B CA 1
ATOM 2764 C C . TRP B 1 155 ? -11.992 5.129 12.234 1 97.19 155 TRP B C 1
ATOM 2766 O O . TRP B 1 155 ? -10.938 5.363 11.633 1 97.19 155 TRP B O 1
ATOM 2776 N N . ALA B 1 156 ? -12.148 4.145 13.133 1 98.19 156 ALA B N 1
ATOM 2777 C CA . ALA B 1 156 ? -10.984 3.363 13.555 1 98.19 156 ALA B CA 1
ATOM 2778 C C . ALA B 1 156 ? -10.414 2.559 12.391 1 98.19 156 ALA B C 1
ATOM 2780 O O . ALA B 1 156 ? -9.203 2.336 12.312 1 98.19 156 ALA B O 1
ATOM 2781 N N . ASP B 1 157 ? -11.289 2.223 11.422 1 96.19 157 ASP B N 1
ATOM 2782 C CA . ASP B 1 157 ? -10.867 1.374 10.312 1 96.19 157 ASP B CA 1
ATOM 2783 C C . ASP B 1 157 ? -9.969 2.141 9.344 1 96.19 157 ASP B C 1
ATOM 2785 O O . ASP B 1 157 ? -9.305 1.54 8.492 1 96.19 157 ASP B O 1
ATOM 2789 N N . GLN B 1 158 ? -9.844 3.418 9.453 1 97.44 158 GLN B N 1
ATOM 2790 C CA . GLN B 1 158 ? -9.016 4.215 8.555 1 97.44 158 GLN B CA 1
ATOM 2791 C C . GLN B 1 158 ? -7.539 4.109 8.93 1 97.44 158 GLN B C 1
ATOM 2793 O O . GLN B 1 158 ? -6.664 4.504 8.156 1 97.44 158 GLN B O 1
ATOM 2798 N N . VAL B 1 159 ? -7.277 3.611 10.117 1 98.31 159 VAL B N 1
ATOM 2799 C CA . VAL B 1 159 ? -5.926 3.432 10.633 1 98.31 159 VAL B CA 1
ATOM 2800 C C . VAL B 1 159 ? -5.09 4.676 10.336 1 98.31 159 VAL B C 1
ATOM 2802 O O . VAL B 1 159 ? -4 4.578 9.773 1 98.31 159 VAL B O 1
ATOM 2805 N N . GLU B 1 160 ? -5.516 5.766 10.898 1 98.75 160 GLU B N 1
ATOM 2806 C CA . GLU B 1 160 ? -5.02 7.098 10.57 1 98.75 160 GLU B CA 1
ATOM 2807 C C . GLU B 1 160 ? -3.725 7.402 11.32 1 98.75 160 GLU B C 1
ATOM 2809 O O . GLU B 1 160 ? -3.572 7.035 12.484 1 98.75 160 GLU B O 1
ATOM 2814 N N . VAL B 1 161 ? -2.844 8.023 10.641 1 98.94 161 VAL B N 1
ATOM 2815 C CA . VAL B 1 161 ? -1.71 8.742 11.203 1 98.94 161 VAL B CA 1
ATOM 2816 C C . VAL B 1 161 ? -1.878 10.242 10.961 1 98.94 161 VAL B C 1
ATOM 2818 O O . VAL B 1 161 ? -1.999 10.68 9.812 1 98.94 161 VAL B O 1
ATOM 2821 N N . ALA B 1 162 ? -1.899 11.008 11.992 1 98.94 162 ALA B N 1
ATOM 2822 C CA . ALA B 1 162 ? -2.119 12.453 11.898 1 98.94 162 ALA B CA 1
ATOM 2823 C C . ALA B 1 162 ? -0.818 13.219 12.117 1 98.94 162 ALA B C 1
ATOM 2825 O O . ALA B 1 162 ? -0.082 12.945 13.07 1 98.94 162 ALA B O 1
ATOM 2826 N N . PHE B 1 163 ? -0.582 14.18 11.312 1 98.94 163 PHE B N 1
ATOM 2827 C CA . PHE B 1 163 ? 0.657 14.945 11.398 1 98.94 163 PHE B CA 1
ATOM 2828 C C . PHE B 1 163 ? 0.383 16.375 11.867 1 98.94 163 PHE B C 1
ATOM 2830 O O . PHE B 1 163 ? -0.077 17.203 11.094 1 98.94 163 PHE B O 1
ATOM 2837 N N . PRO B 1 164 ? 0.653 16.672 13.148 1 98.94 164 PRO B N 1
ATOM 2838 C CA . PRO B 1 164 ? 0.577 18.078 13.547 1 98.94 164 PRO B CA 1
ATOM 2839 C C . PRO B 1 164 ? 1.574 18.969 12.789 1 98.94 164 PRO B C 1
ATOM 2841 O O . PRO B 1 164 ? 2.742 18.594 12.648 1 98.94 164 PRO B O 1
ATOM 2844 N N . GLY B 1 165 ? 1.06 20.062 12.312 1 98.88 165 GLY B N 1
ATOM 2845 C CA . GLY B 1 165 ? 1.899 20.953 11.523 1 98.88 165 GLY B CA 1
ATOM 2846 C C . GLY B 1 165 ? 1.965 20.562 10.055 1 98.88 165 GLY B C 1
ATOM 2847 O O . GLY B 1 165 ? 2.65 21.219 9.273 1 98.88 165 GLY B O 1
ATOM 2848 N N . GLY B 1 166 ? 1.268 19.531 9.672 1 98.94 166 GLY B N 1
ATOM 2849 C CA . GLY B 1 166 ? 1.272 19.109 8.273 1 98.94 166 GLY B CA 1
ATOM 2850 C C . GLY B 1 166 ? 2.51 18.312 7.898 1 98.94 166 G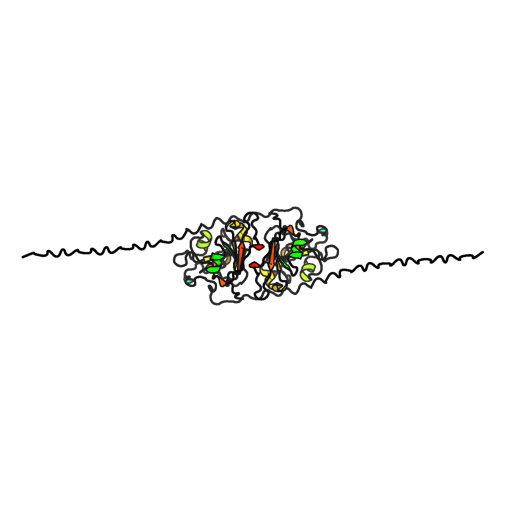LY B C 1
ATOM 2851 O O . GLY B 1 166 ? 3.137 17.688 8.75 1 98.94 166 GLY B O 1
ATOM 2852 N N . ILE B 1 167 ? 2.707 18.266 6.562 1 99 167 ILE B N 1
ATOM 2853 C CA . ILE B 1 167 ? 3.803 17.484 6.012 1 99 167 ILE B CA 1
ATOM 2854 C C . ILE B 1 167 ? 4.57 18.312 4.984 1 99 167 ILE B C 1
ATOM 2856 O O . ILE B 1 167 ? 4 18.766 3.988 1 99 167 ILE B O 1
ATOM 2860 N N . ALA B 1 168 ? 5.852 18.453 5.227 1 98.94 168 ALA B N 1
ATOM 2861 C CA . ALA B 1 168 ? 6.699 19.156 4.277 1 98.94 168 ALA B CA 1
ATOM 2862 C C . ALA B 1 168 ? 6.793 18.406 2.953 1 98.94 168 ALA B C 1
ATOM 2864 O O . ALA B 1 168 ? 6.746 17.172 2.928 1 98.94 168 ALA B O 1
ATOM 2865 N N . ARG B 1 169 ? 6.961 19.141 1.843 1 98.88 169 ARG B N 1
ATOM 2866 C CA . ARG B 1 169 ? 6.918 18.594 0.49 1 98.88 169 ARG B CA 1
ATOM 2867 C C . ARG B 1 169 ? 8 17.531 0.289 1 98.88 169 ARG B C 1
ATOM 2869 O O . ARG B 1 169 ? 7.82 16.578 -0.473 1 98.88 169 ARG B O 1
ATOM 2876 N N . ARG B 1 170 ? 9.141 17.625 1.002 1 98.81 170 ARG B N 1
ATOM 2877 C CA . ARG B 1 170 ? 10.258 16.719 0.774 1 98.81 170 ARG B CA 1
ATOM 2878 C C . ARG B 1 170 ? 9.914 15.289 1.2 1 98.81 170 ARG B C 1
ATOM 2880 O O . ARG B 1 170 ? 10.609 14.344 0.846 1 98.81 170 ARG B O 1
ATOM 2887 N N . TYR B 1 171 ? 8.82 15.117 1.988 1 98.81 171 TYR B N 1
ATOM 2888 C CA . TYR B 1 171 ? 8.461 13.797 2.504 1 98.81 171 TYR B CA 1
ATOM 2889 C C . TYR B 1 171 ? 7.379 13.156 1.651 1 98.81 171 TYR B C 1
ATOM 2891 O O . TYR B 1 171 ? 6.895 12.062 1.966 1 98.81 171 TYR B O 1
ATOM 2899 N N . ILE B 1 172 ? 6.945 13.82 0.609 1 98.94 172 ILE B N 1
ATOM 2900 C CA . ILE B 1 172 ? 5.973 13.273 -0.335 1 98.94 172 ILE B CA 1
ATOM 2901 C C . ILE B 1 172 ? 6.703 12.602 -1.495 1 98.94 172 ILE B C 1
ATOM 2903 O O . ILE B 1 172 ? 7.422 13.266 -2.252 1 98.94 172 ILE B O 1
ATOM 2907 N N . ILE B 1 173 ? 6.492 11.359 -1.609 1 98.75 173 ILE B N 1
ATOM 2908 C CA . ILE B 1 173 ? 7.188 10.586 -2.637 1 98.75 173 ILE B CA 1
ATOM 2909 C C . ILE B 1 173 ? 6.633 10.945 -4.012 1 98.75 173 ILE B C 1
ATOM 2911 O O . ILE B 1 173 ? 7.395 11.195 -4.949 1 98.75 173 ILE B O 1
ATOM 2915 N N . GLY B 1 174 ? 5.375 10.945 -4.105 1 98.88 174 GLY B N 1
ATOM 2916 C CA . GLY B 1 174 ? 4.66 11.164 -5.355 1 98.88 174 GLY B CA 1
ATOM 2917 C C . GLY B 1 174 ? 3.17 10.922 -5.238 1 98.88 174 GLY B C 1
ATOM 2918 O O . GLY B 1 174 ? 2.604 11.008 -4.148 1 98.88 174 GLY B O 1
ATOM 2919 N N . VAL B 1 175 ? 2.566 10.648 -6.426 1 98.94 175 VAL B N 1
ATOM 2920 C CA . VAL B 1 175 ? 1.11 10.562 -6.445 1 98.94 175 VAL B CA 1
ATOM 2921 C C . VAL B 1 175 ? 0.653 9.75 -7.652 1 98.94 175 VAL B C 1
ATOM 2923 O O . VAL B 1 175 ? 1.343 9.703 -8.672 1 98.94 175 VAL B O 1
ATOM 2926 N N . CYS B 1 176 ? -0.471 9.078 -7.48 1 98.88 176 CYS B N 1
ATOM 2927 C CA . CYS B 1 176 ? -1.18 8.477 -8.602 1 98.88 176 CYS B CA 1
ATOM 2928 C C . CYS B 1 176 ? -2.59 9.039 -8.727 1 98.88 176 CYS B C 1
ATOM 2930 O O . CYS B 1 176 ? -3.289 9.203 -7.727 1 98.88 176 CYS B O 1
ATOM 2932 N N . PRO B 1 177 ? -2.953 9.43 -9.969 1 98.88 177 PRO B N 1
ATOM 2933 C CA . PRO B 1 177 ? -4.379 9.703 -10.164 1 98.88 177 PRO B CA 1
ATOM 2934 C C . PRO B 1 177 ? -5.242 8.453 -10.008 1 98.88 177 PRO B C 1
ATOM 2936 O O . PRO B 1 177 ? -4.758 7.332 -10.203 1 98.88 177 PRO B O 1
ATOM 2939 N N . VAL B 1 178 ? -6.477 8.633 -9.633 1 98.31 178 VAL B N 1
ATOM 2940 C CA . VAL B 1 178 ? -7.402 7.531 -9.398 1 98.31 178 VAL B CA 1
ATOM 2941 C C . VAL B 1 178 ? -8.453 7.492 -10.508 1 98.31 178 VAL B C 1
ATOM 2943 O O . VAL B 1 178 ? -9.023 8.523 -10.859 1 98.31 178 VAL B O 1
ATOM 2946 N N . ASP B 1 179 ? -8.648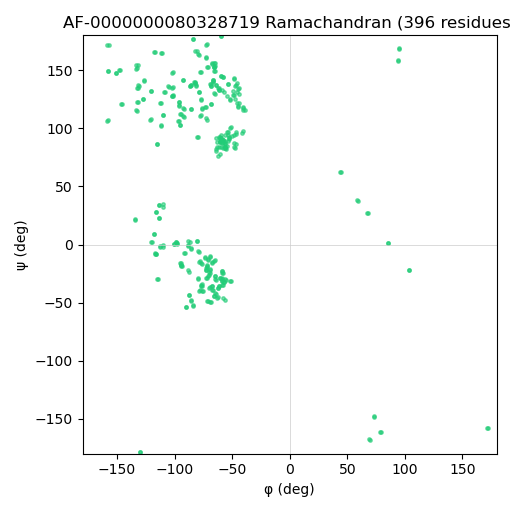 6.355 -11.047 1 97 179 ASP B N 1
ATOM 2947 C CA . ASP B 1 179 ? -9.727 6.152 -12.008 1 97 179 ASP B CA 1
ATOM 2948 C C . ASP B 1 179 ? -11.086 6.129 -11.312 1 97 179 ASP B C 1
ATOM 2950 O O . ASP B 1 179 ? -11.367 5.227 -10.516 1 97 179 ASP B O 1
ATOM 2954 N N . LYS B 1 180 ? -11.898 7.023 -11.648 1 94.44 180 LYS B N 1
ATOM 2955 C CA . LYS B 1 180 ? -13.164 7.168 -10.93 1 94.44 180 LYS B CA 1
ATOM 2956 C C . LYS B 1 180 ? -14.156 6.09 -11.344 1 94.44 180 LYS B C 1
ATOM 2958 O O . LYS B 1 180 ? -15.148 5.855 -10.648 1 94.44 180 LYS B O 1
ATOM 2963 N N . THR B 1 181 ? -13.922 5.426 -12.445 1 92.88 181 THR B N 1
ATOM 2964 C CA . THR B 1 181 ? -14.797 4.355 -12.914 1 92.88 181 THR B CA 1
ATOM 2965 C C . THR B 1 181 ? -14.406 3.023 -12.273 1 92.88 181 THR B C 1
ATOM 2967 O O . THR B 1 181 ? -15.25 2.352 -11.672 1 92.88 181 THR B O 1
ATOM 2970 N N . THR B 1 182 ? -13.109 2.697 -12.305 1 91.69 182 THR B N 1
ATOM 2971 C CA . THR B 1 182 ? -12.656 1.395 -11.828 1 91.69 182 THR B CA 1
ATOM 2972 C C . THR B 1 182 ? -12.227 1.472 -10.367 1 91.69 182 THR B C 1
ATOM 2974 O O . THR B 1 182 ? -12.047 0.443 -9.711 1 91.69 182 THR B O 1
ATOM 2977 N N . LYS B 1 183 ? -11.961 2.689 -9.875 1 93.31 183 LYS B N 1
ATOM 2978 C CA . LYS B 1 183 ? -11.586 2.963 -8.492 1 93.31 183 LYS B CA 1
ATOM 2979 C C . LYS B 1 183 ? -10.211 2.381 -8.172 1 93.31 183 LYS B C 1
ATOM 2981 O O . LYS B 1 183 ? -9.984 1.893 -7.062 1 93.31 183 LYS B O 1
ATOM 2986 N N . VAL B 1 184 ? -9.398 2.262 -9.141 1 96.25 184 VAL B N 1
ATOM 2987 C CA . VAL B 1 184 ? -7.996 1.93 -8.922 1 96.25 184 VAL B CA 1
ATOM 2988 C C . VAL B 1 184 ? -7.109 3.068 -9.43 1 96.25 184 VAL B C 1
ATOM 2990 O O . VAL B 1 184 ? -7.57 3.943 -10.164 1 96.25 184 VAL B O 1
ATOM 2993 N N . GLU B 1 185 ? -5.879 3.01 -9.023 1 98.38 185 GLU B N 1
ATOM 2994 C CA . GLU B 1 185 ? -4.918 4.004 -9.484 1 98.38 185 GLU B CA 1
ATOM 2995 C C . GLU B 1 185 ? -4.625 3.84 -10.977 1 98.38 185 GLU B C 1
ATOM 2997 O O . GLU B 1 185 ? -4.52 2.719 -11.469 1 98.38 185 GLU B O 1
ATOM 3002 N N . ILE B 1 186 ? -4.594 4.969 -11.672 1 98.69 186 ILE B N 1
ATOM 3003 C CA . ILE B 1 186 ? -4.043 5 -13.016 1 98.69 186 ILE B CA 1
ATOM 3004 C C . ILE B 1 186 ? 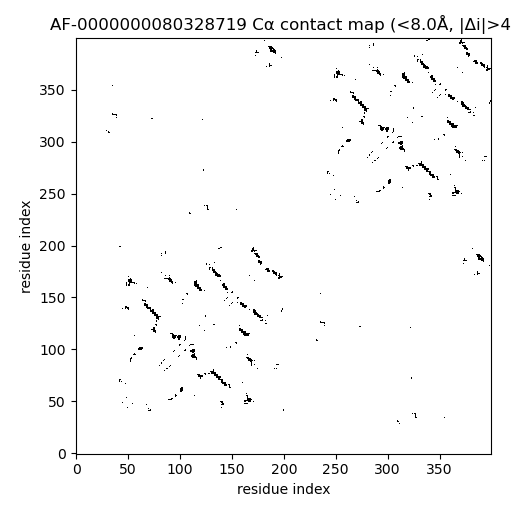-2.518 5.062 -12.953 1 98.69 186 ILE B C 1
ATOM 3006 O O . ILE B 1 186 ? -1.935 6.148 -12.922 1 98.69 186 ILE B O 1
ATOM 3010 N N . MET B 1 187 ? -1.911 3.896 -12.984 1 98.88 187 MET B N 1
ATOM 3011 C CA . MET B 1 187 ? -0.5 3.816 -12.617 1 98.88 187 MET B CA 1
ATOM 3012 C C . MET B 1 187 ? 0.371 4.531 -13.641 1 98.88 187 MET B C 1
ATOM 3014 O O . MET B 1 187 ? 1.378 5.145 -13.289 1 98.88 187 MET B O 1
ATOM 3018 N N . SER B 1 188 ? -0.016 4.457 -14.922 1 98.81 188 SER B N 1
ATOM 3019 C CA . SER B 1 188 ? 0.751 5.145 -15.961 1 98.81 188 SER B CA 1
ATOM 3020 C C . SER B 1 188 ? 0.681 6.656 -15.781 1 98.81 188 SER B C 1
ATOM 3022 O O . SER B 1 188 ? 1.451 7.395 -16.391 1 98.81 188 SER B O 1
ATOM 3024 N N . GLY B 1 189 ? -0.219 7.137 -14.969 1 98.88 189 GLY B N 1
ATOM 3025 C CA . GLY B 1 189 ? -0.376 8.562 -14.711 1 98.88 189 GLY B CA 1
ATOM 3026 C C . GLY B 1 189 ? 0.299 9.016 -13.43 1 98.88 189 GLY B C 1
ATOM 3027 O O . GLY B 1 189 ? 0.254 10.195 -13.078 1 98.88 189 GLY B O 1
ATOM 3028 N N . CYS B 1 190 ? 0.954 8.148 -12.734 1 98.94 190 CYS B N 1
ATOM 3029 C CA . CYS B 1 190 ? 1.616 8.516 -11.492 1 98.94 190 CYS B CA 1
ATOM 3030 C C . CYS B 1 190 ? 2.754 9.492 -11.742 1 98.94 190 CYS B C 1
ATOM 3032 O O . CYS B 1 190 ? 3.332 9.516 -12.836 1 98.94 190 CYS B O 1
ATOM 3034 N N . GLU B 1 191 ? 3.031 10.312 -10.711 1 98.94 191 GLU B N 1
ATOM 3035 C CA . GLU B 1 191 ? 4.066 11.344 -10.797 1 98.94 191 GLU B CA 1
ATOM 3036 C C . GLU B 1 191 ? 4.992 11.289 -9.586 1 98.94 191 GLU B C 1
ATOM 3038 O O . GLU B 1 191 ? 4.539 11.125 -8.453 1 98.94 191 GLU B O 1
ATOM 3043 N N . SER B 1 192 ? 6.242 11.414 -9.945 1 98.81 192 SER B N 1
ATOM 3044 C CA . SER B 1 192 ? 7.215 11.594 -8.875 1 98.81 192 SER B CA 1
ATOM 3045 C C . SER B 1 192 ? 7.289 13.047 -8.43 1 98.81 192 SER B C 1
ATOM 3047 O O . SER B 1 192 ? 7.238 13.961 -9.258 1 98.81 192 SER B O 1
ATOM 3049 N N . ASN B 1 193 ? 7.391 13.242 -7.117 1 98.88 193 ASN B N 1
ATOM 3050 C CA . ASN B 1 193 ? 7.68 14.57 -6.594 1 98.88 193 ASN B CA 1
ATOM 3051 C C . ASN B 1 193 ? 9.148 14.938 -6.77 1 98.88 193 ASN B C 1
ATOM 3053 O O . ASN B 1 193 ? 10.023 14.32 -6.16 1 98.88 193 ASN B O 1
ATOM 3057 N N . PRO B 1 194 ? 9.414 15.953 -7.531 1 98.44 194 PRO B N 1
ATOM 3058 C CA . PRO B 1 194 ? 10.828 16.281 -7.75 1 98.44 194 PRO B CA 1
ATOM 3059 C C . PRO B 1 194 ? 11.508 16.828 -6.496 1 98.44 194 PRO B C 1
ATOM 3061 O O . PRO B 1 194 ? 12.734 16.953 -6.457 1 98.44 194 PRO B O 1
ATOM 3064 N N . HIS B 1 195 ? 10.773 17.125 -5.465 1 98.62 195 HIS B N 1
ATOM 3065 C CA . HIS B 1 195 ? 11.328 17.719 -4.25 1 98.62 195 HIS B CA 1
ATOM 3066 C C . HIS B 1 195 ? 11.523 16.672 -3.164 1 98.62 195 HIS B C 1
ATOM 3068 O O . HIS B 1 195 ? 11.977 16.984 -2.061 1 98.62 195 HIS B O 1
ATOM 3074 N N . PHE B 1 196 ? 11.188 15.445 -3.475 1 98.5 196 PHE B N 1
ATOM 3075 C CA . PHE B 1 196 ? 11.328 14.375 -2.496 1 98.5 196 PHE B CA 1
ATOM 3076 C C . PHE B 1 196 ? 12.781 14.188 -2.098 1 98.5 196 PHE B C 1
ATOM 3078 O O . PHE B 1 196 ? 13.664 14.141 -2.957 1 98.5 196 PHE B O 1
ATOM 3085 N N . VAL B 1 197 ? 13 14.055 -0.823 1 97.75 197 VAL B N 1
ATOM 3086 C CA . VAL B 1 197 ? 14.312 13.75 -0.266 1 97.75 197 VAL B CA 1
ATOM 3087 C C . VAL B 1 197 ? 14.188 12.625 0.766 1 97.75 197 VAL B C 1
ATOM 3089 O O . VAL B 1 197 ? 13.57 12.812 1.818 1 97.75 197 VAL B O 1
ATOM 3092 N N . PRO B 1 198 ? 14.805 11.469 0.463 1 95.75 198 PRO B N 1
ATOM 3093 C CA . PRO B 1 198 ? 14.719 10.375 1.435 1 95.75 198 PRO B CA 1
ATOM 3094 C C . PRO B 1 198 ? 15.312 10.742 2.791 1 95.75 198 PRO B C 1
ATOM 3096 O O . PRO B 1 198 ? 16.328 11.445 2.857 1 95.75 198 PRO B O 1
ATOM 3099 N N . TRP B 1 199 ? 14.719 10.242 3.859 1 95.38 199 TRP B N 1
ATOM 3100 C CA . TRP B 1 199 ? 15.234 10.539 5.191 1 95.38 199 TRP B CA 1
ATOM 3101 C C . TRP B 1 199 ? 15.805 9.289 5.852 1 95.38 199 TRP B C 1
ATOM 3103 O O . TRP B 1 199 ? 16.375 9.359 6.941 1 95.38 199 TRP B O 1
ATOM 3113 N N . HIS B 1 200 ? 15.719 8.266 5.191 1 90.88 200 HIS B N 1
ATOM 3114 C CA . HIS B 1 200 ? 16.281 6.996 5.641 1 90.88 200 HIS B CA 1
ATOM 3115 C C . HIS B 1 200 ? 16.594 6.082 4.461 1 90.88 200 HIS B C 1
ATOM 3117 O O . HIS B 1 200 ? 16.109 6.309 3.35 1 90.88 200 HIS B O 1
#

Organism: NCBI:txid40318

InterPro domains:
  IPR048221 Guanine-specific ADP-ribosyl transferase-like [NF041482] (1-200)
  IPR054695 Pierisin-like domain [PF22596] (75-196)

pLDDT: mean 86.12, std 23.37, range [29.72, 99.0]

Radius of gyration: 32.06 Å; Cα contacts (8 Å, |Δi|>4): 820; chains: 2; bounding box: 49×151×112 Å

Nearest PDB structures (foldseek):
  6vv4-assembly1_A  TM=9.984E-01  e=2.956E-32  Streptomyces scabiei 87.22
  5zj4-assembly1_A  TM=9.959E-01  e=4.092E-32  Streptomyces coelicolor A3(2)
  6apy-assembly1_A  TM=9.967E-01  e=7.348E-32  Streptomyces scabiei 87.22
  5uvq-assembly1_A  TM=9.960E-01  e=9.531E-32  Streptomyces scabiei 87.22
  5tlb-assembly1_A  TM=9.947E-01  e=9.531E-32  Streptomyces scabiei 87.22

Secondary structure (DSSP, 8-state):
--------------------------------------PPPPPPPS-TTTT-S-TT--GGG-BS---B------EEEEESS-HHHHHHH-B--S-SSSS--BHHHHHHH--S-SEEEEES-GGGGGTTGGG-EEEEE--S--EEHHHHH-S-STTGGG-EEEEET-B-GGGEEEEEEB-TTT-SB-GGG-EE-TT-----/------------------------------------PPPPPPPPPS-TTTT-S-TT--GGG-BS---B------EEEEESS-HHHHHHH-B--S-SSSS--BHHHHHHH--S-SEEEEES-GGGGGTTGGG-EEEEE--S--EEHHHHH-S-STTGGG-EEEEET-B-GGGEEEEEEB-TTT-SB-GGG-EE-TT-----

Solvent-accessible surface area (backbone atoms only — not comparable to full-atom values): 22683 Å² total; per-residue (Å²): 136,85,79,78,78,78,77,77,77,76,77,77,80,77,77,77,78,75,77,77,76,75,73,72,76,75,73,73,75,77,75,72,76,67,81,81,60,77,72,78,81,54,77,85,70,88,57,64,53,70,32,25,50,40,78,79,43,58,73,88,61,45,29,67,76,74,35,68,38,67,60,60,65,65,29,25,34,62,34,64,72,49,63,78,54,38,55,70,61,17,45,70,36,76,21,58,84,84,34,46,44,38,51,63,59,27,69,75,67,53,54,60,12,23,52,33,74,31,15,68,46,78,65,54,34,53,62,44,28,86,36,36,28,40,32,37,30,53,46,62,39,28,29,31,43,40,79,43,73,45,68,81,53,96,65,37,88,54,46,36,32,32,19,59,13,8,32,29,29,36,28,30,50,26,37,26,37,38,34,73,85,72,45,42,67,36,32,56,61,14,34,50,34,90,58,41,52,86,88,111,134,86,78,78,77,77,78,79,76,78,79,77,79,77,79,79,79,74,76,77,74,75,74,72,76,74,74,73,76,78,75,71,72,68,82,82,58,76,72,77,83,55,78,86,70,89,57,67,53,70,33,25,49,39,79,81,43,58,72,88,61,45,30,68,76,73,36,67,38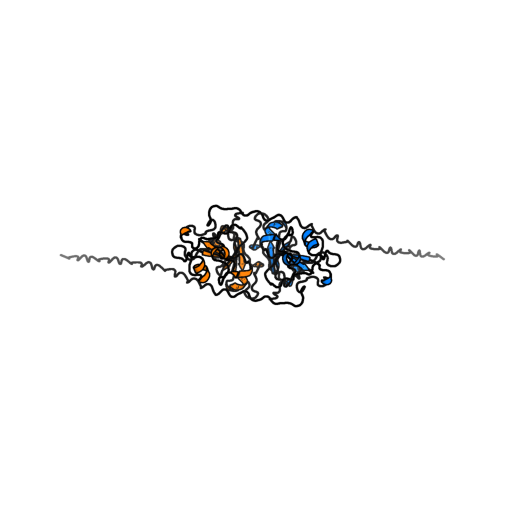,68,59,61,65,65,30,25,34,62,35,65,71,51,61,81,55,37,55,69,60,16,43,70,36,75,20,60,83,84,33,47,44,37,50,64,60,29,69,77,66,54,55,60,12,22,50,32,74,30,15,67,46,78,64,56,33,53,62,44,26,84,36,35,28,41,32,36,30,53,46,61,40,28,30,32,44,39,77,44,73,46,66,80,52,97,64,36,88,52,46,38,31,33,19,56,14,9,33,28,29,38,30,30,50,26,37,26,37,37,34,73,86,73,46,41,67,36,32,53,61,14,34,50,32,89,60,42,51,84,88,111

Sequence (400 aa):
MITTRLRRRAAVLVVSLSAVLTTTAATAPASPAAPVKAAPACPRLDDPIEAAADHRVDLDRITPEPVWRTGCGTLYRSDSRPPTTVFAEGFQPRDITTGQYDIEKYVLVNQPSPYVSTTYDHDLYKTWYKSGWNYYVDAPGGIDVNRTIGDTHRWADQVEVAFPGGIARRYIIGVCPVDKTTKVEIMSGCESNPHFVPWHMITTRLRRRAAVLVVSLSAVLTTTAATAPASPAAPVKAAPACPRLDDPIEAAADHRVDLDRITPEPVWRTGCGTLYRSDSRPPTTVFAEGFQPRDITTGQYDIEKYVLVNQPSPYVSTTYDHDLYKTWYKSGWNYYVDAPGGIDVNRTIGDTHRWADQVEVAFPGGIARRYIIGVCPVDKTTKVEIMSGCESNPHFVPWH